Protein AF-0000000085057393 (afdb_homodimer)

Foldseek 3Di:
DPPPDDPPCPVPPPPPWVPFQKEWEDALALLSQLVLLVCVVLVGDTHYDYDPLVDPPDPVLVVVCVLPVVSHDTKMWGVVDPPIDIDGDSLVSQVVCCVVRVVCNQAHDCVPCVQQNVQSVVLSVCLRPAQPVLLVQLCCQQFPDLDHDPVSNVVSLVSNVVSLVVQLVQLVVALDNTPNDRHSSLSSNLSRLVCCVVQSHEPSVVSPSSVNNNVVQCPDPSNVVCVCVSCVCSVVSLVVSVVSVRNHRDYD/DDPDPDPPCPVPPDPPWPPFQKEWEDALALLSQLVLLVCVVLVGDTHYDYDPLPDPPDPVLVVVCVLPVVSHDTKMWGVVDPPIDIDGDSLVSQVVCCVVRVVCNQAHDCVPCVQQNVQSVVLSVCLRPAQPVLLVQLCCQQQPDLDHDPVSNVVSLVSNVVSLVVQLVQLVVALDNTPNDRHSSLSSNLSRLVCCVVQSHEPSVVSPSSVNNNVVQCPDPSNVVCVCVSCVCSVVSLVVSVVSVRNHRDYD

Secondary structure (DSSP, 8-state):
--TT-----------TTTT-SEEEEE-SSHHHHHHHHHHHHHT--EEEEE--TT-TT-HHHHHHHHH-TT--S-EEEETTSSS-EEEESHHHHHHHHHHHHSTTSSS--TTT-HHHHHHHHHHHHHIIIIIHHHHHHHHIIIII-SS--HHHHHHHHHHHHHHHHHHHHHTTT-SSSBTTB--HHHHHHHHHHTTIIIIISTTGGG-HHHHHHHHHHHHSHHHHHHHHHHHHHHHHHHHHHHHHT-------/---------------TTTT-SEEEEE-SSHHHHHHHHHHHHHT--EEEEE--TT-TT-HHHHHHHHH-TT--S-EEEETTSSS-EEEESHHHHHHHHHHHHSTTSSS--TTT-HHHHHHHHHHHHHIIIIIHHHHHHHHIIIII-SS--HHHHHHHHHHHHHHHHHHHHHTTT-SSSBTTB--HHHHHHHHHHTTIIIIISTTGGG-HHHHHHHHHHHHSHHHHHHHHHHHHHHHHHHHHHHHHT-------

Radius of gyration: 23.7 Å; Cα contacts (8 Å, |Δi|>4): 711; chains: 2; bounding box: 107×58×59 Å

InterPro domains:
  IPR004045 Glutathione S-transferase, N-terminal [PF02798] (23-99)
  IPR004045 Glutathione S-transferase, N-terminal [PS50404] (19-105)
  IPR004046 Glutathione S-transferase, C-terminal [PF00043] (153-221)
  IPR010987 Glutathione S-transferase, C-terminal-like [PS50405] (113-244)
  IPR036249 Thioredoxin-like superfamily [SSF52833] (21-108)
  IPR036282 Glutathione S-transferase, C-terminal domain superfamily [SSF47616] (96-230)
  IPR040079 Glutathione transferase family [SFLDS00019] (20-227)

Nearest PDB structures (foldseek):
  4zb6-assembly2_C  TM=8.795E-01  e=1.204E-14  Phanerodontia chrysosporium
  4zb8-assembly1_A  TM=8.640E-01  e=1.976E-14  Phanerodontia chrysosporium
  1k0d-assembly2_C  TM=8.895E-01  e=3.331E-13  Saccharomyces cerevisiae
  1k0b-assembly1_B  TM=8.794E-01  e=4.712E-13  Saccharomyces cerevisiae
  1jzr-assembly1_B  TM=8.783E-01  e=1.094E-12  Saccharomyces cerevisiae

Sequence (504 aa):
MSQQLQQSNSTDNTHLNQGKPYKFYGTGTTNPWKIKFLFDELGIDYVYEDIDIFNEHSEKRKEFIKLFPNGKVPAIIDYTVNPPLKIFESGAILIYLAQKHGKGKFIPDLNTDPHSYADVLQWLAWQISGLGPMNGQYTYFSCFAPEAVPIAEERYLKETDRLYTVLDKQLEGKEWIAANQYSIVDMAVYSWAVYIREGFLPNYQKYKNVMAWLDRMNQRPAVAKHLPTILAPLKEEIEHLTHAGTYRIKFDMSQQLQQSNSTDNTHLNQGKPYKFYGTGTTNPWKIKFLFDELGIDYVYEDIDIFNEHSEKRKEFIKLFPNGKVPAIIDYTVNPPLKIFESGAILIYLAQKHGKGKFIPDLNTDPHSYADVLQWLAWQISGLGPMNGQYTYFSCFAPEAVPIAEERYLKETDRLYTVLDKQLEGKEWIAANQYSIVDMAVYSWAVYIREGFLPNYQKYKNVMAWLDRMNQRPAVAKHLPTILAPLKEEIEHLTHAGTYRIKFD

Organism: Heterostelium pallidum (strain ATCC 26659 / Pp 5 / PN500) (NCBI:txid670386)

Solvent-accessible surface area (backbone atoms only — not comparable to full-atom values): 27447 Å² total; per-residue (Å²): 136,83,86,72,73,80,72,74,76,73,71,75,76,74,68,87,26,78,86,34,49,22,30,37,37,23,48,99,55,49,54,29,47,28,54,52,36,50,34,52,72,68,70,54,64,61,36,78,43,79,49,60,77,84,41,89,80,39,64,68,39,55,59,47,27,74,77,37,73,82,57,65,66,18,32,36,36,37,59,81,45,87,74,66,39,78,41,40,38,52,68,25,46,48,54,50,51,27,61,72,70,36,77,48,41,48,44,46,43,58,90,84,34,50,64,40,20,48,38,36,39,20,53,34,35,40,33,43,40,42,52,49,46,38,43,48,51,28,47,38,47,28,38,61,34,93,56,91,46,67,69,59,38,51,53,24,47,52,51,39,51,50,48,49,52,43,49,19,60,57,20,59,95,45,84,31,73,34,62,81,37,78,31,54,38,51,41,53,46,42,42,59,56,70,42,33,82,72,78,68,38,64,78,49,76,76,31,53,42,45,53,53,40,49,55,56,47,53,65,36,66,54,44,44,73,45,45,64,70,71,53,58,56,47,65,61,47,51,52,51,24,47,73,71,68,23,52,62,74,68,72,134,141,85,84,73,70,81,71,73,76,73,71,72,78,71,69,85,25,77,86,34,49,21,30,37,38,25,48,101,55,47,54,28,47,28,54,52,36,50,33,52,73,67,69,55,66,62,33,75,44,78,47,59,76,84,43,89,81,38,64,68,38,55,59,47,27,74,78,37,73,83,56,65,67,18,32,37,35,38,58,81,45,90,72,67,40,78,41,38,39,51,67,26,46,49,53,51,50,27,60,73,69,36,77,48,41,47,43,46,43,58,90,84,33,48,65,39,20,47,39,36,39,19,52,35,35,41,34,42,42,40,51,49,46,37,44,49,51,30,47,38,45,29,38,62,34,94,55,90,48,67,70,59,37,51,52,24,46,53,51,38,51,50,47,51,50,44,48,20,60,56,20,58,95,43,83,30,71,34,64,82,37,78,30,54,40,50,39,54,46,43,41,59,55,69,42,33,82,72,76,67,38,63,76,50,77,76,33,53,41,45,53,53,40,50,55,55,47,54,65,35,66,54,42,44,73,44,43,64,71,70,54,59,56,48,64,59,48,50,52,50,26,48,72,72,67,22,51,62,74,67,72,133

Structure (mmCIF, N/CA/C/O backbone):
data_AF-0000000085057393-model_v1
#
loop_
_entity.id
_entity.type
_entity.pdbx_description
1 polymer 'Putative glutathione S-transferase'
#
loop_
_atom_site.group_PDB
_atom_site.id
_atom_site.type_symbol
_atom_site.label_atom_id
_atom_site.label_alt_id
_atom_site.label_comp_id
_atom_site.label_asym_id
_atom_site.label_entity_id
_atom_site.label_seq_id
_atom_site.pdbx_PDB_ins_code
_atom_site.Cartn_x
_atom_site.Cartn_y
_atom_site.Cartn_z
_atom_site.occupancy
_atom_site.B_iso_or_equiv
_atom_site.auth_seq_id
_atom_site.auth_comp_id
_atom_site.auth_asym_id
_atom_site.auth_atom_id
_atom_site.pdbx_PDB_model_num
ATOM 1 N N . MET A 1 1 ? 54.844 -26.25 9.117 1 19.94 1 MET A N 1
ATOM 2 C CA . MET A 1 1 ? 54.094 -25.578 10.18 1 19.94 1 MET A CA 1
ATOM 3 C C . MET A 1 1 ? 52.625 -25.469 9.812 1 19.94 1 MET A C 1
ATOM 5 O O . MET A 1 1 ? 51.75 -25.688 10.648 1 19.94 1 MET A O 1
ATOM 9 N N . SER A 1 2 ? 52.125 -24.844 8.727 1 23.12 2 SER A N 1
ATOM 10 C CA . SER A 1 2 ? 51.062 -23.844 8.727 1 23.12 2 SER A CA 1
ATOM 11 C C . SER A 1 2 ? 49.719 -24.469 8.422 1 23.12 2 SER A C 1
ATOM 13 O O . SER A 1 2 ? 48.844 -23.812 7.859 1 23.12 2 SER A O 1
ATOM 15 N N . GLN A 1 3 ? 49.406 -25.719 8.422 1 26.12 3 GLN A N 1
ATOM 16 C CA . GLN A 1 3 ? 48.125 -26.266 7.949 1 26.12 3 GLN A CA 1
ATOM 17 C C . GLN A 1 3 ? 46.969 -25.828 8.852 1 26.12 3 GLN A C 1
ATOM 19 O O . GLN A 1 3 ? 45.938 -26.5 8.922 1 26.12 3 GLN A O 1
ATOM 24 N N . GLN A 1 4 ? 47.188 -24.984 9.891 1 25.64 4 GLN A N 1
ATOM 25 C CA . GLN A 1 4 ? 46.219 -24.906 10.984 1 25.64 4 GLN A CA 1
ATOM 26 C C . GLN A 1 4 ? 44.875 -24.375 10.484 1 25.64 4 GLN A C 1
ATOM 28 O O . GLN A 1 4 ? 43.844 -24.734 11.016 1 25.64 4 GLN A O 1
ATOM 33 N N . LEU A 1 5 ? 44.812 -23.141 9.844 1 26.12 5 LEU A N 1
ATOM 34 C CA . LEU A 1 5 ? 43.875 -22.141 10.328 1 26.12 5 LEU A CA 1
ATOM 35 C C . LEU A 1 5 ? 42.438 -22.484 9.898 1 26.12 5 LEU A C 1
ATOM 37 O O . LEU A 1 5 ? 41.469 -21.984 10.484 1 26.12 5 LEU A O 1
ATOM 41 N N . GLN A 1 6 ? 42.094 -22.844 8.68 1 26.05 6 GLN A N 1
ATOM 42 C CA . GLN A 1 6 ? 40.938 -22.188 8.078 1 26.05 6 GLN A CA 1
ATOM 43 C C . GLN A 1 6 ? 39.625 -22.797 8.586 1 26.05 6 GLN A C 1
ATOM 45 O O . GLN A 1 6 ? 38.844 -23.375 7.809 1 26.05 6 GLN A O 1
ATOM 50 N N . GLN A 1 7 ? 39.625 -23.625 9.641 1 29.16 7 GLN A N 1
ATOM 51 C CA . GLN A 1 7 ? 38.281 -24.125 9.867 1 29.16 7 GLN A CA 1
ATOM 52 C C . GLN A 1 7 ? 37.312 -22.984 10.148 1 29.16 7 GLN A C 1
ATOM 54 O O . GLN A 1 7 ? 37.438 -22.297 11.164 1 29.16 7 GLN A O 1
ATOM 59 N N . SER A 1 8 ? 36.844 -22.25 9.172 1 29.06 8 SER A N 1
ATOM 60 C CA . SER A 1 8 ? 35.812 -21.219 9.312 1 29.06 8 SER A CA 1
ATOM 61 C C . SER A 1 8 ? 34.688 -21.672 10.227 1 29.06 8 SER A C 1
ATOM 63 O O . SER A 1 8 ? 34.219 -22.812 10.117 1 29.06 8 SER A O 1
ATOM 65 N N . ASN A 1 9 ? 34.625 -21.25 11.508 1 31.56 9 ASN A N 1
ATOM 66 C CA . ASN A 1 9 ? 33.562 -21.266 12.5 1 31.56 9 ASN A CA 1
ATOM 67 C C . ASN A 1 9 ? 32.188 -21.078 11.867 1 31.56 9 ASN A C 1
ATOM 69 O O . ASN A 1 9 ? 31.875 -19.984 11.383 1 31.56 9 ASN A O 1
ATOM 73 N N . SER A 1 10 ? 31.719 -21.938 11.039 1 33.25 10 SER A N 1
ATOM 74 C CA . SER A 1 10 ? 30.281 -21.969 10.828 1 33.25 10 SER A CA 1
ATOM 75 C C . SER A 1 10 ? 29.531 -21.641 12.109 1 33.25 10 SER A C 1
ATOM 77 O O . SER A 1 10 ? 29.578 -22.391 13.086 1 33.25 10 SER A O 1
ATOM 79 N N . THR A 1 11 ? 29.781 -20.5 12.758 1 34.62 11 THR A N 1
ATOM 80 C CA . THR A 1 11 ? 28.922 -20.031 13.836 1 34.62 11 THR A CA 1
ATOM 81 C C . THR A 1 11 ? 27.531 -20.641 13.742 1 34.62 11 THR A C 1
ATOM 83 O O . THR A 1 11 ? 26.828 -20.438 12.75 1 34.62 11 THR A O 1
ATOM 86 N N . ASP A 1 12 ? 27.266 -21.766 14.219 1 34.25 12 ASP A N 1
ATOM 87 C CA . ASP A 1 12 ? 26 -22.406 14.57 1 34.25 12 ASP A CA 1
ATOM 88 C C . ASP A 1 12 ? 25.016 -21.375 15.117 1 34.25 12 ASP A C 1
ATOM 90 O O . ASP A 1 12 ? 25.141 -20.922 16.25 1 34.25 12 ASP A O 1
ATOM 94 N N . ASN A 1 13 ? 24.781 -20.172 14.57 1 39.19 13 ASN A N 1
ATOM 95 C CA . ASN A 1 13 ? 23.594 -19.406 14.898 1 39.19 13 ASN A CA 1
ATOM 96 C C . ASN A 1 13 ? 22.484 -20.297 15.461 1 39.19 13 ASN A C 1
ATOM 98 O O . ASN A 1 13 ? 21.766 -20.953 14.703 1 39.19 13 ASN A O 1
ATOM 102 N N . THR A 1 14 ? 22.516 -21.016 16.484 1 43.41 14 THR A N 1
ATOM 103 C CA . THR A 1 14 ? 21.531 -21.578 17.406 1 43.41 14 THR A CA 1
ATOM 104 C C . THR A 1 14 ? 20.156 -20.938 17.188 1 43.41 14 THR A C 1
ATOM 106 O O . THR A 1 14 ? 20.062 -19.703 17.078 1 43.41 14 THR A O 1
ATOM 109 N N . HIS A 1 15 ? 18.938 -21.703 16.875 1 55.12 15 HIS A N 1
ATOM 110 C CA . HIS A 1 15 ? 17.688 -21.672 16.141 1 55.12 15 HIS A CA 1
ATOM 111 C C . HIS A 1 15 ? 16.781 -20.562 16.672 1 55.12 15 HIS A C 1
ATOM 113 O O . HIS A 1 15 ? 16.297 -20.625 17.812 1 55.12 15 HIS A O 1
ATOM 119 N N . LEU A 1 16 ? 17.016 -19.234 16.453 1 67.44 16 LEU A N 1
ATOM 120 C CA . LEU A 1 16 ? 16.172 -18.062 16.688 1 67.44 16 LEU A CA 1
ATOM 121 C C . LEU A 1 16 ? 14.695 -18.453 16.656 1 67.44 16 LEU A C 1
ATOM 123 O O . LEU A 1 16 ? 13.852 -17.719 17.188 1 67.44 16 LEU A O 1
ATOM 127 N N . ASN A 1 17 ? 14.359 -19.547 16.188 1 80.94 17 ASN A N 1
ATOM 128 C CA . ASN A 1 17 ? 12.953 -19.891 15.984 1 80.94 17 ASN A CA 1
ATOM 129 C C . ASN A 1 17 ? 12.492 -20.953 16.969 1 80.94 17 ASN A C 1
ATOM 131 O O . ASN A 1 17 ? 11.336 -21.375 16.938 1 80.94 17 ASN A O 1
ATOM 135 N N . GLN A 1 18 ? 13.414 -21.391 17.969 1 86.31 18 GLN A N 1
ATOM 136 C CA . GLN A 1 18 ? 13.031 -22.344 19 1 86.31 18 GLN A CA 1
ATOM 137 C C . GLN A 1 18 ? 12.297 -23.547 18.391 1 86.31 18 GLN A C 1
ATOM 139 O O . GLN A 1 18 ? 11.281 -23.984 18.922 1 86.31 18 GLN A O 1
ATOM 144 N N . GLY A 1 19 ? 12.609 -23.953 17.188 1 89.81 19 GLY A N 1
ATOM 145 C CA . GLY A 1 19 ? 12.031 -25.125 16.531 1 89.81 19 GLY A CA 1
ATOM 146 C C . GLY A 1 19 ? 10.719 -24.812 15.828 1 89.81 19 GLY A C 1
ATOM 147 O O . GLY A 1 19 ? 10.133 -25.703 15.203 1 89.81 19 GLY A O 1
ATOM 148 N N . LYS A 1 20 ? 10.234 -23.625 15.906 1 95.56 20 LYS A N 1
ATOM 149 C CA . LYS A 1 20 ? 9 -23.219 15.227 1 95.56 20 LYS A CA 1
ATOM 150 C C . LYS A 1 20 ? 9.273 -22.844 13.773 1 95.56 20 LYS A C 1
ATOM 152 O O . LYS A 1 20 ? 10.383 -22.469 13.422 1 95.56 20 LYS A O 1
ATOM 157 N N . PRO A 1 21 ? 8.328 -22.984 13.023 1 98 21 PRO A N 1
ATOM 158 C CA . PRO A 1 21 ? 8.539 -22.75 11.594 1 98 21 PRO A CA 1
ATOM 159 C C . PRO A 1 21 ? 8.734 -21.266 11.266 1 98 21 PRO A C 1
ATOM 161 O O . PRO A 1 21 ? 9.305 -20.922 10.227 1 98 21 PRO A O 1
ATOM 164 N N . TYR A 1 22 ? 8.188 -20.406 12.18 1 98.56 22 TYR A N 1
ATOM 165 C CA . TYR A 1 22 ? 8.266 -18.969 11.898 1 98.56 22 TYR A CA 1
ATOM 166 C C . TYR A 1 22 ? 8.719 -18.203 13.125 1 98.56 22 TYR A C 1
ATOM 168 O O . TYR A 1 22 ? 8.422 -18.594 14.258 1 98.56 22 TYR A O 1
ATOM 176 N N . LYS A 1 23 ? 9.492 -17.188 12.891 1 98.44 23 LYS A N 1
ATOM 177 C CA . LYS A 1 23 ? 9.664 -16.078 13.828 1 98.44 23 LYS A CA 1
ATOM 178 C C . LYS A 1 23 ? 8.883 -14.852 13.383 1 98.44 23 LYS A C 1
ATOM 180 O O . LYS A 1 23 ? 8.883 -14.508 12.203 1 98.44 23 LYS A O 1
ATOM 185 N N . PHE A 1 24 ? 8.18 -14.273 14.297 1 98.62 24 PHE A N 1
ATOM 186 C CA . PHE A 1 24 ? 7.297 -13.148 14.031 1 98.62 24 PHE A CA 1
ATOM 187 C C . PHE A 1 24 ? 7.676 -11.945 14.883 1 98.62 24 PHE A C 1
ATOM 189 O O . PHE A 1 24 ? 7.633 -12.016 16.109 1 98.62 24 PHE A O 1
ATOM 196 N N . TYR A 1 25 ? 8.148 -10.812 14.227 1 98.56 25 TYR A N 1
ATOM 197 C CA . TYR A 1 25 ? 8.453 -9.547 14.875 1 98.56 25 TYR A CA 1
ATOM 198 C C . TYR A 1 25 ? 7.27 -8.586 14.781 1 98.56 25 TYR A C 1
ATOM 200 O O . TYR A 1 25 ? 6.758 -8.336 13.688 1 98.56 25 TYR A O 1
ATOM 208 N N . GLY A 1 26 ? 6.766 -8.102 15.891 1 97.75 26 GLY A N 1
ATOM 209 C CA . GLY A 1 26 ? 5.656 -7.164 15.93 1 97.75 26 GLY A CA 1
ATOM 210 C C . GLY A 1 26 ? 5.73 -6.199 17.094 1 97.75 26 GLY A C 1
ATOM 211 O O . GLY A 1 26 ? 6.789 -6.043 17.719 1 97.75 26 GLY A O 1
ATOM 212 N N . THR A 1 27 ? 4.75 -5.449 17.312 1 95.25 27 THR A N 1
ATOM 213 C CA . THR A 1 27 ? 4.477 -4.605 18.469 1 95.25 27 THR A CA 1
ATOM 214 C C . THR A 1 27 ? 2.988 -4.281 18.562 1 95.25 27 THR A C 1
ATOM 216 O O . THR A 1 27 ? 2.193 -4.742 17.75 1 95.25 27 THR A O 1
ATOM 219 N N . GLY A 1 28 ? 2.549 -3.625 19.547 1 90.56 28 GLY A N 1
ATOM 220 C CA . GLY A 1 28 ? 1.143 -3.387 19.828 1 90.56 28 GLY A CA 1
ATOM 221 C C . GLY A 1 28 ? 0.523 -2.338 18.922 1 90.56 28 GLY A C 1
ATOM 222 O O . GLY A 1 28 ? -0.355 -1.585 19.344 1 90.56 28 GLY A O 1
ATOM 223 N N . THR A 1 29 ? 0.985 -2.225 17.688 1 91.06 29 THR A N 1
ATOM 224 C CA . THR A 1 29 ? 0.389 -1.324 16.703 1 91.06 29 THR A CA 1
ATOM 225 C C . THR A 1 29 ? -0.539 -2.086 15.766 1 91.06 29 THR A C 1
ATOM 227 O O . THR A 1 29 ? -0.667 -3.309 15.867 1 91.06 29 THR A O 1
ATOM 230 N N . THR A 1 30 ? -1.196 -1.492 14.867 1 95.19 30 THR A N 1
ATOM 231 C CA . THR A 1 30 ? -2.32 -1.997 14.086 1 95.19 30 THR A CA 1
ATOM 232 C C . THR A 1 30 ? -1.864 -3.102 13.133 1 95.19 30 THR A C 1
ATOM 234 O O . THR A 1 30 ? -2.523 -4.137 13.016 1 95.19 30 THR A O 1
ATOM 237 N N . ASN A 1 31 ? -0.689 -2.99 12.523 1 98.12 31 ASN A N 1
ATOM 238 C CA . ASN A 1 31 ? -0.327 -3.803 11.359 1 98.12 31 ASN A CA 1
ATOM 239 C C . ASN A 1 31 ? 0.061 -5.219 11.773 1 98.12 31 ASN A C 1
ATOM 241 O O . ASN A 1 31 ? -0.271 -6.184 11.078 1 98.12 31 ASN A O 1
ATOM 245 N N . PRO A 1 32 ? 0.711 -5.434 12.922 1 98.5 32 PRO A N 1
ATOM 246 C CA . PRO A 1 32 ? 1.062 -6.801 13.312 1 98.5 32 PRO A CA 1
ATOM 247 C C . PRO A 1 32 ? -0.162 -7.676 13.57 1 98.5 32 PRO A C 1
ATOM 249 O O . PRO A 1 32 ? -0.103 -8.898 13.406 1 98.5 32 PRO A O 1
ATOM 252 N N . TRP A 1 33 ? -1.279 -7.082 13.922 1 98.31 33 TRP A N 1
ATOM 253 C CA . TRP A 1 33 ? -2.48 -7.867 14.188 1 98.31 33 TRP A CA 1
ATOM 254 C C . TRP A 1 33 ? -2.951 -8.594 12.938 1 98.31 33 TRP A C 1
ATOM 256 O O . TRP A 1 33 ? -3.49 -9.703 13.016 1 98.31 33 TRP A O 1
ATOM 266 N N . LYS A 1 34 ? -2.744 -8.008 11.758 1 98.81 34 LYS A N 1
ATOM 267 C CA . LYS A 1 34 ? -3.086 -8.656 10.492 1 98.81 34 LYS A CA 1
ATOM 268 C C . LYS A 1 34 ? -2.486 -10.055 10.414 1 98.81 34 LYS A C 1
ATOM 270 O O . LYS A 1 34 ? -3.168 -11.008 10.031 1 98.81 34 LYS A O 1
ATOM 275 N N . ILE A 1 35 ? -1.251 -10.102 10.844 1 98.88 35 ILE A N 1
ATOM 276 C CA . ILE A 1 35 ? -0.475 -11.328 10.703 1 98.88 35 ILE A CA 1
ATOM 277 C C . ILE A 1 35 ? -0.889 -12.32 11.781 1 98.88 35 ILE A C 1
ATOM 279 O O . ILE A 1 35 ? -0.989 -13.523 11.523 1 98.88 35 ILE A O 1
ATOM 283 N N . LYS A 1 36 ? -1.164 -11.805 13 1 98.62 36 LYS A N 1
ATOM 284 C CA . LYS A 1 36 ? -1.619 -12.68 14.078 1 98.62 36 LYS A CA 1
ATOM 285 C C . LYS A 1 36 ? -2.916 -13.391 13.703 1 98.62 36 LYS A C 1
ATOM 287 O O . LYS A 1 36 ? -3.062 -14.594 13.93 1 98.62 36 LYS A O 1
ATOM 292 N N . PHE A 1 37 ? -3.834 -12.656 13.117 1 98.81 37 PHE A N 1
ATOM 293 C CA . PHE A 1 37 ? -5.098 -13.25 12.695 1 98.81 37 PHE A CA 1
ATOM 294 C C . PHE A 1 37 ? -4.855 -14.375 11.695 1 98.81 37 PHE A C 1
ATOM 296 O O . PHE A 1 37 ? -5.438 -15.461 11.82 1 98.81 37 PHE A O 1
ATOM 303 N N . LEU A 1 38 ? -3.996 -14.133 10.727 1 98.88 38 LEU A N 1
ATOM 304 C CA . LEU A 1 38 ? -3.762 -15.133 9.695 1 98.88 38 LEU A CA 1
ATOM 305 C C . LEU A 1 38 ? -3.074 -16.359 10.273 1 98.88 38 LEU A C 1
ATOM 307 O O . LEU A 1 38 ? -3.432 -17.5 9.945 1 98.88 38 LEU A O 1
ATOM 311 N N . PHE A 1 39 ? -2.049 -16.172 11.148 1 98.81 39 PHE A N 1
ATOM 312 C CA . PHE A 1 39 ? -1.394 -17.297 11.789 1 98.81 39 PHE A CA 1
ATOM 313 C C . PHE A 1 39 ? -2.404 -18.141 12.555 1 98.81 39 PHE A C 1
ATOM 315 O O . PHE A 1 39 ? -2.371 -19.375 12.484 1 98.81 39 PHE A O 1
ATOM 322 N N . ASP A 1 40 ? -3.299 -17.516 13.289 1 98.75 40 ASP A N 1
ATOM 323 C CA . ASP A 1 40 ? -4.336 -18.234 14.023 1 98.75 40 ASP A CA 1
ATOM 324 C C . ASP A 1 40 ? -5.234 -19.031 13.07 1 98.75 40 ASP A C 1
ATOM 326 O O . ASP A 1 40 ? -5.52 -20.203 13.312 1 98.75 40 ASP A O 1
ATOM 330 N N . GLU A 1 41 ? -5.66 -18.391 12.016 1 98.62 41 GLU A N 1
ATOM 331 C CA . GLU A 1 41 ? -6.543 -19.031 11.039 1 98.62 41 GLU A CA 1
ATOM 332 C C . GLU A 1 41 ? -5.867 -20.234 10.398 1 98.62 41 GLU A C 1
ATOM 334 O O . GLU A 1 41 ? -6.527 -21.234 10.086 1 98.62 41 GLU A O 1
ATOM 339 N N . LEU A 1 42 ? -4.574 -20.125 10.172 1 98.5 42 LEU A N 1
ATOM 340 C CA . LEU A 1 42 ? -3.826 -21.172 9.484 1 98.5 42 LEU A CA 1
ATOM 341 C C . LEU A 1 42 ? -3.396 -22.266 10.469 1 98.5 42 LEU A C 1
ATOM 343 O O . LEU A 1 42 ? -2.994 -23.359 10.062 1 98.5 42 LEU A O 1
ATOM 347 N N . GLY A 1 43 ? -3.465 -21.969 11.742 1 98.19 43 GLY A N 1
ATOM 348 C CA . GLY A 1 43 ? -3.006 -22.922 12.75 1 98.19 43 GLY A CA 1
ATOM 349 C C . GLY A 1 43 ? -1.502 -23.109 12.742 1 98.19 43 GLY A C 1
ATOM 350 O O . GLY A 1 43 ? -1.017 -24.234 12.938 1 98.19 43 GLY A O 1
ATOM 351 N N . ILE A 1 44 ? -0.76 -22.078 12.484 1 98.25 44 ILE A N 1
ATOM 352 C CA . ILE A 1 44 ? 0.692 -22.172 12.375 1 98.25 44 ILE A CA 1
ATOM 353 C C . ILE A 1 44 ? 1.335 -21.562 13.633 1 98.25 44 ILE A C 1
ATOM 355 O O . ILE A 1 44 ? 0.985 -20.469 14.047 1 98.25 44 ILE A O 1
ATOM 359 N N . ASP A 1 45 ? 2.264 -22.266 14.164 1 97.31 45 ASP A N 1
ATOM 360 C CA . ASP A 1 45 ? 3.004 -21.797 15.336 1 97.31 45 ASP A CA 1
ATOM 361 C C . ASP A 1 45 ? 4.152 -20.875 14.93 1 97.31 45 ASP A C 1
ATOM 363 O O . ASP A 1 45 ? 4.695 -21 13.828 1 97.31 45 ASP A O 1
ATOM 367 N N . TYR A 1 46 ? 4.477 -20 15.883 1 98.25 46 TYR A N 1
ATOM 368 C CA . TYR A 1 46 ? 5.59 -19.078 15.672 1 98.25 46 TYR A CA 1
ATOM 369 C C . TYR A 1 46 ? 6.188 -18.625 17 1 98.25 46 TYR A C 1
ATOM 371 O O . TYR A 1 46 ? 5.562 -18.781 18.047 1 98.25 46 TYR A O 1
ATOM 379 N N . VAL A 1 47 ? 7.418 -18.141 16.922 1 98.19 47 VAL A N 1
ATOM 380 C CA . VAL A 1 47 ? 8.023 -17.406 18.016 1 98.19 47 VAL A CA 1
ATOM 381 C C . VAL A 1 47 ? 7.801 -15.906 17.812 1 98.19 47 VAL A C 1
ATOM 383 O O . VAL A 1 47 ? 8.078 -15.375 16.734 1 98.19 47 VAL A O 1
ATOM 386 N N . TYR A 1 48 ? 7.258 -15.312 18.797 1 97.56 48 TYR A N 1
ATOM 387 C CA . TYR A 1 48 ? 6.957 -13.891 18.703 1 97.56 48 TYR A CA 1
ATOM 388 C C . TYR A 1 48 ? 8.016 -13.062 19.422 1 97.56 48 TYR A C 1
ATOM 390 O O . TYR A 1 48 ? 8.477 -13.43 20.5 1 97.56 48 TYR A O 1
ATOM 398 N N . GLU A 1 49 ? 8.469 -12.008 18.828 1 97.12 49 GLU A N 1
ATOM 399 C CA . GLU A 1 49 ? 9.352 -11.023 19.469 1 97.12 49 GLU A CA 1
ATOM 400 C C . GLU A 1 49 ? 8.789 -9.617 19.344 1 97.12 49 GLU A C 1
ATOM 402 O O . GLU A 1 49 ? 8.523 -9.141 18.234 1 97.12 49 GLU A O 1
ATOM 407 N N . ASP A 1 50 ? 8.57 -8.945 20.438 1 96.69 50 ASP A N 1
ATOM 408 C CA . ASP A 1 50 ? 8.102 -7.566 20.484 1 96.69 50 ASP A CA 1
ATOM 409 C C . ASP A 1 50 ? 9.258 -6.59 20.25 1 96.69 50 ASP A C 1
ATOM 411 O O . ASP A 1 50 ? 10.273 -6.648 20.938 1 96.69 50 ASP A O 1
ATOM 415 N N . ILE A 1 51 ? 9.133 -5.73 19.266 1 96.56 51 ILE A N 1
ATOM 416 C CA . ILE A 1 51 ? 10.156 -4.75 18.922 1 96.56 51 ILE A CA 1
ATOM 417 C C . ILE A 1 51 ? 9.641 -3.342 19.219 1 96.56 51 ILE A C 1
ATOM 419 O O . ILE A 1 51 ? 8.648 -2.898 18.625 1 96.56 51 ILE A O 1
ATOM 423 N N . ASP A 1 52 ? 10.281 -2.611 20.156 1 92.88 52 ASP A N 1
ATOM 424 C CA . ASP A 1 52 ? 9.984 -1.198 20.359 1 92.88 52 ASP A CA 1
ATOM 425 C C . ASP A 1 52 ? 10.516 -0.349 19.203 1 92.88 52 ASP A C 1
ATOM 427 O O . ASP A 1 52 ? 11.664 0.102 19.234 1 92.88 52 ASP A O 1
ATOM 431 N N . ILE A 1 53 ? 9.688 -0.057 18.297 1 89.56 53 ILE A N 1
ATOM 432 C CA . ILE A 1 53 ? 10.133 0.609 17.078 1 89.56 53 ILE A CA 1
ATOM 433 C C . ILE A 1 53 ? 10.227 2.113 17.328 1 89.56 53 ILE A C 1
ATOM 435 O O . ILE A 1 53 ? 10.68 2.861 16.453 1 89.56 53 ILE A O 1
ATOM 439 N N . PHE A 1 54 ? 9.875 2.596 18.516 1 87.44 54 PHE A N 1
ATOM 440 C CA . PHE A 1 54 ? 9.883 4.023 18.812 1 87.44 54 PHE A CA 1
ATOM 441 C C . PHE A 1 54 ? 11.125 4.402 19.609 1 87.44 54 PHE A C 1
ATOM 443 O O . PHE A 1 54 ? 11.422 5.586 19.781 1 87.44 54 PHE A O 1
ATOM 450 N N . ASN A 1 55 ? 11.836 3.375 20.094 1 90.25 55 ASN A N 1
ATOM 451 C CA . ASN A 1 55 ? 13.039 3.605 20.875 1 90.25 55 ASN A CA 1
ATOM 452 C C . ASN A 1 55 ? 14.305 3.336 20.062 1 90.25 55 ASN A C 1
ATOM 454 O O . ASN A 1 55 ? 14.781 2.201 20.016 1 90.25 55 ASN A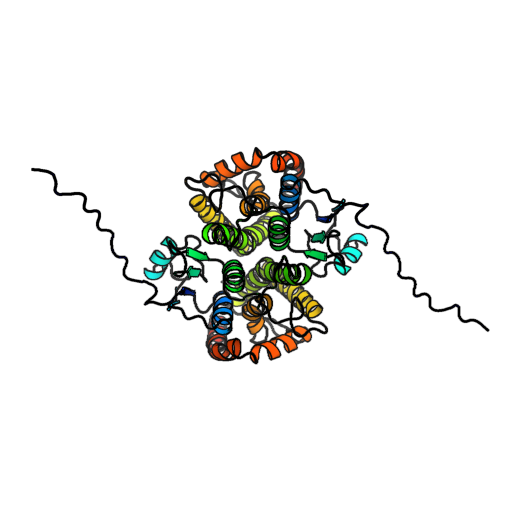 O 1
ATOM 458 N N . GLU A 1 56 ? 14.914 4.312 19.609 1 86.19 56 GLU A N 1
ATOM 459 C CA . GLU A 1 56 ? 16.078 4.195 18.734 1 86.19 56 GLU A CA 1
ATOM 460 C C . GLU A 1 56 ? 17.297 3.67 19.484 1 86.19 56 GLU A C 1
ATOM 462 O O . GLU A 1 56 ? 18.281 3.256 18.875 1 86.19 56 GLU A O 1
ATOM 467 N N . HIS A 1 57 ? 17.25 3.648 20.766 1 90.06 57 HIS A N 1
ATOM 468 C CA . HIS A 1 57 ? 18.406 3.248 21.578 1 90.06 57 HIS A CA 1
ATOM 469 C C . HIS A 1 57 ? 18.281 1.795 22.016 1 90.06 57 HIS A C 1
ATOM 471 O O . HIS A 1 57 ? 19.234 1.237 22.594 1 90.06 57 HIS A O 1
ATOM 477 N N . SER A 1 58 ? 17.219 1.217 21.688 1 91.94 58 SER A N 1
ATOM 478 C CA . SER A 1 58 ? 17 -0.182 22.047 1 91.94 58 SER A CA 1
ATOM 479 C C . SER A 1 58 ? 17.953 -1.1 21.266 1 91.94 58 SER A C 1
ATOM 481 O O . SER A 1 58 ? 18.016 -1.04 20.047 1 91.94 58 SER A O 1
ATOM 483 N N . GLU A 1 59 ? 18.734 -1.922 21.984 1 91.25 59 GLU A N 1
ATOM 484 C CA . GLU A 1 59 ? 19.625 -2.883 21.344 1 91.25 59 GLU A CA 1
ATOM 485 C C . GLU A 1 59 ? 18.844 -3.877 20.484 1 91.25 59 GLU A C 1
ATOM 487 O O . GLU A 1 59 ? 19.297 -4.262 19.406 1 91.25 59 GLU A O 1
ATOM 492 N N . LYS A 1 60 ? 17.781 -4.219 21.062 1 93.12 60 LYS A N 1
ATOM 493 C CA . LYS A 1 60 ? 16.922 -5.129 20.328 1 93.12 60 LYS A CA 1
ATOM 494 C C . LYS A 1 60 ? 16.5 -4.523 18.984 1 93.12 60 LYS A C 1
ATOM 496 O O . LYS A 1 60 ? 16.453 -5.219 17.969 1 93.12 60 LYS A O 1
ATOM 501 N N . ARG A 1 61 ? 16.141 -3.266 19 1 94.25 61 ARG A N 1
ATOM 502 C CA . ARG A 1 61 ? 15.758 -2.574 17.766 1 94.25 61 ARG A CA 1
ATOM 503 C C . ARG A 1 61 ? 16.922 -2.512 16.797 1 94.25 61 ARG A C 1
ATOM 505 O O . ARG A 1 61 ? 16.75 -2.713 15.586 1 94.25 61 ARG A O 1
ATOM 512 N N . LYS A 1 62 ? 18.109 -2.236 17.297 1 94.12 62 LYS A N 1
ATOM 513 C CA . LYS A 1 62 ? 19.297 -2.178 16.438 1 94.12 62 LYS A CA 1
ATOM 514 C C . LYS A 1 62 ? 19.531 -3.514 15.742 1 94.12 62 LYS A C 1
ATOM 516 O O . LYS A 1 62 ? 19.844 -3.551 14.547 1 94.12 62 LYS A O 1
ATOM 521 N N . GLU A 1 63 ? 19.438 -4.621 16.453 1 94.88 63 GLU A N 1
ATOM 522 C CA . GLU A 1 63 ? 19.594 -5.953 15.883 1 94.88 63 GLU A CA 1
ATOM 523 C C . GLU A 1 63 ? 18.5 -6.242 14.852 1 94.88 63 GLU A C 1
ATOM 525 O O . GLU A 1 63 ? 18.766 -6.848 13.812 1 94.88 63 GLU A O 1
ATOM 530 N N . PHE A 1 64 ? 17.312 -5.762 15.164 1 96.38 64 PHE A N 1
ATOM 531 C CA . PHE A 1 64 ? 16.172 -5.949 14.273 1 96.38 64 PHE A CA 1
ATOM 532 C C . PHE A 1 64 ? 16.406 -5.238 12.945 1 96.38 64 PHE A C 1
ATOM 534 O O . PHE A 1 64 ? 16.141 -5.805 11.875 1 96.38 64 PHE A O 1
ATOM 541 N N . ILE A 1 65 ? 16.953 -4.082 13 1 94.88 65 ILE A N 1
ATOM 542 C CA . ILE A 1 65 ? 17.141 -3.256 11.812 1 94.88 65 ILE A CA 1
ATOM 543 C C . ILE A 1 65 ? 18.219 -3.879 10.922 1 94.88 65 ILE A C 1
ATOM 545 O O . ILE A 1 65 ? 18.156 -3.768 9.695 1 94.88 65 ILE A O 1
ATOM 549 N N . LYS A 1 66 ? 19.141 -4.582 11.477 1 93.81 66 LYS A N 1
ATOM 550 C CA . LYS A 1 66 ? 20.141 -5.297 10.68 1 93.81 66 LYS A CA 1
ATOM 551 C C . LYS A 1 66 ? 19.484 -6.363 9.805 1 93.81 66 LYS A C 1
ATOM 553 O O . LYS A 1 66 ? 19.953 -6.633 8.695 1 93.81 66 LYS A O 1
ATOM 558 N N . LEU A 1 67 ? 18.422 -6.934 10.328 1 94.56 67 LEU A N 1
ATOM 559 C CA . LEU A 1 67 ? 17.703 -7.977 9.609 1 94.56 67 LEU A CA 1
ATOM 560 C C . LEU A 1 67 ? 16.703 -7.367 8.633 1 94.56 67 LEU A C 1
ATOM 562 O O . LEU A 1 67 ? 16.5 -7.895 7.535 1 94.56 67 LEU A O 1
ATOM 566 N N . PHE A 1 68 ? 16.125 -6.289 9.062 1 96.56 68 PHE A N 1
ATOM 567 C CA . PHE A 1 68 ? 15.078 -5.613 8.305 1 96.56 68 PHE A CA 1
ATOM 568 C C . PHE A 1 68 ? 15.367 -4.121 8.195 1 96.56 68 PHE A C 1
ATOM 570 O O . PHE A 1 68 ? 14.891 -3.332 9.016 1 96.56 68 PHE A O 1
ATOM 577 N N . PRO A 1 69 ? 15.93 -3.697 7.148 1 91.44 69 PRO A N 1
ATOM 578 C CA . PRO A 1 69 ? 16.484 -2.346 7.043 1 91.44 69 PRO A CA 1
ATOM 579 C C . PRO A 1 69 ? 15.414 -1.262 7.062 1 91.44 69 PRO A C 1
ATOM 581 O O . PRO A 1 69 ? 15.695 -0.108 7.395 1 91.44 69 PRO A O 1
ATOM 584 N N . ASN A 1 70 ? 14.156 -1.643 6.695 1 95.31 70 ASN A N 1
ATOM 585 C CA . ASN A 1 70 ? 13.086 -0.647 6.766 1 95.31 70 ASN A CA 1
ATOM 586 C C . ASN A 1 70 ? 12.789 -0.246 8.203 1 95.31 70 ASN A C 1
ATOM 588 O O . ASN A 1 70 ? 12.25 0.835 8.453 1 95.31 70 ASN A O 1
ATOM 592 N N . GLY A 1 71 ? 13 -1.148 9.164 1 95.31 71 GLY A N 1
ATOM 593 C CA . GLY A 1 71 ? 12.906 -0.849 10.586 1 95.31 71 GLY A CA 1
ATOM 594 C C . GLY A 1 71 ? 11.477 -0.789 11.086 1 95.31 71 GLY A C 1
ATOM 595 O O . GLY A 1 71 ? 11.211 -0.247 12.164 1 95.31 71 GLY A O 1
ATOM 596 N N . LYS A 1 72 ? 10.562 -1.29 10.305 1 96.75 72 LYS A N 1
ATOM 597 C CA . LYS A 1 72 ? 9.164 -1.316 10.719 1 96.75 72 LYS A CA 1
ATOM 598 C C . LYS A 1 72 ? 8.68 -2.748 10.922 1 96.75 72 LYS A C 1
ATOM 600 O O . LYS A 1 72 ? 9.297 -3.695 10.438 1 96.75 72 LYS A O 1
ATOM 605 N N . VAL A 1 73 ? 7.676 -2.893 11.688 1 97.88 73 VAL A N 1
ATOM 606 C CA . VAL A 1 73 ? 7 -4.168 11.898 1 97.88 73 VAL A CA 1
ATOM 607 C C . VAL A 1 73 ? 5.609 -4.125 11.266 1 97.88 73 VAL A C 1
ATOM 609 O O . VAL A 1 73 ? 5.043 -3.047 11.078 1 97.88 73 VAL A O 1
ATOM 612 N N . PRO A 1 74 ? 5.074 -5.285 10.844 1 98.69 74 PRO A N 1
ATOM 613 C CA . PRO A 1 74 ? 5.52 -6.652 11.133 1 98.69 74 PRO A CA 1
ATOM 614 C C . PRO A 1 74 ? 6.609 -7.129 10.18 1 98.69 74 PRO A C 1
ATOM 616 O O . PRO A 1 74 ? 6.789 -6.555 9.102 1 98.69 74 PRO A O 1
ATOM 619 N N . ALA A 1 75 ? 7.324 -8.086 10.594 1 98.75 75 ALA A N 1
ATOM 620 C CA . ALA A 1 75 ? 8.266 -8.875 9.797 1 98.75 75 ALA A CA 1
ATOM 621 C C . ALA A 1 75 ? 8.281 -10.328 10.258 1 98.75 75 ALA A C 1
ATOM 623 O O . ALA A 1 75 ? 7.992 -10.625 11.422 1 98.75 75 ALA A O 1
ATOM 624 N N . ILE A 1 76 ? 8.578 -11.25 9.32 1 98.81 76 ILE A N 1
ATOM 625 C CA . ILE A 1 76 ? 8.664 -12.656 9.695 1 98.81 76 ILE A CA 1
ATOM 626 C C . ILE A 1 76 ? 9.922 -13.273 9.078 1 98.81 76 ILE A C 1
ATOM 628 O O . ILE A 1 76 ? 10.461 -12.75 8.102 1 98.81 76 ILE A O 1
ATOM 632 N N . ILE A 1 77 ? 10.383 -14.273 9.664 1 98.56 77 ILE A N 1
ATOM 633 C CA . ILE A 1 77 ? 11.359 -15.18 9.062 1 98.56 77 ILE A CA 1
ATOM 634 C C . ILE A 1 77 ? 10.727 -16.562 8.867 1 98.56 77 ILE A C 1
ATOM 636 O O . ILE A 1 77 ? 10.164 -17.125 9.805 1 98.56 77 ILE A O 1
ATOM 640 N N . ASP A 1 78 ? 10.711 -17.062 7.695 1 98.62 78 ASP A N 1
ATOM 641 C CA . ASP A 1 78 ? 10.227 -18.391 7.344 1 98.62 78 ASP A CA 1
ATOM 642 C C . ASP A 1 78 ? 11.352 -19.422 7.395 1 98.62 78 ASP A C 1
ATOM 644 O O . ASP A 1 78 ? 12.219 -19.438 6.523 1 98.62 78 ASP A O 1
ATOM 648 N N . TYR A 1 79 ? 11.336 -20.281 8.328 1 97.81 79 TYR A N 1
A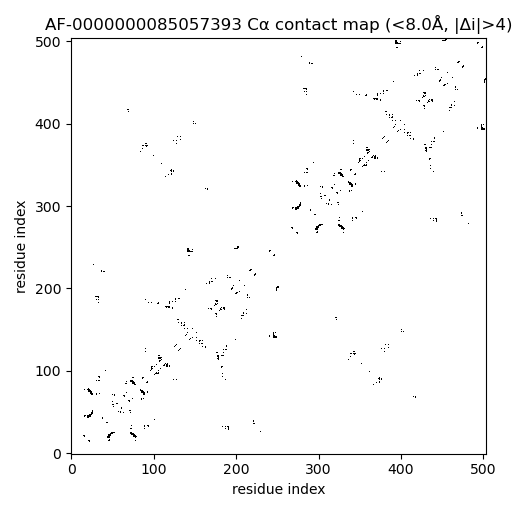TOM 649 C CA . TYR A 1 79 ? 12.383 -21.281 8.516 1 97.81 79 TYR A CA 1
ATOM 650 C C . TYR A 1 79 ? 12.047 -22.578 7.781 1 97.81 79 TYR A C 1
ATOM 652 O O . TYR A 1 79 ? 12.828 -23.531 7.797 1 97.81 79 TYR A O 1
ATOM 660 N N . THR A 1 80 ? 10.945 -22.594 7.102 1 96.94 80 THR A N 1
ATOM 661 C CA . THR A 1 80 ? 10.539 -23.797 6.379 1 96.94 80 THR A CA 1
ATOM 662 C C . THR A 1 80 ? 11.188 -23.844 5 1 96.94 80 THR A C 1
ATOM 664 O O . THR A 1 80 ? 11.047 -24.828 4.273 1 96.94 80 THR A O 1
ATOM 667 N N . VAL A 1 81 ? 11.805 -22.766 4.609 1 96.06 81 VAL A N 1
ATOM 668 C CA . VAL A 1 81 ? 12.555 -22.75 3.359 1 96.06 81 VAL A CA 1
ATOM 669 C C . VAL A 1 81 ? 14.039 -22.5 3.654 1 96.06 81 VAL A C 1
ATOM 671 O O . VAL A 1 81 ? 14.383 -21.953 4.699 1 96.06 81 VAL A O 1
ATOM 674 N N . ASN A 1 82 ? 14.953 -22.922 2.697 1 95 82 ASN A N 1
ATOM 675 C CA . ASN A 1 82 ? 16.406 -22.797 2.873 1 95 82 ASN A CA 1
ATOM 676 C C . ASN A 1 82 ? 17.031 -21.984 1.756 1 95 82 ASN A C 1
ATOM 678 O O . ASN A 1 82 ? 16.812 -22.25 0.575 1 95 82 ASN A O 1
ATOM 682 N N . PRO A 1 83 ? 17.859 -21.047 2.145 1 96.62 83 PRO A N 1
ATOM 683 C CA . PRO A 1 83 ? 18.062 -20.5 3.488 1 96.62 83 PRO A CA 1
ATOM 684 C C . PRO A 1 83 ? 16.812 -19.828 4.047 1 96.62 83 PRO A C 1
ATOM 686 O O . PRO A 1 83 ? 15.859 -19.578 3.301 1 96.62 83 PRO A O 1
ATOM 689 N N . PRO A 1 84 ? 16.734 -19.531 5.305 1 97.81 84 PRO A N 1
ATOM 690 C CA . PRO A 1 84 ? 15.562 -18.859 5.879 1 97.81 84 PRO A CA 1
ATOM 691 C C . PRO A 1 84 ? 15.219 -17.562 5.164 1 97.81 84 PRO A C 1
ATOM 693 O O . PRO A 1 84 ? 16.125 -16.797 4.789 1 97.81 84 PRO A O 1
ATOM 696 N N . LEU A 1 85 ? 13.969 -17.375 5.031 1 98 85 LEU A N 1
ATOM 697 C CA . LEU A 1 85 ? 13.477 -16.281 4.211 1 98 85 LEU A CA 1
ATOM 698 C C . LEU A 1 85 ? 12.898 -15.164 5.086 1 98 85 LEU A C 1
ATOM 700 O O . LEU A 1 85 ? 12.039 -15.414 5.93 1 98 85 LEU A O 1
ATOM 704 N N . LYS A 1 86 ? 13.391 -13.961 4.926 1 98.31 86 LYS A N 1
ATOM 705 C CA . LYS A 1 86 ? 12.93 -12.781 5.652 1 98.31 86 LYS A CA 1
ATOM 706 C C . LYS A 1 86 ? 11.898 -12.008 4.84 1 98.31 86 LYS A C 1
ATOM 708 O O . LYS A 1 86 ? 12.117 -11.703 3.664 1 98.31 86 LYS A O 1
ATOM 713 N N . ILE A 1 87 ? 10.75 -11.688 5.43 1 98.69 87 ILE A N 1
ATOM 714 C CA . ILE A 1 87 ? 9.703 -10.93 4.762 1 98.69 87 ILE A CA 1
ATOM 715 C C . ILE A 1 87 ? 9.188 -9.828 5.691 1 98.69 87 ILE A C 1
ATOM 717 O O . ILE A 1 87 ? 8.875 -10.094 6.855 1 98.69 87 ILE A O 1
ATOM 721 N N . PHE A 1 88 ? 9.164 -8.602 5.156 1 98.44 88 PHE A N 1
ATOM 722 C CA . PHE A 1 88 ? 8.508 -7.5 5.848 1 98.44 88 PHE A CA 1
ATOM 723 C C . PHE A 1 88 ? 7.324 -6.98 5.043 1 98.44 88 PHE A C 1
ATOM 725 O O . PHE A 1 88 ? 7.012 -7.512 3.977 1 98.44 88 PHE A O 1
ATOM 732 N N . GLU A 1 89 ? 6.641 -5.914 5.574 1 98.62 89 GLU A N 1
ATOM 733 C CA . GLU A 1 89 ? 5.406 -5.359 5.023 1 98.62 89 GLU A CA 1
ATOM 734 C C . GLU A 1 89 ? 4.23 -6.312 5.234 1 98.62 89 GLU A C 1
ATOM 736 O O . GLU A 1 89 ? 4.211 -7.414 4.684 1 98.62 89 GLU A O 1
ATOM 741 N N . SER A 1 90 ? 3.248 -5.859 5.949 1 98.81 90 SER A N 1
ATOM 742 C CA . SER A 1 90 ? 2.139 -6.711 6.363 1 98.81 90 SER A CA 1
ATOM 743 C C . SER A 1 90 ? 1.379 -7.254 5.156 1 98.81 90 SER A C 1
ATOM 745 O O . SER A 1 90 ? 0.973 -8.414 5.145 1 98.81 90 SER A O 1
ATOM 747 N N . GLY A 1 91 ? 1.189 -6.406 4.09 1 98.81 91 GLY A N 1
ATOM 748 C CA . GLY A 1 91 ? 0.505 -6.879 2.896 1 98.81 91 GLY A CA 1
ATOM 749 C C . GLY A 1 91 ? 1.229 -8.023 2.207 1 98.81 91 GLY A C 1
ATOM 750 O O . GLY A 1 91 ? 0.603 -8.992 1.787 1 98.81 91 GLY A O 1
ATOM 751 N N . ALA A 1 92 ? 2.539 -7.91 2.084 1 98.88 92 ALA A N 1
ATOM 752 C CA . ALA A 1 92 ? 3.359 -8.953 1.474 1 98.88 92 ALA A CA 1
ATOM 753 C C . ALA A 1 92 ? 3.307 -10.242 2.289 1 98.88 92 ALA A C 1
ATOM 755 O O . ALA A 1 92 ? 3.164 -11.328 1.731 1 98.88 92 ALA A O 1
ATOM 756 N N . ILE A 1 93 ? 3.406 -10.117 3.623 1 98.94 93 ILE A N 1
ATOM 757 C CA . ILE A 1 93 ? 3.379 -11.273 4.516 1 98.94 93 ILE A CA 1
ATOM 758 C C . ILE A 1 93 ? 2.043 -12 4.375 1 98.94 93 ILE A C 1
ATOM 760 O O . ILE A 1 93 ? 2.008 -13.227 4.285 1 98.94 93 ILE A O 1
ATOM 764 N N . LEU A 1 94 ? 0.95 -11.234 4.293 1 98.94 94 LEU A N 1
ATOM 765 C CA . LEU A 1 94 ? -0.383 -11.812 4.16 1 98.94 94 LEU A CA 1
ATOM 766 C C . LEU A 1 94 ? -0.498 -12.625 2.873 1 98.94 94 LEU A C 1
ATOM 768 O O . LEU A 1 94 ? -0.931 -13.773 2.896 1 98.94 94 LEU A O 1
ATOM 772 N N . ILE A 1 95 ? -0.083 -12.031 1.768 1 98.88 95 ILE A N 1
ATOM 773 C CA . ILE A 1 95 ? -0.185 -12.711 0.482 1 98.88 95 ILE A CA 1
ATOM 774 C C . ILE A 1 95 ? 0.681 -13.969 0.498 1 98.88 95 ILE A C 1
ATOM 776 O O . ILE A 1 95 ? 0.217 -15.055 0.135 1 98.88 95 ILE A O 1
ATOM 780 N N . TYR A 1 96 ? 1.907 -13.859 1.015 1 98.81 96 TYR A N 1
ATOM 781 C CA . TYR A 1 96 ? 2.869 -14.961 1.018 1 98.81 96 TYR A CA 1
ATOM 782 C C . TYR A 1 96 ? 2.354 -16.141 1.841 1 98.81 96 TYR A C 1
ATOM 784 O O . TYR A 1 96 ? 2.277 -17.266 1.347 1 98.81 96 TYR A O 1
ATOM 792 N N . LEU A 1 97 ? 1.935 -15.883 3.045 1 98.88 97 LEU A N 1
ATOM 793 C CA . LEU A 1 97 ? 1.488 -16.953 3.941 1 98.88 97 LEU A CA 1
ATOM 794 C C . LEU A 1 97 ? 0.2 -17.578 3.432 1 98.88 97 LEU A C 1
ATOM 796 O O . LEU A 1 97 ? 0.042 -18.812 3.486 1 98.88 97 LEU A O 1
ATOM 800 N N . ALA A 1 98 ? -0.725 -16.75 2.982 1 98.81 98 ALA A N 1
ATOM 801 C CA . ALA A 1 98 ? -2.006 -17.266 2.512 1 98.81 98 ALA A CA 1
ATOM 802 C C . ALA A 1 98 ? -1.821 -18.156 1.288 1 98.81 98 ALA A C 1
ATOM 804 O O . ALA A 1 98 ? -2.473 -19.188 1.165 1 98.81 98 ALA A O 1
ATOM 805 N N . GLN A 1 99 ? -0.946 -17.734 0.38 1 98.44 99 GLN A N 1
ATOM 806 C CA . GLN A 1 99 ? -0.71 -18.547 -0.814 1 98.44 99 GLN A CA 1
ATOM 807 C C . GLN A 1 99 ? 0.057 -19.812 -0.477 1 98.44 99 GLN A C 1
ATOM 809 O O . GLN A 1 99 ? -0.241 -20.891 -1.012 1 98.44 99 GLN A O 1
ATOM 814 N N . LYS A 1 100 ? 0.98 -19.688 0.375 1 97.75 100 LYS A N 1
ATOM 815 C CA . LYS A 1 100 ? 1.839 -20.828 0.7 1 97.75 100 LYS A CA 1
ATOM 816 C C . LYS A 1 100 ? 1.078 -21.875 1.5 1 97.75 100 LYS A C 1
ATOM 818 O O . LYS A 1 100 ? 1.243 -23.078 1.27 1 97.75 100 LYS A O 1
ATOM 823 N N . HIS A 1 101 ? 0.258 -21.453 2.414 1 98.12 101 HIS A N 1
ATOM 824 C CA . HIS A 1 101 ? -0.285 -22.375 3.395 1 98.12 101 HIS A CA 1
ATOM 825 C C . HIS A 1 101 ? -1.801 -22.484 3.268 1 98.12 101 HIS A C 1
ATOM 827 O O . HIS A 1 101 ? -2.398 -23.453 3.75 1 98.12 101 HIS A O 1
ATOM 833 N N . GLY A 1 102 ? -2.441 -21.484 2.668 1 96.75 102 GLY A N 1
ATOM 834 C CA . GLY A 1 102 ? -3.889 -21.375 2.738 1 96.75 102 GLY A CA 1
ATOM 835 C C . GLY A 1 102 ? -4.605 -22.266 1.746 1 96.75 102 GLY A C 1
ATOM 836 O O . GLY A 1 102 ? -5.801 -22.531 1.893 1 96.75 102 GLY A O 1
ATOM 837 N N . LYS A 1 103 ? -3.879 -22.719 0.68 1 93.81 103 LYS A N 1
ATOM 838 C CA . LYS A 1 103 ? -4.445 -23.609 -0.331 1 93.81 103 LYS A CA 1
ATOM 839 C C . LYS A 1 103 ? -5.75 -23.047 -0.886 1 93.81 103 LYS A C 1
ATOM 841 O O . LYS A 1 103 ? -6.762 -23.75 -0.94 1 93.81 103 LYS A O 1
ATOM 846 N N . GLY A 1 104 ? -5.711 -21.781 -1.146 1 94.12 104 GLY A N 1
ATOM 847 C CA . GLY A 1 104 ? -6.859 -21.156 -1.773 1 94.12 104 GLY A CA 1
ATOM 848 C C . GLY A 1 104 ? -7.82 -20.531 -0.775 1 94.12 104 GLY A C 1
ATOM 849 O O . GLY A 1 104 ? -8.75 -19.812 -1.159 1 94.12 104 GLY A O 1
ATOM 850 N N . LYS A 1 105 ? -7.48 -20.906 0.469 1 94.94 105 LYS A N 1
ATOM 851 C CA . LYS A 1 105 ? -8.234 -20.234 1.528 1 94.94 105 LYS A CA 1
ATOM 852 C C . LYS A 1 105 ? -7.711 -18.828 1.778 1 94.94 105 LYS A C 1
ATOM 854 O O . LYS A 1 105 ? -6.52 -18.562 1.61 1 94.94 105 LYS A O 1
ATOM 859 N N . PHE A 1 106 ? -8.438 -17.812 1.927 1 98.25 106 PHE A N 1
ATOM 860 C CA . PHE A 1 106 ? -8.156 -16.438 2.336 1 98.25 106 PHE A CA 1
ATOM 861 C C . PHE A 1 106 ? -7.684 -15.609 1.151 1 98.25 106 PHE A C 1
ATOM 863 O O . PHE A 1 106 ? -7.648 -14.383 1.224 1 98.25 106 PHE A O 1
ATOM 870 N N . ILE A 1 107 ? -7.078 -16.266 0.103 1 98.56 107 ILE A N 1
ATOM 871 C CA . ILE A 1 107 ? -6.863 -15.641 -1.197 1 98.56 107 ILE A CA 1
ATOM 872 C C . ILE A 1 107 ? -7.055 -16.672 -2.305 1 98.56 107 ILE A C 1
ATOM 874 O O . ILE A 1 107 ? -6.414 -17.734 -2.299 1 98.56 107 ILE A O 1
ATOM 878 N N . PRO A 1 108 ? -7.961 -16.422 -3.219 1 98.31 108 PRO A N 1
ATOM 879 C CA . PRO A 1 108 ? -8.203 -17.375 -4.309 1 98.31 108 PRO A CA 1
ATOM 880 C C . PRO A 1 108 ? -7.027 -17.469 -5.273 1 98.31 108 PRO A C 1
ATOM 882 O O . PRO A 1 108 ? -6.16 -16.594 -5.293 1 98.31 108 PRO A O 1
ATOM 885 N N . ASP A 1 109 ? -7.078 -18.578 -6.02 1 96.94 109 ASP A N 1
ATOM 886 C CA . ASP A 1 109 ? -6.02 -18.859 -6.984 1 96.94 109 ASP A CA 1
ATOM 887 C C . ASP A 1 109 ? -6.289 -18.156 -8.32 1 96.94 109 ASP A C 1
ATOM 889 O O . ASP A 1 109 ? -7.414 -18.203 -8.828 1 96.94 109 ASP A O 1
ATOM 893 N N . LEU A 1 110 ? -5.215 -17.516 -8.812 1 96.5 110 LEU A N 1
ATOM 894 C CA . LEU A 1 110 ? -5.344 -16.781 -10.07 1 96.5 110 LEU A CA 1
ATOM 895 C C . LEU A 1 110 ? -5.797 -17.703 -11.195 1 96.5 110 LEU A C 1
ATOM 897 O O . LEU A 1 110 ? -6.652 -17.328 -12 1 96.5 110 LEU A O 1
ATOM 901 N N . ASN A 1 111 ? -5.293 -18.922 -11.273 1 94.5 111 ASN A N 1
ATOM 902 C CA . ASN A 1 111 ? -5.543 -19.828 -12.398 1 94.5 111 ASN A CA 1
ATOM 903 C C . ASN A 1 111 ? -6.957 -20.391 -12.352 1 94.5 111 ASN A C 1
ATOM 905 O O . ASN A 1 111 ? -7.609 -20.531 -13.391 1 94.5 111 ASN A O 1
ATOM 909 N N . THR A 1 112 ? -7.461 -20.656 -11.18 1 96.25 112 THR A N 1
ATOM 910 C CA . THR A 1 112 ? -8.75 -21.328 -11.078 1 96.25 112 THR A CA 1
ATOM 911 C C . THR A 1 112 ? -9.875 -20.312 -10.898 1 96.25 112 THR A C 1
ATOM 913 O O . THR A 1 112 ? -11.023 -20.578 -11.25 1 96.25 112 THR A O 1
ATOM 916 N N . ASP A 1 113 ? -9.586 -19.141 -10.398 1 97.38 113 ASP A N 1
ATOM 917 C CA . ASP A 1 113 ? -10.602 -18.125 -10.133 1 97.38 113 ASP A CA 1
ATOM 918 C C . ASP A 1 113 ? -10.016 -16.719 -10.227 1 97.38 113 ASP A C 1
ATOM 920 O O . ASP A 1 113 ? -9.906 -16.031 -9.211 1 97.38 113 ASP A O 1
ATOM 924 N N . PRO A 1 114 ? -9.719 -16.266 -11.43 1 97.75 114 PRO A N 1
ATOM 925 C CA . PRO A 1 114 ? -9.078 -14.961 -11.609 1 97.75 114 PRO A CA 1
ATOM 926 C C . PRO A 1 114 ? -9.93 -13.805 -11.078 1 97.75 114 PRO A C 1
ATOM 928 O O . PRO A 1 114 ? -9.391 -12.805 -10.602 1 97.75 114 PRO A O 1
ATOM 931 N N . HIS A 1 115 ? -11.242 -13.93 -11.078 1 98.31 115 HIS A N 1
ATOM 932 C CA . HIS A 1 115 ? -12.125 -12.867 -10.609 1 98.31 115 HIS A CA 1
ATOM 933 C C . HIS A 1 115 ? -11.977 -12.656 -9.102 1 98.31 115 HIS A C 1
ATOM 935 O O . HIS A 1 115 ? -11.734 -11.531 -8.656 1 98.31 115 HIS A O 1
ATOM 941 N N . SER A 1 116 ? -12.078 -13.727 -8.344 1 98.62 116 SER A N 1
ATOM 942 C CA . SER A 1 116 ? -11.977 -13.625 -6.895 1 98.62 116 SER A CA 1
ATOM 943 C C . SER A 1 116 ? -10.562 -13.258 -6.465 1 98.62 116 SER A C 1
ATOM 945 O O . SER A 1 116 ? -10.367 -12.508 -5.508 1 98.62 116 SER A O 1
ATOM 947 N N . TYR A 1 117 ? -9.617 -13.797 -7.211 1 98.56 117 TYR A N 1
ATOM 948 C CA . TYR A 1 117 ? -8.227 -13.461 -6.934 1 98.56 117 TYR A CA 1
ATOM 949 C C . TYR A 1 117 ? -7.988 -11.961 -7.066 1 98.56 117 TYR A C 1
ATOM 951 O O . TYR A 1 117 ? -7.461 -11.328 -6.152 1 98.56 117 TYR A O 1
ATOM 959 N N . ALA A 1 118 ? -8.414 -11.406 -8.125 1 98.5 118 ALA A N 1
ATOM 960 C CA . ALA A 1 118 ? -8.227 -9.984 -8.398 1 98.5 118 ALA A CA 1
ATOM 961 C C . ALA A 1 118 ? -8.992 -9.133 -7.391 1 98.5 118 ALA A C 1
ATOM 963 O O . ALA A 1 118 ? -8.516 -8.07 -6.98 1 98.5 118 ALA A O 1
ATOM 964 N N . ASP A 1 119 ? -10.156 -9.586 -7.047 1 98.5 119 ASP A N 1
ATOM 965 C CA . ASP A 1 119 ? -10.969 -8.859 -6.074 1 98.5 119 ASP A CA 1
ATOM 966 C C . ASP A 1 119 ? -10.25 -8.75 -4.73 1 98.5 119 ASP A C 1
ATOM 968 O O . ASP A 1 119 ? -10.164 -7.664 -4.156 1 98.5 119 ASP A O 1
ATOM 972 N N . VAL A 1 120 ? -9.664 -9.805 -4.277 1 98.81 120 VAL A N 1
ATOM 973 C CA . VAL A 1 120 ? -8.922 -9.805 -3.02 1 98.81 120 VAL A CA 1
ATOM 974 C C . VAL A 1 120 ? -7.684 -8.93 -3.148 1 98.81 120 VAL A C 1
ATOM 976 O O . VAL A 1 120 ? -7.41 -8.094 -2.281 1 98.81 120 VAL A O 1
ATOM 979 N N . LEU A 1 121 ? -7.02 -9.055 -4.242 1 98.69 121 LEU A N 1
ATOM 980 C CA . LEU A 1 121 ? -5.773 -8.32 -4.445 1 98.69 12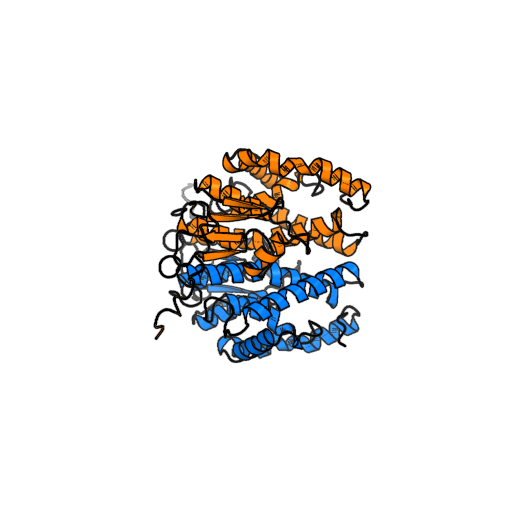1 LEU A CA 1
ATOM 981 C C . LEU A 1 121 ? -6.023 -6.82 -4.457 1 98.69 121 LEU A C 1
ATOM 983 O O . LEU A 1 121 ? -5.281 -6.059 -3.83 1 98.69 121 LEU A O 1
ATOM 987 N N . GLN A 1 122 ? -7.031 -6.395 -5.121 1 98.69 122 GLN A N 1
ATOM 988 C CA . GLN A 1 122 ? -7.234 -4.957 -5.285 1 98.69 122 GLN A CA 1
ATOM 989 C C . GLN A 1 122 ? -7.719 -4.32 -3.986 1 98.69 122 GLN A C 1
ATOM 991 O O . GLN A 1 122 ? -7.309 -3.209 -3.645 1 98.69 122 GLN A O 1
ATOM 996 N N . TRP A 1 123 ? -8.555 -5.004 -3.238 1 98.88 123 TRP A N 1
ATOM 997 C CA . TRP A 1 123 ? -9.031 -4.426 -1.987 1 98.88 123 TRP A CA 1
ATOM 998 C C . TRP A 1 123 ? -7.953 -4.488 -0.911 1 98.88 123 TRP A C 1
ATOM 1000 O O . TRP A 1 123 ? -7.895 -3.629 -0.031 1 98.88 123 TRP A O 1
ATOM 1010 N N . LEU A 1 124 ? -7.043 -5.508 -1.007 1 98.94 124 LEU A N 1
ATOM 1011 C CA . LEU A 1 124 ? -5.875 -5.484 -0.134 1 98.94 124 LEU A CA 1
ATOM 1012 C C . LEU A 1 124 ? -4.961 -4.316 -0.479 1 98.94 124 LEU A C 1
ATOM 1014 O O . LEU A 1 124 ? -4.492 -3.602 0.412 1 98.94 124 LEU A O 1
ATOM 1018 N N . ALA A 1 125 ? -4.723 -4.145 -1.767 1 98.94 125 ALA A N 1
ATOM 1019 C CA . ALA A 1 125 ? -3.904 -3.016 -2.197 1 98.94 125 ALA A CA 1
ATOM 1020 C C . ALA A 1 125 ? -4.527 -1.689 -1.771 1 98.94 125 ALA A C 1
ATOM 1022 O O . ALA A 1 125 ? -3.818 -0.754 -1.396 1 98.94 125 ALA A O 1
ATOM 1023 N N . TRP A 1 126 ? -5.867 -1.587 -1.823 1 98.88 126 TRP A N 1
ATOM 1024 C CA . TRP A 1 126 ? -6.598 -0.407 -1.375 1 98.88 126 TRP A CA 1
ATOM 1025 C C . TRP A 1 126 ? -6.352 -0.143 0.107 1 98.88 126 TRP A C 1
ATOM 1027 O O . TRP A 1 126 ? -6.125 1 0.51 1 98.88 126 TRP A O 1
ATOM 1037 N N . GLN A 1 127 ? -6.418 -1.226 0.863 1 98.94 127 GLN A N 1
ATOM 1038 C CA . GLN A 1 127 ? -6.109 -1.092 2.283 1 98.94 127 GLN A CA 1
ATOM 1039 C C . GLN A 1 127 ? -4.672 -0.621 2.49 1 98.94 127 GLN A C 1
ATOM 1041 O O . GLN A 1 127 ? -4.414 0.261 3.312 1 98.94 127 GLN A O 1
ATOM 1046 N N . ILE A 1 128 ? -3.705 -1.182 1.789 1 98.88 128 ILE A N 1
ATOM 1047 C CA . ILE A 1 128 ? -2.275 -0.938 1.955 1 98.88 128 ILE A CA 1
ATOM 1048 C C . ILE A 1 128 ? -1.945 0.495 1.547 1 98.88 128 ILE A C 1
ATOM 1050 O O . ILE A 1 128 ? -1.146 1.166 2.205 1 98.88 128 ILE A O 1
ATOM 1054 N N . SER A 1 129 ? -2.564 0.978 0.5 1 98.69 129 SER A N 1
ATOM 1055 C CA . SER A 1 129 ? -2.168 2.254 -0.086 1 98.69 129 SER A CA 1
ATOM 1056 C C . SER A 1 129 ? -3.008 3.4 0.466 1 98.69 129 SER A C 1
ATOM 1058 O O . SER A 1 129 ? -2.562 4.551 0.488 1 98.69 129 SER A O 1
ATOM 1060 N N . GLY A 1 130 ? -4.215 3.09 0.855 1 98.5 130 GLY A N 1
ATOM 1061 C CA . GLY A 1 130 ? -5.168 4.133 1.188 1 98.5 130 GLY A CA 1
ATOM 1062 C C . GLY A 1 130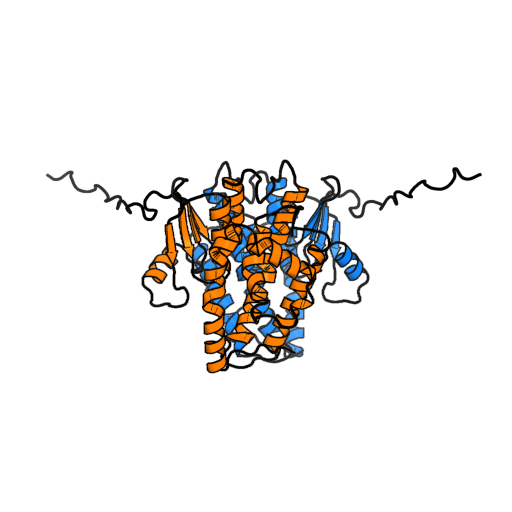 ? -5.566 4.137 2.652 1 98.5 130 GLY A C 1
ATOM 1063 O O . GLY A 1 130 ? -5.055 4.938 3.438 1 98.5 130 GLY A O 1
ATOM 1064 N N . LEU A 1 131 ? -6.32 3.121 3.023 1 98.69 131 LEU A N 1
ATOM 1065 C CA . LEU A 1 131 ? -6.914 3.113 4.355 1 98.69 131 LEU A CA 1
ATOM 1066 C C . LEU A 1 131 ? -5.836 3.143 5.434 1 98.69 131 LEU A C 1
ATOM 1068 O O . LEU A 1 131 ? -5.883 3.973 6.344 1 98.69 131 LEU A O 1
ATOM 1072 N N . GLY A 1 132 ? -4.82 2.289 5.262 1 98.38 132 GLY A N 1
ATOM 1073 C CA . GLY A 1 132 ? -3.777 2.217 6.273 1 98.38 132 GLY A CA 1
ATOM 1074 C C . GLY A 1 132 ? -3.021 3.52 6.445 1 98.38 132 GLY A C 1
ATOM 1075 O O . GLY A 1 132 ? -3.1 4.156 7.496 1 98.38 132 GLY A O 1
ATOM 1076 N N . PRO A 1 133 ? -2.373 3.977 5.391 1 98.5 133 PRO A N 1
ATOM 1077 C CA . PRO A 1 133 ? -1.545 5.18 5.492 1 98.5 133 PRO A CA 1
ATOM 1078 C C . PRO A 1 133 ? -2.355 6.426 5.848 1 98.5 133 PRO A C 1
ATOM 1080 O O . PRO A 1 133 ? -1.938 7.215 6.699 1 98.5 133 PRO A O 1
ATOM 1083 N N . MET A 1 134 ? -3.568 6.602 5.32 1 98.44 134 MET A N 1
ATOM 1084 C CA . MET A 1 134 ? -4.324 7.828 5.551 1 98.44 134 MET A CA 1
ATOM 1085 C C . MET A 1 134 ? -4.953 7.828 6.941 1 98.44 134 MET A C 1
ATOM 1087 O O . MET A 1 134 ? -5.004 8.867 7.602 1 98.44 134 MET A O 1
ATOM 1091 N N . ASN A 1 135 ? -5.422 6.656 7.328 1 97.94 135 ASN A N 1
ATOM 1092 C CA . ASN A 1 135 ? -5.883 6.535 8.703 1 97.94 135 ASN A CA 1
ATOM 1093 C C . ASN A 1 135 ? -4.75 6.777 9.695 1 97.94 135 ASN A C 1
ATOM 1095 O O . ASN A 1 135 ? -4.965 7.359 10.766 1 97.94 135 ASN A O 1
ATOM 1099 N N . GLY A 1 136 ? -3.555 6.32 9.336 1 97.5 136 GLY A N 1
ATOM 1100 C CA . GLY A 1 136 ? -2.389 6.602 10.156 1 97.5 136 GLY A CA 1
ATOM 1101 C C . GLY A 1 136 ? -2.08 8.078 10.273 1 97.5 136 GLY A C 1
ATOM 1102 O O . GLY A 1 136 ? -1.799 8.578 11.367 1 97.5 136 GLY A O 1
ATOM 1103 N N . GLN A 1 137 ? -2.146 8.797 9.172 1 98.25 137 GLN A N 1
ATOM 1104 C CA . GLN A 1 137 ? -1.904 10.242 9.195 1 98.25 137 GLN A CA 1
ATOM 1105 C C . GLN A 1 137 ? -3 10.969 9.961 1 98.25 137 GLN A C 1
ATOM 1107 O O . GLN A 1 137 ? -2.719 11.898 10.727 1 98.25 137 GLN A O 1
ATOM 1112 N N . TYR A 1 138 ? -4.211 10.547 9.844 1 98.12 138 TYR A N 1
ATOM 1113 C CA . TYR A 1 138 ? -5.316 11.102 10.617 1 98.12 138 TYR A CA 1
ATOM 1114 C C . TYR A 1 138 ? -5.059 10.969 12.109 1 98.12 138 TYR A C 1
ATOM 1116 O O . TYR A 1 138 ? -5.18 11.938 12.859 1 98.12 138 TYR A O 1
ATOM 1124 N N . THR A 1 139 ? -4.703 9.781 12.492 1 96.69 139 THR A N 1
ATOM 1125 C CA . THR A 1 139 ? -4.449 9.523 13.906 1 96.69 139 THR A CA 1
ATOM 1126 C C . THR A 1 139 ? -3.285 10.367 14.414 1 96.69 139 THR A C 1
ATOM 1128 O O . THR A 1 139 ? -3.348 10.922 15.508 1 96.69 139 THR A O 1
ATOM 1131 N N . TYR A 1 140 ? -2.215 10.516 13.641 1 96.81 140 TYR A N 1
ATOM 1132 C CA . TYR A 1 140 ? -1.065 11.305 14.062 1 96.81 140 TYR A CA 1
ATOM 1133 C C . TYR A 1 140 ? -1.465 12.758 14.32 1 96.81 140 TYR A C 1
ATOM 1135 O O . TYR A 1 140 ? -1.198 13.297 15.391 1 96.81 140 TYR A O 1
ATOM 1143 N N . PHE A 1 141 ? -2.15 13.367 13.391 1 97.81 141 PHE A N 1
ATOM 1144 C CA . PHE A 1 141 ? -2.426 14.789 13.492 1 97.81 141 PHE A CA 1
ATOM 1145 C C . PHE A 1 141 ? -3.549 15.062 14.484 1 97.81 141 PHE A C 1
ATOM 1147 O O . PHE A 1 141 ? -3.627 16.141 15.062 1 97.81 141 PHE A O 1
ATOM 1154 N N . SER A 1 142 ? -4.332 14 14.766 1 96.88 142 SER A N 1
ATOM 1155 C CA . SER A 1 142 ? -5.457 14.203 15.672 1 96.88 142 SER A CA 1
ATOM 1156 C C . SER A 1 142 ? -5.094 13.812 17.094 1 96.88 142 SER A C 1
ATOM 1158 O O . SER A 1 142 ? -5.77 14.211 18.047 1 96.88 142 SER A O 1
ATOM 1160 N N . CYS A 1 143 ? -3.98 13.016 17.219 1 95.44 143 CYS A N 1
ATOM 1161 C CA . CYS A 1 143 ? -3.766 12.445 18.547 1 95.44 143 CYS A CA 1
ATOM 1162 C C . CYS A 1 143 ? -2.33 12.672 19.016 1 95.44 143 CYS A C 1
ATOM 1164 O O . CYS A 1 143 ? -2.053 12.656 20.203 1 95.44 143 CYS A O 1
ATOM 1166 N N . PHE A 1 144 ? -1.368 12.852 18.062 1 94.44 144 PHE A N 1
ATOM 1167 C CA . PHE A 1 144 ? 0.017 12.758 18.5 1 94.44 144 PHE A CA 1
ATOM 1168 C C . PHE A 1 144 ? 0.786 14.023 18.172 1 94.44 144 PHE A C 1
ATOM 1170 O O . PHE A 1 144 ? 1.822 14.312 18.781 1 94.44 144 PHE A O 1
ATOM 1177 N N . ALA A 1 145 ? 0.299 14.797 17.156 1 95.94 145 ALA A N 1
ATOM 1178 C CA . ALA A 1 145 ? 1.019 16.016 16.797 1 95.94 145 ALA A CA 1
ATOM 1179 C C . ALA A 1 145 ? 1.156 16.953 18 1 95.94 145 ALA A C 1
ATOM 1181 O O . ALA A 1 145 ? 0.217 17.109 18.781 1 95.94 145 ALA A O 1
ATOM 1182 N N . PRO A 1 146 ? 2.342 17.547 18.078 1 94.69 146 PRO A N 1
ATOM 1183 C CA . PRO A 1 146 ? 2.605 18.359 19.266 1 94.69 146 PRO A CA 1
ATOM 1184 C C . PRO A 1 146 ? 1.741 19.609 19.312 1 94.69 146 PRO A C 1
ATOM 1186 O O . PRO A 1 146 ? 1.625 20.234 20.375 1 94.69 146 PRO A O 1
ATOM 1189 N N . GLU A 1 147 ? 1.248 20.062 18.234 1 95.44 147 GLU A N 1
ATOM 1190 C CA . GLU A 1 147 ? 0.333 21.203 18.156 1 95.44 147 GLU A CA 1
ATOM 1191 C C . GLU A 1 147 ? -0.771 20.953 17.141 1 95.44 147 GLU A C 1
ATOM 1193 O O . GLU A 1 147 ? -0.66 20.047 16.312 1 95.44 147 GLU A O 1
ATOM 1198 N N . ALA A 1 148 ? -1.818 21.797 17.328 1 95.81 148 ALA A N 1
ATOM 1199 C CA . ALA A 1 148 ? -2.906 21.719 16.359 1 95.81 148 ALA A CA 1
ATOM 1200 C C . ALA A 1 148 ? -2.445 22.156 14.969 1 95.81 148 ALA A C 1
ATOM 1202 O O . ALA A 1 148 ? -1.713 23.141 14.836 1 95.81 148 ALA A O 1
ATOM 1203 N N . VAL A 1 149 ? -2.746 21.375 13.953 1 97.19 149 VAL A N 1
ATOM 1204 C CA . VAL A 1 149 ? -2.477 21.672 12.547 1 97.19 149 VAL A CA 1
ATOM 1205 C C . VAL A 1 149 ? -3.764 21.562 11.742 1 97.19 149 VAL A C 1
ATOM 1207 O O . VAL A 1 149 ? -3.963 20.578 11.016 1 97.19 149 VAL A O 1
ATOM 1210 N N . PRO A 1 150 ? -4.574 22.562 11.742 1 96.19 150 PRO A N 1
ATOM 1211 C CA . PRO A 1 150 ? -5.949 22.469 11.242 1 96.19 150 PRO A CA 1
ATOM 1212 C C . PRO A 1 150 ? -6.02 21.969 9.805 1 96.19 150 PRO A C 1
ATOM 1214 O O . PRO A 1 150 ? -6.852 21.125 9.477 1 96.19 150 PRO A O 1
ATOM 1217 N N . ILE A 1 151 ? -5.18 22.391 8.922 1 96.38 151 ILE A N 1
ATOM 1218 C CA . ILE A 1 151 ? -5.227 22.016 7.516 1 96.38 151 ILE A CA 1
ATOM 1219 C C . ILE A 1 151 ? -4.957 20.531 7.375 1 96.38 151 ILE A C 1
ATOM 1221 O O . ILE A 1 151 ? -5.625 19.828 6.602 1 96.38 151 ILE A O 1
ATOM 1225 N N . ALA A 1 152 ? -4.004 20.047 8.102 1 97.81 152 ALA A N 1
ATOM 1226 C CA . ALA A 1 152 ? -3.68 18.609 8.062 1 97.81 152 ALA A CA 1
ATOM 1227 C C . ALA A 1 152 ? -4.777 17.781 8.711 1 97.81 152 ALA A C 1
ATOM 1229 O O . ALA A 1 152 ? -5.16 16.734 8.195 1 97.81 152 ALA A O 1
ATOM 1230 N N . GLU A 1 153 ? -5.242 18.25 9.883 1 97.12 153 GLU A N 1
ATOM 1231 C CA . GLU A 1 153 ? -6.328 17.562 10.57 1 97.12 153 GLU A CA 1
ATOM 1232 C C . GLU A 1 153 ? -7.543 17.406 9.656 1 97.12 153 GLU A C 1
ATOM 1234 O O . GLU A 1 153 ? -8.102 16.312 9.539 1 97.12 153 GLU A O 1
ATOM 1239 N N . GLU A 1 154 ? -7.926 18.453 9.008 1 96.88 154 GLU A N 1
ATOM 1240 C CA . GLU A 1 154 ? -9.078 18.422 8.117 1 96.88 154 GLU A CA 1
ATOM 1241 C C . GLU A 1 154 ? -8.82 17.531 6.91 1 96.88 154 GLU A C 1
ATOM 1243 O O . GLU A 1 154 ? -9.695 16.75 6.508 1 96.88 154 GLU A O 1
ATOM 1248 N N . ARG A 1 155 ? -7.668 17.641 6.301 1 97.62 155 ARG A N 1
ATOM 1249 C CA . ARG A 1 155 ? -7.309 16.844 5.125 1 97.62 155 ARG A CA 1
ATOM 1250 C C . ARG A 1 155 ? -7.453 15.352 5.398 1 97.62 155 ARG A C 1
ATOM 1252 O O . ARG A 1 155 ? -8.102 14.633 4.637 1 97.62 155 ARG A O 1
ATOM 1259 N N . TYR A 1 156 ? -6.953 14.953 6.5 1 98.19 156 TYR A N 1
ATOM 1260 C CA . TYR A 1 156 ? -6.898 13.516 6.738 1 98.19 156 TYR A CA 1
ATOM 1261 C C . TYR A 1 156 ? -8.219 13 7.301 1 98.19 156 TYR A C 1
ATOM 1263 O O . TYR A 1 156 ? -8.594 11.852 7.074 1 98.19 156 TYR A O 1
ATOM 1271 N N . LEU A 1 157 ? -8.922 13.828 8.055 1 97.94 157 LEU A N 1
ATOM 1272 C CA . LEU A 1 157 ? -10.281 13.453 8.422 1 97.94 157 LEU A CA 1
ATOM 1273 C C . LEU A 1 157 ? -11.141 13.227 7.188 1 97.94 157 LEU A C 1
ATOM 1275 O O . LEU A 1 157 ? -11.836 12.219 7.082 1 97.94 157 LEU A O 1
ATOM 1279 N N . LYS A 1 158 ? -11.07 14.172 6.266 1 97.75 158 LYS A N 1
ATOM 1280 C CA . LYS A 1 158 ? -11.852 14.086 5.035 1 97.75 158 LYS A CA 1
ATOM 1281 C C . LYS A 1 158 ? -11.484 12.836 4.242 1 97.75 158 LYS A C 1
ATOM 1283 O O . LYS A 1 158 ? -12.367 12.117 3.756 1 97.75 158 LYS A O 1
ATOM 1288 N N . GLU A 1 159 ? -10.227 12.578 4.09 1 98.12 159 GLU A N 1
ATOM 1289 C CA . GLU A 1 159 ? -9.805 11.414 3.32 1 98.12 159 GLU A CA 1
ATOM 1290 C C . GLU A 1 159 ? -10.18 10.117 4.027 1 98.12 159 GLU A C 1
ATOM 1292 O O . GLU A 1 159 ? -10.609 9.156 3.387 1 98.12 159 GLU A O 1
ATOM 1297 N N . THR A 1 160 ? -9.984 10.047 5.332 1 98.38 160 THR A N 1
ATOM 1298 C CA . THR A 1 160 ? -10.383 8.867 6.086 1 98.38 160 THR A CA 1
ATOM 1299 C C . THR A 1 160 ? -11.883 8.633 5.98 1 98.38 160 THR A C 1
ATOM 1301 O O . THR A 1 160 ? -12.336 7.504 5.77 1 98.38 160 THR A O 1
ATOM 1304 N N . ASP A 1 161 ? -12.641 9.703 6.09 1 97.94 161 ASP A N 1
ATOM 1305 C CA . ASP A 1 161 ? -14.086 9.625 5.914 1 97.94 161 ASP A CA 1
ATOM 1306 C C . ASP A 1 161 ? -14.438 9.094 4.527 1 97.94 161 ASP A C 1
ATOM 1308 O O . ASP A 1 161 ? -15.305 8.227 4.391 1 97.94 161 ASP A O 1
ATOM 1312 N N . ARG A 1 162 ? -13.766 9.578 3.523 1 97.56 162 ARG A N 1
ATOM 1313 C CA . ARG A 1 162 ? -14 9.125 2.158 1 97.56 162 ARG A CA 1
ATOM 1314 C C . ARG A 1 162 ? -13.719 7.629 2.027 1 97.56 162 ARG A C 1
ATOM 1316 O O . ARG A 1 162 ? -14.508 6.898 1.429 1 97.56 162 ARG A O 1
ATOM 1323 N N . LEU A 1 163 ? -12.695 7.164 2.596 1 98.62 163 LEU A N 1
ATOM 1324 C CA . LEU A 1 163 ? -12.289 5.766 2.492 1 98.62 163 LEU A CA 1
ATOM 1325 C C . LEU A 1 163 ? -13.281 4.855 3.199 1 98.62 163 LEU A C 1
ATOM 1327 O O . LEU A 1 163 ? -13.672 3.814 2.66 1 98.62 163 LEU A O 1
ATOM 1331 N N . TYR A 1 164 ? -13.711 5.227 4.363 1 98.69 164 TYR A N 1
ATOM 1332 C CA . TYR A 1 164 ? -14.695 4.402 5.051 1 98.69 164 TYR A CA 1
ATOM 1333 C C . TYR A 1 164 ? -16.047 4.461 4.348 1 98.69 164 TYR A C 1
ATOM 1335 O O . TYR A 1 164 ? -16.828 3.51 4.414 1 98.69 164 TYR A O 1
ATOM 1343 N N . THR A 1 165 ? -16.344 5.555 3.672 1 98.5 165 THR A N 1
ATOM 1344 C CA . THR A 1 165 ? -17.547 5.613 2.844 1 98.5 165 THR A CA 1
ATOM 1345 C C . THR A 1 165 ? -17.438 4.629 1.682 1 98.5 165 THR A C 1
ATOM 1347 O O . THR A 1 165 ? -18.406 3.928 1.373 1 98.5 165 THR A O 1
ATOM 1350 N N . VAL A 1 166 ? -16.312 4.559 1.067 1 98.5 166 VAL A N 1
ATOM 1351 C CA . VAL A 1 166 ? -16.062 3.604 -0.005 1 98.5 166 VAL A CA 1
ATOM 1352 C C . VAL A 1 166 ? -16.234 2.18 0.522 1 98.5 166 VAL A C 1
ATOM 1354 O O . VAL A 1 166 ? -16.875 1.347 -0.114 1 98.5 166 VAL A O 1
ATOM 1357 N N . LEU A 1 167 ? -15.664 1.908 1.663 1 98.81 167 LEU A N 1
ATOM 1358 C CA . LEU A 1 167 ? -15.766 0.583 2.264 1 98.81 167 LEU A CA 1
ATOM 1359 C C . LEU A 1 167 ? -17.219 0.234 2.576 1 98.81 167 LEU A C 1
ATOM 1361 O O . LEU A 1 167 ? -17.656 -0.898 2.35 1 98.81 167 LEU A O 1
ATOM 1365 N N . ASP A 1 168 ? -17.906 1.214 3.129 1 98.75 168 ASP A N 1
ATOM 1366 C CA . ASP A 1 168 ? -19.312 1 3.482 1 98.75 168 ASP A CA 1
ATOM 1367 C C . ASP A 1 168 ? -20.141 0.614 2.256 1 98.75 168 ASP A C 1
ATOM 1369 O O . ASP A 1 168 ? -20.969 -0.288 2.322 1 98.75 168 ASP A O 1
ATOM 1373 N N . LYS A 1 169 ? -19.875 1.286 1.183 1 98.12 169 LYS A N 1
ATOM 1374 C CA . LYS A 1 169 ? -20.562 0.963 -0.071 1 98.12 169 LYS A CA 1
ATOM 1375 C C . LYS A 1 169 ? -20.156 -0.425 -0.567 1 98.12 169 LYS A C 1
ATOM 1377 O O . LYS A 1 169 ? -21.016 -1.192 -1.025 1 98.12 169 LYS A O 1
ATOM 1382 N N . GLN A 1 170 ? -18.906 -0.778 -0.452 1 98.12 170 GLN A N 1
ATOM 1383 C CA . GLN A 1 170 ? -18.391 -2.076 -0.882 1 98.12 170 GLN A CA 1
ATOM 1384 C C . GLN A 1 170 ? -19.047 -3.211 -0.096 1 98.12 170 GLN A C 1
ATOM 1386 O O . GLN A 1 170 ? -19.25 -4.301 -0.629 1 98.12 170 GLN A O 1
ATOM 1391 N N . LEU A 1 171 ? -19.422 -2.949 1.107 1 98.75 171 LEU A N 1
ATOM 1392 C CA . LEU A 1 171 ? -19.938 -3.973 2.006 1 98.75 171 LEU A CA 1
ATOM 1393 C C . LEU A 1 171 ? -21.453 -4.07 1.896 1 98.75 171 LEU A C 1
ATOM 1395 O O . LEU A 1 171 ? -22.078 -4.93 2.525 1 98.75 171 LEU A O 1
ATOM 1399 N N . GLU A 1 172 ? -22.062 -3.184 1.146 1 98.19 172 GLU A N 1
ATOM 1400 C CA . GLU A 1 172 ? -23.516 -3.225 1.001 1 98.19 172 GLU A CA 1
ATOM 1401 C C . GLU A 1 172 ? -23.984 -4.57 0.451 1 98.19 172 GLU A C 1
ATOM 1403 O O . GLU A 1 172 ? -23.547 -4.988 -0.628 1 98.19 172 GLU A O 1
ATOM 1408 N N . GLY A 1 173 ? -24.734 -5.273 1.238 1 98 173 GLY A N 1
ATOM 1409 C CA . GLY A 1 173 ? -25.297 -6.559 0.839 1 98 173 GLY A CA 1
ATOM 1410 C C . GLY A 1 173 ? -24.297 -7.695 0.924 1 98 173 GLY A C 1
ATOM 1411 O O . GLY A 1 173 ? -24.547 -8.789 0.413 1 98 173 GLY A O 1
ATOM 1412 N N . LYS A 1 174 ? -23.188 -7.488 1.508 1 98.38 174 LYS A N 1
ATOM 1413 C CA . LYS A 1 174 ? -22.141 -8.5 1.562 1 98.38 174 LYS A CA 1
ATOM 1414 C C . LYS A 1 174 ? -21.719 -8.781 3.002 1 98.38 174 LYS A C 1
ATOM 1416 O O . LYS A 1 174 ? -21.781 -7.895 3.855 1 98.38 174 LYS A O 1
ATOM 1421 N N . GLU A 1 175 ? -21.312 -9.969 3.211 1 98.62 175 GLU A N 1
ATOM 1422 C CA . GLU A 1 175 ? -20.797 -10.352 4.523 1 98.62 175 GLU A CA 1
ATOM 1423 C C . GLU A 1 175 ? -19.328 -9.984 4.68 1 98.62 175 GLU A C 1
ATOM 1425 O O . GLU A 1 175 ? -18.875 -9.656 5.777 1 98.62 175 GLU A O 1
ATOM 1430 N N . TRP A 1 176 ? -18.641 -10.086 3.557 1 98.88 176 TRP A N 1
ATOM 1431 C CA . TRP A 1 176 ? -17.203 -9.867 3.555 1 98.88 176 TRP A CA 1
ATOM 1432 C C . TRP A 1 176 ? -16.812 -8.852 2.484 1 98.88 176 TRP A C 1
ATOM 1434 O O . TRP A 1 176 ? -17.625 -8.5 1.626 1 98.88 176 TRP A O 1
ATOM 1444 N N . ILE A 1 177 ? -15.633 -8.391 2.523 1 98.88 177 ILE A N 1
ATOM 1445 C CA . ILE A 1 177 ? -15.234 -7.223 1.745 1 98.88 177 ILE A CA 1
ATOM 1446 C C . ILE A 1 177 ? -15 -7.629 0.291 1 98.88 177 ILE A C 1
ATOM 1448 O O . ILE A 1 177 ? -15.375 -6.898 -0.629 1 98.88 177 ILE A O 1
ATOM 1452 N N . ALA A 1 178 ? -14.398 -8.773 0.112 1 98.62 178 ALA A N 1
ATOM 1453 C CA . ALA A 1 178 ? -13.992 -9.148 -1.241 1 98.62 178 ALA A CA 1
ATOM 1454 C C . ALA A 1 178 ? -14.297 -10.617 -1.52 1 98.62 178 ALA A C 1
ATOM 1456 O O . ALA A 1 178 ? -14.25 -11.445 -0.61 1 98.62 178 ALA A O 1
ATOM 1457 N N . ALA A 1 179 ? -14.641 -10.938 -2.691 1 98 179 ALA A N 1
ATOM 1458 C CA . ALA A 1 179 ? -14.75 -12.281 -3.252 1 98 179 ALA A CA 1
ATOM 1459 C C . ALA A 1 179 ? -15.844 -13.078 -2.551 1 98 179 ALA A C 1
ATOM 1461 O O . ALA A 1 179 ? -15.812 -14.312 -2.535 1 98 179 ALA A O 1
ATOM 1462 N N . ASN A 1 180 ? -16.703 -12.43 -1.841 1 97.25 180 ASN A N 1
ATOM 1463 C CA . ASN A 1 180 ? -17.812 -13.047 -1.133 1 97.25 180 ASN A CA 1
ATOM 1464 C C . ASN A 1 180 ? -17.328 -14.102 -0.144 1 97.25 180 ASN A C 1
ATOM 1466 O O . ASN A 1 180 ? -17.969 -15.148 0.008 1 97.25 180 ASN A O 1
ATOM 1470 N N . GLN A 1 181 ? -16.172 -13.891 0.414 1 98.06 181 GLN A N 1
ATOM 1471 C CA . GLN A 1 181 ? -15.633 -14.781 1.428 1 98.06 181 GLN A CA 1
ATOM 1472 C C . GLN A 1 181 ? -14.688 -14.039 2.369 1 98.06 181 GLN A C 1
ATOM 1474 O O . GLN A 1 181 ? -14.141 -12.992 2.012 1 98.06 181 GLN A O 1
ATOM 1479 N N . TYR A 1 182 ? -14.555 -14.602 3.592 1 98.69 182 TYR A N 1
ATOM 1480 C CA . TYR A 1 182 ? -13.539 -14.109 4.512 1 98.69 182 TYR A CA 1
ATOM 1481 C C . TYR A 1 182 ? -12.141 -14.289 3.926 1 98.69 182 TYR A C 1
ATOM 1483 O O . TYR A 1 182 ? -11.812 -15.359 3.41 1 98.69 182 TYR A O 1
ATOM 1491 N N . SER A 1 183 ? -11.367 -13.258 3.912 1 98.88 183 SER A N 1
ATOM 1492 C CA . SER A 1 183 ? -10.055 -13.312 3.277 1 98.88 183 SER A CA 1
ATOM 1493 C C . SER A 1 183 ? -9.047 -12.438 4.016 1 98.88 183 SER A C 1
ATOM 1495 O O . SER A 1 183 ? -9.367 -11.844 5.047 1 98.88 183 SER A O 1
ATOM 1497 N N . ILE A 1 184 ? -7.84 -12.344 3.463 1 98.94 184 ILE A N 1
ATOM 1498 C CA . ILE A 1 184 ? -6.766 -11.523 4.02 1 98.94 184 ILE A CA 1
ATOM 1499 C C . ILE A 1 184 ? -7.145 -10.047 3.939 1 98.94 184 ILE A C 1
ATOM 1501 O O . ILE A 1 184 ? -6.59 -9.219 4.664 1 98.94 184 ILE A O 1
ATOM 1505 N N . VAL A 1 185 ? -8.102 -9.68 3.129 1 98.94 185 VAL A N 1
ATOM 1506 C CA . VAL A 1 185 ? -8.57 -8.297 3.061 1 98.94 185 VAL A CA 1
ATOM 1507 C C . VAL A 1 185 ? -9.266 -7.926 4.363 1 98.94 185 VAL A C 1
ATOM 1509 O O . VAL A 1 185 ? -9.008 -6.855 4.93 1 98.94 185 VAL A O 1
ATOM 1512 N N . ASP A 1 186 ? -10.125 -8.789 4.832 1 98.94 186 ASP A N 1
ATOM 1513 C CA . ASP A 1 186 ? -10.852 -8.531 6.074 1 98.94 186 ASP A CA 1
ATOM 1514 C C . ASP A 1 186 ? -9.883 -8.375 7.25 1 98.94 186 ASP A C 1
ATOM 1516 O O . ASP A 1 186 ? -10.055 -7.488 8.086 1 98.94 186 ASP A O 1
ATOM 1520 N N . MET A 1 187 ? -8.891 -9.219 7.301 1 98.94 187 MET A N 1
ATOM 1521 C CA . MET A 1 187 ? -7.887 -9.172 8.359 1 98.94 187 MET A CA 1
ATOM 1522 C C . MET A 1 187 ? -7.137 -7.844 8.336 1 98.94 187 MET A C 1
ATOM 1524 O O . MET A 1 187 ? -6.922 -7.227 9.375 1 98.94 187 MET A O 1
ATOM 1528 N N . ALA A 1 188 ? -6.777 -7.461 7.129 1 98.94 188 ALA A N 1
ATOM 1529 C CA . ALA A 1 188 ? -5.984 -6.246 6.949 1 98.94 188 ALA A CA 1
ATOM 1530 C C . ALA A 1 188 ? -6.801 -5.008 7.301 1 98.94 188 ALA A C 1
ATOM 1532 O O . ALA A 1 188 ? -6.297 -4.094 7.961 1 98.94 188 ALA A O 1
ATOM 1533 N N . VAL A 1 189 ? -8.023 -4.949 6.887 1 98.94 189 VAL A N 1
ATOM 1534 C CA . VAL A 1 189 ? -8.875 -3.783 7.102 1 98.94 189 VAL A CA 1
ATOM 1535 C C . VAL A 1 189 ? -9.297 -3.717 8.562 1 98.94 189 VAL A C 1
ATOM 1537 O O . VAL A 1 189 ? -9.312 -2.641 9.164 1 98.94 189 VAL A O 1
ATOM 1540 N N . TYR A 1 190 ? -9.594 -4.848 9.18 1 98.88 190 TYR A N 1
ATOM 1541 C CA . TYR A 1 190 ? -10.102 -4.906 10.547 1 98.88 190 TYR A CA 1
ATOM 1542 C C . TYR A 1 190 ? -9.102 -4.301 11.523 1 98.88 190 TYR A C 1
ATOM 1544 O O . TYR A 1 190 ? -9.484 -3.621 12.477 1 98.88 190 TYR A O 1
ATOM 1552 N N . SER A 1 191 ? -7.805 -4.57 11.305 1 98.19 191 SER A N 1
ATOM 1553 C CA . SER A 1 191 ? -6.766 -4.152 12.242 1 98.19 191 SER A CA 1
ATOM 1554 C C . SER A 1 191 ? -6.746 -2.635 12.406 1 98.19 191 SER A C 1
ATOM 1556 O O . SER A 1 191 ? -6.242 -2.121 13.406 1 98.19 191 SER A O 1
ATOM 1558 N N . TRP A 1 192 ? -7.301 -1.894 11.484 1 98.12 192 TRP A N 1
ATOM 1559 C CA . TRP A 1 192 ? -7.434 -0.442 11.539 1 98.12 192 TRP A CA 1
ATOM 1560 C C . TRP A 1 192 ? -8.844 -0.036 11.953 1 98.12 192 TRP A C 1
ATOM 1562 O O . TRP A 1 192 ? -9.023 0.827 12.812 1 98.12 192 TRP A O 1
ATOM 1572 N N . ALA A 1 193 ? -9.828 -0.684 11.406 1 98.5 193 ALA A N 1
ATOM 1573 C CA . ALA A 1 193 ? -11.234 -0.293 11.539 1 98.5 193 ALA A CA 1
ATOM 1574 C C . ALA A 1 193 ? -11.742 -0.55 12.953 1 98.5 193 ALA A C 1
ATOM 1576 O O . ALA A 1 193 ? -12.703 0.087 13.391 1 98.5 193 ALA A O 1
ATOM 1577 N N . VAL A 1 194 ? -11.141 -1.44 13.617 1 97.31 194 VAL A N 1
ATOM 1578 C CA . VAL A 1 194 ? -11.602 -1.834 14.945 1 97.31 194 VAL A CA 1
ATOM 1579 C C . VAL A 1 194 ? -11.594 -0.623 15.875 1 97.31 194 VAL A C 1
ATOM 1581 O O . VAL A 1 194 ? -12.352 -0.572 16.844 1 97.31 194 VAL A O 1
ATOM 1584 N N . TYR A 1 195 ? -10.82 0.419 15.547 1 95.44 195 TYR A N 1
ATOM 1585 C CA . TYR A 1 195 ? -10.609 1.532 16.469 1 95.44 195 TYR A CA 1
ATOM 1586 C C . TYR A 1 195 ? -11.609 2.652 16.203 1 95.44 195 TYR A C 1
ATOM 1588 O O . TYR A 1 195 ? -11.742 3.578 17.016 1 95.44 195 TYR A O 1
ATOM 1596 N N . ILE A 1 196 ? -12.312 2.633 15.07 1 93.19 196 ILE A N 1
ATOM 1597 C CA . ILE A 1 196 ? -13.078 3.812 14.68 1 93.19 196 ILE A CA 1
ATOM 1598 C C . ILE A 1 196 ? -14.242 4.02 15.648 1 93.19 196 ILE A C 1
ATOM 1600 O O . ILE A 1 196 ? -14.664 5.152 15.883 1 93.19 196 ILE A O 1
ATOM 1604 N N . ARG A 1 197 ? -14.688 2.994 16.312 1 90.12 197 ARG A N 1
ATOM 1605 C CA . ARG A 1 197 ? -15.781 3.133 17.266 1 90.12 197 ARG A CA 1
ATOM 1606 C C . ARG A 1 197 ? -15.25 3.393 18.672 1 90.12 197 ARG A C 1
ATOM 1608 O O . ARG A 1 197 ? -16.031 3.58 19.609 1 90.12 197 ARG A O 1
ATOM 1615 N N . GLU A 1 198 ? -13.977 3.348 18.828 1 90.25 198 GLU A N 1
ATOM 1616 C CA . GLU A 1 198 ? -13.352 3.445 20.141 1 90.25 198 GLU A CA 1
ATOM 1617 C C . GLU A 1 198 ? -12.805 4.848 20.391 1 90.25 198 GLU A C 1
ATOM 1619 O O . GLU A 1 198 ? -11.742 5.004 21 1 90.25 198 GLU A O 1
ATOM 1624 N N . GLY A 1 199 ? -13.438 5.836 19.75 1 85.62 199 GLY A N 1
ATOM 1625 C CA . GLY A 1 199 ? -13.047 7.215 20 1 85.62 199 GLY A CA 1
ATOM 1626 C C . GLY A 1 199 ? -12.062 7.758 18.984 1 85.62 199 GLY A C 1
ATOM 1627 O O . GLY A 1 199 ? -11.438 8.797 19.219 1 85.62 199 GLY A O 1
ATOM 1628 N N . PHE A 1 200 ? -11.992 7.078 17.781 1 91.31 200 PHE A N 1
ATOM 1629 C CA . PHE A 1 200 ? -10.914 7.492 16.906 1 91.31 200 PHE A CA 1
ATOM 1630 C C . PHE A 1 200 ? -11.461 8.016 15.578 1 91.31 200 PHE A C 1
ATOM 1632 O O . PHE A 1 200 ? -10.703 8.438 14.703 1 91.31 200 PHE A O 1
ATOM 1639 N N . LEU A 1 201 ? -12.734 7.973 15.391 1 94.31 201 LEU A N 1
ATOM 1640 C CA . LEU A 1 201 ? -13.344 8.594 14.219 1 94.31 201 LEU A CA 1
ATOM 1641 C C . LEU A 1 201 ? -14.734 9.133 14.555 1 94.31 201 LEU A C 1
ATOM 1643 O O . LEU A 1 201 ? -15.617 8.383 14.953 1 94.31 201 LEU A O 1
ATOM 1647 N N . PRO A 1 202 ? -14.922 10.43 14.438 1 95 202 PRO A N 1
ATOM 1648 C CA . PRO A 1 202 ? -16.25 10.984 14.711 1 95 202 PRO A CA 1
ATOM 1649 C C . PRO A 1 202 ? -17.297 10.508 13.711 1 95 202 PRO A C 1
ATOM 1651 O O . PRO A 1 202 ? -16.969 10.172 12.57 1 95 202 PRO A O 1
ATOM 1654 N N . ASN A 1 203 ? -18.516 10.352 14.148 1 94.62 203 ASN A N 1
ATOM 1655 C CA . ASN A 1 203 ? -19.688 10.023 13.328 1 94.62 203 ASN A CA 1
ATOM 1656 C C . ASN A 1 203 ? -19.516 8.68 12.625 1 94.62 203 ASN A C 1
ATOM 1658 O O . ASN A 1 203 ? -19.984 8.5 11.508 1 94.62 203 ASN A O 1
ATOM 1662 N N . TYR A 1 204 ? -18.75 7.801 13.234 1 96.19 204 TYR A N 1
ATOM 1663 C CA . TYR A 1 204 ? -18.469 6.492 12.656 1 96.19 204 TYR A CA 1
ATOM 1664 C C . TYR A 1 204 ? -19.766 5.703 12.445 1 96.19 204 TYR A C 1
ATOM 1666 O O . TYR A 1 204 ? -19.812 4.793 11.617 1 96.19 204 TYR A O 1
ATOM 1674 N N . GLN A 1 205 ? -20.859 6.02 13.125 1 96.19 205 GLN A N 1
ATOM 1675 C CA . GLN A 1 205 ? -22.109 5.266 13.094 1 96.19 205 GLN A CA 1
ATOM 1676 C C . GLN A 1 205 ? -22.766 5.344 11.719 1 96.19 205 GLN A C 1
ATOM 1678 O O . GLN A 1 205 ? -23.625 4.516 11.383 1 96.19 205 GLN A O 1
ATOM 1683 N N . LYS A 1 206 ? -22.406 6.305 10.945 1 97.25 206 LYS A N 1
ATOM 1684 C CA . LYS A 1 206 ? -23.016 6.473 9.625 1 97.25 206 LYS A CA 1
ATOM 1685 C C . LYS A 1 206 ? -22.578 5.355 8.688 1 97.25 206 LYS A C 1
ATOM 1687 O O . LYS A 1 206 ? -23.234 5.113 7.664 1 97.25 206 LYS A O 1
ATOM 1692 N N . TYR A 1 207 ? -21.469 4.707 8.992 1 98.31 207 TYR A N 1
ATOM 1693 C CA . TYR A 1 207 ? -21.016 3.58 8.188 1 98.31 207 TYR A CA 1
ATOM 1694 C C . TYR A 1 207 ? -21.688 2.287 8.633 1 98.31 207 TYR A C 1
ATOM 1696 O O . TYR A 1 207 ? -21.047 1.409 9.203 1 98.31 207 TYR A O 1
ATOM 1704 N N . LYS A 1 208 ? -22.891 2.102 8.32 1 98.44 208 LYS A N 1
ATOM 1705 C CA . LYS A 1 208 ? -23.734 1.042 8.859 1 98.44 208 LYS A CA 1
ATOM 1706 C C . LYS A 1 208 ? -23.219 -0.335 8.445 1 98.44 208 LYS A C 1
ATOM 1708 O O . LYS A 1 208 ? -23.188 -1.258 9.266 1 98.44 208 LYS A O 1
ATOM 1713 N N . ASN A 1 209 ? -22.859 -0.458 7.188 1 98.81 209 ASN A N 1
ATOM 1714 C CA . ASN A 1 209 ? -22.359 -1.748 6.719 1 98.81 209 ASN A CA 1
ATOM 1715 C C . ASN A 1 209 ? -21.016 -2.088 7.336 1 98.81 209 ASN A C 1
ATOM 1717 O O . ASN A 1 209 ? -20.734 -3.252 7.617 1 98.81 209 ASN A O 1
ATOM 1721 N N . VAL A 1 210 ? -20.203 -1.079 7.555 1 98.81 210 VAL A N 1
ATOM 1722 C CA . VAL A 1 210 ? -18.922 -1.284 8.211 1 98.81 210 VAL A CA 1
ATOM 1723 C C . VAL A 1 210 ? -19.141 -1.738 9.648 1 98.81 210 VAL A C 1
ATOM 1725 O O . VAL A 1 210 ? -18.453 -2.641 10.141 1 98.81 210 VAL A O 1
ATOM 1728 N N . MET A 1 211 ? -20.109 -1.102 10.352 1 98.56 211 MET A N 1
ATOM 1729 C CA . MET A 1 211 ? -20.406 -1.491 11.727 1 98.56 211 MET A CA 1
ATOM 1730 C C . MET A 1 211 ? -20.859 -2.945 11.789 1 98.56 211 MET A C 1
ATOM 1732 O O . MET A 1 211 ? -20.406 -3.699 12.656 1 98.56 211 MET A O 1
ATOM 1736 N N . ALA A 1 212 ? -21.688 -3.355 10.875 1 98.75 212 ALA A N 1
ATOM 1737 C CA . ALA A 1 212 ? -22.156 -4.738 10.836 1 98.75 212 ALA A CA 1
ATOM 1738 C C . ALA A 1 212 ? -21 -5.699 10.562 1 98.75 212 ALA A C 1
ATOM 1740 O O . ALA A 1 212 ? -20.906 -6.762 11.18 1 98.75 212 ALA A O 1
ATOM 1741 N N . TRP A 1 213 ? -20.172 -5.344 9.641 1 98.88 213 TRP A N 1
ATOM 1742 C CA . TRP A 1 213 ? -18.984 -6.137 9.305 1 98.88 213 TRP A CA 1
ATOM 1743 C C . TRP A 1 213 ? -18.047 -6.25 10.508 1 98.88 213 TRP A C 1
ATOM 1745 O O . TRP A 1 213 ? -17.531 -7.328 10.789 1 98.88 213 TRP A O 1
ATOM 1755 N N . LEU A 1 214 ? -17.828 -5.137 11.258 1 98.75 214 LEU A N 1
ATOM 1756 C CA . LEU A 1 214 ? -17.016 -5.16 12.461 1 98.75 214 LEU A CA 1
ATOM 1757 C C . LEU A 1 214 ? -17.578 -6.133 13.484 1 98.75 214 LEU A C 1
ATOM 1759 O O . LEU A 1 214 ? -16.828 -6.871 14.133 1 98.75 214 LEU A O 1
ATOM 1763 N N . ASP A 1 215 ? -18.844 -6.129 13.633 1 98.56 215 ASP A N 1
ATOM 1764 C CA . ASP A 1 215 ? -19.484 -7.051 14.57 1 98.56 215 ASP A CA 1
ATOM 1765 C C . ASP A 1 215 ? -19.234 -8.5 14.164 1 98.56 215 ASP A C 1
ATOM 1767 O O . ASP A 1 215 ? -18.969 -9.352 15.016 1 98.56 215 ASP A O 1
ATOM 1771 N N . 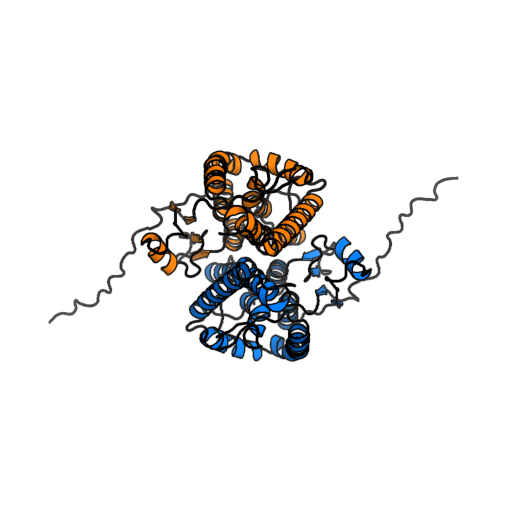ARG A 1 216 ? -19.344 -8.797 12.883 1 98.69 216 ARG A N 1
ATOM 1772 C CA . ARG A 1 216 ? -19.062 -10.141 12.383 1 98.69 216 ARG A CA 1
ATOM 1773 C C . ARG A 1 216 ? -17.609 -10.531 12.625 1 98.69 216 ARG A C 1
ATOM 1775 O O . ARG A 1 216 ? -17.312 -11.648 13.039 1 98.69 216 ARG A O 1
ATOM 1782 N N . MET A 1 217 ? -16.766 -9.617 12.359 1 98.75 217 MET A N 1
ATOM 1783 C CA . MET A 1 217 ? -15.344 -9.852 12.57 1 98.75 217 MET A CA 1
ATOM 1784 C C . MET A 1 217 ? -15.055 -10.148 14.039 1 98.75 217 MET A C 1
ATOM 1786 O O . MET A 1 217 ? -14.289 -11.062 14.352 1 98.75 217 MET A O 1
ATOM 1790 N N . ASN A 1 218 ? -15.656 -9.383 14.938 1 98.31 218 ASN A N 1
ATOM 1791 C CA . ASN A 1 218 ? -15.438 -9.547 16.375 1 98.31 218 ASN A CA 1
ATOM 1792 C C . ASN A 1 218 ? -15.82 -10.953 16.844 1 98.31 218 ASN A C 1
ATOM 1794 O O . ASN A 1 218 ? -15.32 -11.422 17.859 1 98.31 218 ASN A O 1
ATOM 1798 N N . GLN A 1 219 ? -16.625 -11.617 16.062 1 98.12 219 GLN A N 1
ATOM 1799 C CA . GLN A 1 219 ? -17.125 -12.93 16.469 1 98.12 219 GLN A CA 1
ATOM 1800 C C . GLN A 1 219 ? -16.219 -14.039 15.945 1 98.12 219 GLN A C 1
ATOM 1802 O O . GLN A 1 219 ? -16.328 -15.195 16.375 1 98.12 219 GLN A O 1
ATOM 1807 N N . ARG A 1 220 ? -15.359 -13.766 15.039 1 98.44 220 ARG A N 1
ATOM 1808 C CA . ARG A 1 220 ? -14.445 -14.789 14.539 1 98.44 220 ARG A CA 1
ATOM 1809 C C . ARG A 1 220 ? -13.469 -15.227 15.625 1 98.44 220 ARG A C 1
ATOM 1811 O O . ARG A 1 220 ? -12.875 -14.383 16.297 1 98.44 220 ARG A O 1
ATOM 1818 N N . PRO A 1 221 ? -13.242 -16.438 15.789 1 98.44 221 PRO A N 1
ATOM 1819 C CA . PRO A 1 221 ? -12.422 -16.938 16.891 1 98.44 221 PRO A CA 1
ATOM 1820 C C . PRO A 1 221 ? -11.023 -16.312 16.906 1 98.44 221 PRO A C 1
ATOM 1822 O O . PRO A 1 221 ? -10.547 -15.906 17.969 1 98.44 221 PRO A O 1
ATOM 1825 N N . ALA A 1 222 ? -10.383 -16.219 15.789 1 98.12 222 ALA A N 1
ATOM 1826 C CA . ALA A 1 222 ? -9.039 -15.648 15.719 1 98.12 222 ALA A CA 1
ATOM 1827 C C . ALA A 1 222 ? -9.03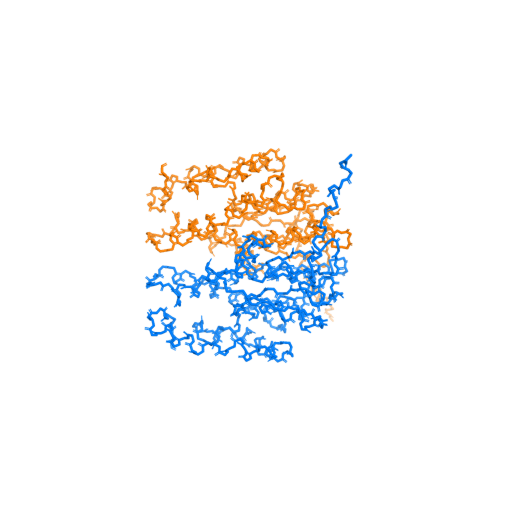1 -14.195 16.188 1 98.12 222 ALA A C 1
ATOM 1829 O O . ALA A 1 222 ? -8.078 -13.75 16.828 1 98.12 222 ALA A O 1
ATOM 1830 N N . VAL A 1 223 ? -10.078 -13.43 15.898 1 98.38 223 VAL A N 1
ATOM 1831 C CA . VAL A 1 223 ? -10.188 -12.023 16.266 1 98.38 223 VAL A CA 1
ATOM 1832 C C . VAL A 1 223 ? -10.57 -11.906 17.734 1 98.38 223 VAL A C 1
ATOM 1834 O O . VAL A 1 223 ? -9.945 -11.164 18.5 1 98.38 223 VAL A O 1
ATOM 1837 N N . ALA A 1 224 ? -11.531 -12.664 18.141 1 98.38 224 ALA A N 1
ATOM 1838 C CA . ALA A 1 224 ? -12.023 -12.641 19.516 1 98.38 224 ALA A CA 1
ATOM 1839 C C . ALA A 1 224 ? -10.898 -12.93 20.5 1 98.38 224 ALA A C 1
ATOM 1841 O O . ALA A 1 224 ? -10.844 -12.328 21.578 1 98.38 224 ALA A O 1
ATOM 1842 N N . LYS A 1 225 ? -10.055 -13.805 20.125 1 97.69 225 LYS A N 1
ATOM 1843 C CA . LYS A 1 225 ? -8.914 -14.195 20.938 1 97.69 225 LYS A CA 1
ATOM 1844 C C . LYS A 1 225 ? -8.039 -12.992 21.281 1 97.69 225 LYS A C 1
ATOM 1846 O O . LYS A 1 225 ? -7.512 -12.891 22.391 1 97.69 225 LYS A O 1
ATOM 1851 N N . HIS A 1 226 ? -7.887 -12.047 20.359 1 97.31 226 HIS A N 1
ATOM 1852 C CA . HIS A 1 226 ? -6.914 -10.969 20.5 1 97.31 226 HIS A CA 1
ATOM 1853 C C . HIS A 1 226 ? -7.602 -9.648 20.844 1 97.31 226 HIS A C 1
ATOM 1855 O O . HIS A 1 226 ? -6.941 -8.688 21.234 1 97.31 226 HIS A O 1
ATOM 1861 N N . LEU A 1 227 ? -8.898 -9.594 20.75 1 96.75 227 LEU A N 1
ATOM 1862 C CA . LEU A 1 227 ? -9.664 -8.359 20.875 1 96.75 227 LEU A CA 1
ATOM 1863 C C . LEU A 1 227 ? -9.414 -7.699 22.234 1 96.75 227 LEU A C 1
ATOM 1865 O O . LEU A 1 227 ? -9.18 -6.492 22.312 1 96.75 227 LEU A O 1
ATOM 1869 N N . PRO A 1 228 ? -9.344 -8.43 23.375 1 95.62 228 PRO A N 1
ATOM 1870 C CA . PRO A 1 228 ? -9.055 -7.777 24.656 1 95.62 228 PRO A CA 1
ATOM 1871 C C . PRO A 1 228 ? -7.695 -7.09 24.672 1 95.62 228 PRO A C 1
ATOM 1873 O O . PRO A 1 228 ? -7.559 -5.996 25.234 1 95.62 228 PRO A O 1
ATOM 1876 N N . THR A 1 229 ? -6.719 -7.73 24.062 1 95.44 229 THR A N 1
ATOM 1877 C CA . THR A 1 229 ? -5.379 -7.16 24.016 1 95.44 229 THR A CA 1
ATOM 1878 C C . THR A 1 229 ? -5.348 -5.93 23.109 1 95.44 229 THR A C 1
ATOM 1880 O O . THR A 1 229 ? -4.645 -4.961 23.406 1 95.44 229 THR A O 1
ATOM 1883 N N . ILE A 1 230 ? -6.082 -5.965 22.016 1 95.19 230 ILE A N 1
ATOM 1884 C CA . ILE A 1 230 ? -6.145 -4.867 21.047 1 95.19 230 ILE A CA 1
ATOM 1885 C C . ILE A 1 230 ? -6.754 -3.633 21.719 1 95.19 230 ILE A C 1
ATOM 1887 O O . ILE A 1 230 ? -6.254 -2.52 21.547 1 95.19 230 ILE A O 1
ATOM 1891 N N . LEU A 1 231 ? -7.762 -3.814 22.547 1 92.94 231 LEU A N 1
ATOM 1892 C CA . LEU A 1 231 ? -8.555 -2.695 23.047 1 92.94 231 LEU A CA 1
ATOM 1893 C C . LEU A 1 231 ? -8.07 -2.258 24.422 1 92.94 231 LEU A C 1
ATOM 1895 O O . LEU A 1 231 ? -8.383 -1.152 24.875 1 92.94 231 LEU A O 1
ATOM 1899 N N . ALA A 1 232 ? -7.254 -3.039 25.047 1 87.44 232 ALA A N 1
ATOM 1900 C CA . ALA A 1 232 ? -6.887 -2.85 26.438 1 87.44 232 ALA A CA 1
ATOM 1901 C C . ALA A 1 232 ? -6.188 -1.51 26.656 1 87.44 232 ALA A C 1
ATOM 1903 O O . ALA A 1 232 ? -6.523 -0.764 27.578 1 87.44 232 ALA A O 1
ATOM 1904 N N . PRO A 1 233 ? -5.289 -1.182 25.734 1 84.12 233 PRO A N 1
ATOM 1905 C CA . PRO A 1 233 ? -4.512 0.023 26.031 1 84.12 233 PRO A CA 1
ATOM 1906 C C . PRO A 1 233 ? -5.27 1.31 25.703 1 84.12 233 PRO A C 1
ATOM 1908 O O . PRO A 1 233 ? -4.809 2.402 26.047 1 84.12 233 PRO A O 1
ATOM 1911 N N . LEU A 1 234 ? -6.422 1.248 25.125 1 86.94 234 LEU A N 1
ATOM 1912 C CA . LEU A 1 234 ? -7.016 2.4 24.453 1 86.94 234 LEU A CA 1
ATOM 1913 C C . LEU A 1 234 ? -7.492 3.434 25.469 1 86.94 234 LEU A C 1
ATOM 1915 O O . LEU A 1 234 ? -7.227 4.629 25.328 1 86.94 234 LEU A O 1
ATOM 1919 N N . LYS A 1 235 ? -8.18 2.93 26.5 1 84.12 235 LYS A N 1
ATOM 1920 C CA . LYS A 1 235 ? -8.68 3.871 27.5 1 84.12 235 LYS A CA 1
ATOM 1921 C C . LYS A 1 235 ? -7.543 4.656 28.141 1 84.12 235 LYS A C 1
ATOM 1923 O O . LYS A 1 235 ? -7.605 5.887 28.234 1 84.12 235 LYS A O 1
ATOM 1928 N N . GLU A 1 236 ? -6.605 3.98 28.531 1 88.31 236 GLU A N 1
ATOM 1929 C CA . GLU A 1 236 ? -5.445 4.617 29.156 1 88.31 236 GLU A CA 1
ATOM 1930 C C . GLU A 1 236 ? -4.723 5.527 28.156 1 88.31 236 GLU A C 1
ATOM 1932 O O . GLU A 1 236 ? -4.25 6.605 28.531 1 88.31 236 GLU A O 1
ATOM 1937 N N . GLU A 1 237 ? -4.586 5.152 26.984 1 87.12 237 GLU A N 1
ATOM 1938 C CA . GLU A 1 237 ? -3.924 5.941 25.953 1 87.12 237 GLU A CA 1
ATOM 1939 C C . GLU A 1 237 ? -4.676 7.242 25.672 1 87.12 237 GLU A C 1
ATOM 1941 O O . GLU A 1 237 ? -4.066 8.305 25.562 1 87.12 237 GLU A O 1
ATOM 1946 N N . ILE A 1 238 ? -5.949 7.129 25.641 1 89.19 238 ILE A N 1
ATOM 1947 C CA . ILE A 1 238 ? -6.762 8.312 25.375 1 89.19 238 ILE A CA 1
ATOM 1948 C C . ILE A 1 238 ? -6.645 9.281 26.547 1 89.19 238 ILE A C 1
ATOM 1950 O O . ILE A 1 238 ? -6.535 10.492 26.344 1 89.19 238 ILE A O 1
ATOM 1954 N N . GLU A 1 239 ? -6.695 8.695 27.719 1 90.88 239 GLU A N 1
ATOM 1955 C CA . GLU A 1 239 ? -6.512 9.539 28.891 1 90.88 239 GLU A CA 1
ATOM 1956 C C . GLU A 1 239 ? -5.156 10.242 28.859 1 90.88 239 GLU A C 1
ATOM 1958 O O . GLU A 1 239 ? -5.062 11.438 29.156 1 90.88 239 GLU A O 1
ATOM 1963 N N . HIS A 1 240 ? -4.176 9.531 28.531 1 92.62 240 HIS A N 1
ATOM 1964 C CA . HIS A 1 240 ? -2.83 10.086 28.438 1 92.62 240 HIS A CA 1
ATOM 1965 C C . HIS A 1 240 ? -2.752 11.18 27.375 1 92.62 240 HIS A C 1
ATOM 1967 O O . HIS A 1 240 ? -2.18 12.242 27.625 1 92.62 240 HIS A O 1
ATOM 1973 N N . LEU A 1 241 ? -3.281 10.953 26.266 1 92.06 241 LEU A N 1
ATOM 1974 C CA . LEU A 1 241 ? -3.279 11.914 25.172 1 92.06 241 LEU A CA 1
ATOM 1975 C C . LEU A 1 241 ? -4.074 13.156 25.531 1 92.06 241 LEU A C 1
ATOM 1977 O O . LEU A 1 241 ? -3.689 14.273 25.172 1 92.06 241 LEU A O 1
ATOM 1981 N N . THR A 1 242 ? -5.176 12.945 26.25 1 91.88 242 THR A N 1
ATOM 1982 C CA . THR A 1 242 ? -5.996 14.062 26.703 1 91.88 242 THR A CA 1
ATOM 1983 C C . THR A 1 242 ? -5.219 14.945 27.672 1 91.88 242 THR A C 1
ATOM 1985 O O . THR A 1 242 ? -5.223 16.172 27.547 1 91.88 242 THR A O 1
ATOM 1988 N N . HIS A 1 243 ? -4.574 14.312 28.516 1 93.75 243 HIS A N 1
ATOM 1989 C CA . HIS A 1 243 ? -3.771 15.039 29.484 1 93.75 243 HIS A CA 1
ATOM 1990 C C . HIS A 1 243 ? -2.629 15.789 28.812 1 93.75 243 HIS A C 1
ATOM 1992 O O . HIS A 1 243 ? -2.283 16.906 29.234 1 93.75 243 HIS A O 1
ATOM 1998 N N . ALA A 1 244 ? -2.082 15.242 27.828 1 92.25 244 ALA A N 1
ATOM 1999 C CA . ALA A 1 244 ? -0.966 15.836 27.109 1 92.25 244 ALA A CA 1
ATOM 2000 C C . ALA A 1 244 ? -1.446 16.969 26.188 1 92.25 244 ALA A C 1
ATOM 2002 O O . ALA A 1 244 ? -0.638 17.734 25.672 1 92.25 244 ALA A O 1
ATOM 2003 N N . GLY A 1 245 ? -2.758 17.016 25.969 1 91.56 245 GLY A N 1
ATOM 2004 C CA . GLY A 1 245 ? -3.328 18.062 25.141 1 91.56 245 GLY A CA 1
ATOM 2005 C C . GLY A 1 245 ? -3.225 17.766 23.656 1 91.56 245 GLY A C 1
ATOM 2006 O O . GLY A 1 245 ? -3.311 18.672 22.828 1 91.56 245 GLY A O 1
ATOM 2007 N N . THR A 1 246 ? -2.963 16.469 23.359 1 91.5 246 THR A N 1
ATOM 2008 C CA . THR A 1 246 ? -2.756 16.125 21.953 1 91.5 246 THR A CA 1
ATOM 2009 C C . THR A 1 246 ? -3.984 15.43 21.375 1 91.5 246 THR A C 1
ATOM 2011 O O . THR A 1 246 ? -4.109 15.289 20.172 1 91.5 246 THR A O 1
ATOM 2014 N N . TYR A 1 247 ? -4.863 14.992 22.219 1 91.5 247 TYR A N 1
ATOM 2015 C CA . TYR A 1 247 ? -6.105 14.375 21.766 1 91.5 247 TYR A CA 1
ATOM 2016 C C . TYR A 1 247 ? -7.078 15.438 21.25 1 91.5 247 TYR A C 1
ATOM 2018 O O . TYR A 1 247 ? -7.672 16.172 22.031 1 91.5 247 TYR A O 1
ATOM 2026 N N . ARG A 1 248 ? -7.363 15.422 19.891 1 92.62 248 ARG A N 1
ATOM 2027 C CA . ARG A 1 248 ? -8.07 16.547 19.297 1 92.62 248 ARG A CA 1
ATOM 2028 C C . ARG A 1 248 ? -9.297 16.078 18.516 1 92.62 248 ARG A C 1
ATOM 2030 O O . ARG A 1 248 ? -9.883 16.844 17.75 1 92.62 248 ARG A O 1
ATOM 2037 N N . ILE A 1 249 ? -9.648 14.859 18.719 1 91.38 249 ILE A N 1
ATOM 2038 C CA . ILE A 1 249 ? -10.836 14.336 18.062 1 91.38 249 ILE A CA 1
ATOM 2039 C C . ILE A 1 249 ? -12.094 14.875 18.75 1 91.38 249 ILE A C 1
ATOM 2041 O O . ILE A 1 249 ? -12.234 14.758 19.969 1 91.38 249 ILE A O 1
ATOM 2045 N N . LYS A 1 250 ? -12.961 15.453 17.922 1 84.56 250 LYS A N 1
ATOM 2046 C CA . LYS A 1 250 ? -14.18 16.062 18.438 1 84.56 250 LYS A CA 1
ATOM 2047 C C . LYS A 1 250 ? -15.406 15.25 18.047 1 84.56 250 LYS A C 1
ATOM 2049 O O . LYS A 1 250 ? -15.555 14.867 16.875 1 84.56 250 LYS A O 1
ATOM 2054 N N . PHE A 1 251 ? -16.156 14.891 19.094 1 80.06 251 PHE A N 1
ATOM 2055 C CA . PHE A 1 251 ? -17.391 14.156 18.875 1 80.06 251 PHE A CA 1
ATOM 2056 C C . PHE A 1 251 ? -18.594 15.062 19.062 1 80.06 251 PHE A C 1
ATOM 2058 O O . PHE A 1 251 ? -18.562 15.992 19.875 1 80.06 251 PHE A O 1
ATOM 2065 N N . ASP A 1 252 ? -19.562 15.07 18 1 65.94 252 ASP A N 1
ATOM 2066 C CA . ASP A 1 252 ? -20.797 15.828 18.188 1 65.94 252 ASP A CA 1
ATOM 2067 C C . ASP A 1 252 ? -21.656 15.211 19.281 1 65.94 252 ASP A C 1
ATOM 2069 O O . ASP A 1 252 ? -21.594 14 19.516 1 65.94 252 ASP A O 1
ATOM 2073 N N . MET B 1 1 ? -54.094 -13.086 -28.422 1 19.02 1 MET B N 1
ATOM 2074 C CA . MET B 1 1 ? -53.188 -11.977 -28.75 1 19.02 1 MET B CA 1
ATOM 2075 C C . MET B 1 1 ? -51.75 -12.336 -28.438 1 19.02 1 MET B C 1
ATOM 2077 O O . MET B 1 1 ? -51.469 -13.281 -27.688 1 19.02 1 MET B O 1
ATOM 2081 N N . SER B 1 2 ? -50.781 -11.367 -27.922 1 22.86 2 SER B N 1
ATOM 2082 C CA . SER B 1 2 ? -49.438 -10.844 -28.156 1 22.86 2 SER B CA 1
ATOM 2083 C C . SER B 1 2 ? -48.406 -11.5 -27.234 1 22.86 2 SER B C 1
ATOM 2085 O O . SER B 1 2 ? -48.469 -11.32 -26.016 1 22.86 2 SER B O 1
ATOM 2087 N N . GLN B 1 3 ? -47.781 -12.633 -27.422 1 27.11 3 GLN B N 1
ATOM 2088 C CA . GLN B 1 3 ? -46.656 -13.398 -26.938 1 27.11 3 GLN B CA 1
ATOM 2089 C C . GLN B 1 3 ? -45.406 -12.523 -26.859 1 27.11 3 GLN B C 1
ATOM 2091 O O . GLN B 1 3 ? -44.312 -12.992 -26.469 1 27.11 3 GLN B O 1
ATOM 2096 N N . GLN B 1 4 ? -45.312 -11.438 -27.656 1 26.48 4 GLN B N 1
ATOM 2097 C CA . GLN B 1 4 ? -44.031 -10.961 -28.156 1 26.48 4 GLN B CA 1
ATOM 2098 C C . GLN B 1 4 ? -43.188 -10.352 -27.031 1 26.48 4 GLN B C 1
ATOM 2100 O O . GLN B 1 4 ? -42.188 -9.703 -27.281 1 26.48 4 GLN B O 1
ATOM 2105 N N . LEU B 1 5 ? -43.656 -10.016 -25.891 1 25.38 5 LEU B N 1
ATOM 2106 C CA . LEU B 1 5 ? -43.031 -8.844 -25.281 1 25.38 5 LEU B CA 1
ATOM 2107 C C . LEU B 1 5 ? -41.562 -9.125 -24.938 1 25.38 5 LEU B C 1
ATOM 2109 O O . LEU B 1 5 ? -40.719 -8.234 -25.016 1 25.38 5 LEU B O 1
ATOM 2113 N N . GLN B 1 6 ? -41.219 -10.086 -24.078 1 25.92 6 GLN B N 1
ATOM 2114 C CA . GLN B 1 6 ? -40.281 -9.766 -23.016 1 25.92 6 GLN B CA 1
ATOM 2115 C C . GLN B 1 6 ? -38.844 -9.93 -23.5 1 25.92 6 GLN B C 1
ATOM 2117 O O . GLN B 1 6 ? -38.156 -10.891 -23.141 1 25.92 6 GLN B O 1
ATOM 2122 N N . GLN B 1 7 ? -38.531 -9.898 -24.828 1 27.39 7 GLN B N 1
ATOM 2123 C CA . GLN B 1 7 ? -37.094 -10.047 -25.078 1 27.39 7 GLN B CA 1
ATOM 2124 C C . GLN B 1 7 ? -36.312 -9 -24.312 1 27.39 7 GLN B C 1
ATOM 2126 O O . GLN B 1 7 ? -36.469 -7.801 -24.516 1 27.39 7 GLN B O 1
ATOM 2131 N N . SER B 1 8 ? -36 -9.195 -23.094 1 28.98 8 SER B N 1
ATOM 2132 C CA . SER B 1 8 ? -35.125 -8.336 -22.297 1 28.98 8 SER B CA 1
ATOM 2133 C C . SER B 1 8 ? -33.906 -7.891 -23.109 1 28.98 8 SER B C 1
ATOM 2135 O O . SER B 1 8 ? -33.312 -8.695 -23.828 1 28.98 8 SER B O 1
ATOM 2137 N N . ASN B 1 9 ? -33.906 -6.668 -23.688 1 30.78 9 ASN B N 1
ATOM 2138 C CA . ASN B 1 9 ? -32.812 -5.902 -24.281 1 30.78 9 ASN B CA 1
ATOM 2139 C C . ASN B 1 9 ? -31.484 -6.152 -23.562 1 30.78 9 ASN B C 1
ATOM 2141 O O . ASN B 1 9 ? -31.297 -5.723 -22.438 1 30.78 9 ASN B O 1
ATOM 2145 N N . SER B 1 10 ? -30.969 -7.375 -23.531 1 32.94 10 SER B N 1
ATOM 2146 C CA . SER B 1 10 ? -29.531 -7.465 -23.297 1 32.94 10 SER B CA 1
ATOM 2147 C C . SER B 1 10 ? -28.797 -6.281 -23.922 1 32.94 10 SER B C 1
ATOM 2149 O O . SER B 1 10 ? -28.781 -6.125 -25.141 1 32.94 10 SER B O 1
ATOM 2151 N N . THR B 1 11 ? -29.141 -5.047 -23.562 1 34.25 11 THR B N 1
ATOM 2152 C CA . THR B 1 11 ? -28.281 -3.922 -23.938 1 34.25 11 THR B CA 1
ATOM 2153 C C . THR B 1 11 ? -26.875 -4.395 -24.25 1 34.25 11 THR B C 1
ATOM 2155 O O . THR B 1 11 ? -26.172 -4.918 -23.375 1 34.25 11 THR B O 1
ATOM 2158 N N . ASP B 1 12 ? -26.578 -4.898 -25.344 1 33.88 12 ASP B N 1
ATOM 2159 C CA . ASP B 1 12 ? -25.297 -5.102 -26.016 1 33.88 12 ASP B CA 1
ATOM 2160 C C . ASP B 1 12 ? -24.328 -3.971 -25.703 1 33.88 12 ASP B C 1
ATOM 2162 O O . ASP B 1 12 ? -24.469 -2.855 -26.203 1 33.88 12 ASP B O 1
ATOM 2166 N N . ASN B 1 13 ? -24.109 -3.492 -24.453 1 39.34 13 ASN B N 1
ATOM 2167 C CA . ASN B 1 13 ? -22.906 -2.717 -24.141 1 39.34 13 ASN B CA 1
ATOM 2168 C C . ASN B 1 13 ? -21.812 -2.947 -25.172 1 39.34 13 ASN B C 1
ATOM 2170 O O . ASN B 1 13 ? -21.047 -3.916 -25.078 1 39.34 13 ASN B O 1
ATOM 2174 N N . THR B 1 14 ? -21.891 -2.797 -26.391 1 42.72 14 THR B N 1
ATOM 2175 C CA . THR B 1 14 ? -20.953 -2.588 -27.5 1 42.72 14 THR B CA 1
ATOM 2176 C C . THR B 1 14 ? -19.578 -2.195 -26.969 1 42.72 14 THR B C 1
ATOM 2178 O O . THR B 1 14 ? -19.469 -1.485 -25.969 1 42.72 14 THR B O 1
ATOM 2181 N N . HIS B 1 15 ? -18.281 -2.797 -27.531 1 54.12 15 HIS B N 1
ATOM 2182 C CA . HIS B 1 15 ? -16.953 -3.256 -27.141 1 54.12 15 HIS B CA 1
ATOM 2183 C C . HIS B 1 15 ? -16.094 -2.096 -26.641 1 54.12 15 HIS B C 1
ATOM 2185 O O . HIS B 1 15 ? -15.602 -1.299 -27.438 1 54.12 15 HIS B O 1
ATOM 2191 N N . LEU B 1 16 ? -16.406 -1.406 -25.516 1 66.75 16 LEU B N 1
ATOM 2192 C CA . LEU B 1 16 ? -15.594 -0.415 -24.828 1 66.75 16 LEU B CA 1
ATOM 2193 C C . LEU B 1 16 ? -14.109 -0.669 -25.062 1 66.75 16 LEU B C 1
ATOM 2195 O O . LEU B 1 16 ? -13.281 0.235 -24.891 1 66.75 16 LEU B O 1
ATOM 2199 N N . ASN B 1 17 ? -13.773 -1.781 -25.5 1 81 17 ASN B N 1
ATOM 2200 C CA . ASN B 1 17 ? -12.359 -2.129 -25.609 1 81 17 ASN B CA 1
ATOM 2201 C C . ASN B 1 17 ? -11.883 -2.137 -27.047 1 81 17 ASN B C 1
ATOM 2203 O O . ASN B 1 17 ? -10.719 -2.438 -27.328 1 81 17 ASN B O 1
ATOM 2207 N N . GLN B 1 18 ? -12.812 -1.727 -28.047 1 86.31 18 GLN B N 1
ATOM 2208 C CA . GLN B 1 18 ? -12.414 -1.619 -29.453 1 86.31 18 GLN B CA 1
ATOM 2209 C C . GLN B 1 18 ? -11.664 -2.865 -29.906 1 86.31 18 GLN B C 1
ATOM 2211 O O . GLN B 1 18 ? -10.641 -2.764 -30.594 1 86.31 18 GLN B O 1
ATOM 2216 N N . GLY B 1 19 ? -11.953 -4.035 -29.391 1 89.94 19 GLY B N 1
ATOM 2217 C CA . GLY B 1 19 ? -11.352 -5.301 -29.781 1 89.94 19 GLY B CA 1
ATOM 2218 C C . GLY B 1 19 ? -10.039 -5.582 -29.078 1 89.94 19 GLY B C 1
ATOM 2219 O O . GLY B 1 19 ? -9.43 -6.633 -29.281 1 89.94 19 GLY B O 1
ATOM 2220 N N . LYS B 1 20 ? -9.578 -4.703 -28.25 1 95.56 20 LYS B N 1
ATOM 2221 C CA . LYS B 1 20 ? -8.352 -4.895 -27.484 1 95.56 20 LYS B CA 1
ATOM 2222 C C . LYS B 1 20 ? -8.617 -5.707 -26.219 1 95.56 20 LYS B C 1
ATOM 2224 O O . LYS B 1 20 ? -9.734 -5.715 -25.703 1 95.56 20 LYS B O 1
ATOM 2229 N N . PRO B 1 21 ? -7.664 -6.324 -25.781 1 98 21 PRO B N 1
ATOM 2230 C CA . PRO B 1 21 ? -7.875 -7.207 -24.641 1 98 21 PRO B CA 1
ATOM 2231 C C . PRO B 1 21 ? -8.094 -6.434 -23.328 1 98 21 PRO B C 1
ATOM 2233 O O . PRO B 1 21 ? -8.664 -6.973 -22.391 1 98 21 PRO B O 1
ATOM 2236 N N . TYR B 1 22 ? -7.578 -5.168 -23.328 1 98.56 22 TYR B N 1
ATOM 2237 C CA . TYR B 1 22 ? -7.684 -4.402 -22.094 1 98.56 22 TYR B CA 1
ATOM 2238 C C . TYR B 1 22 ? -8.156 -2.982 -22.359 1 98.56 22 TYR B C 1
ATOM 2240 O O . TYR B 1 22 ? -7.863 -2.416 -23.422 1 98.56 22 TYR B O 1
ATOM 2248 N N . LYS B 1 23 ? -8.953 -2.477 -21.469 1 98.44 23 LYS B N 1
ATOM 2249 C CA . LYS B 1 23 ? -9.148 -1.039 -21.297 1 98.44 23 LYS B CA 1
ATOM 2250 C C . LYS B 1 23 ? -8.383 -0.512 -20.094 1 98.44 23 LYS B C 1
ATOM 2252 O O . LYS B 1 23 ? -8.367 -1.145 -19.031 1 98.44 23 LYS B O 1
ATOM 2257 N N . PHE B 1 24 ? -7.703 0.564 -20.297 1 98.62 24 PHE B N 1
ATOM 2258 C CA . PHE B 1 24 ? -6.84 1.153 -19.281 1 98.62 24 PHE B CA 1
ATOM 2259 C C . PHE B 1 24 ? -7.25 2.592 -18.984 1 98.62 24 PHE B C 1
ATOM 2261 O O . PHE B 1 24 ? -7.219 3.443 -19.875 1 98.62 24 PHE B O 1
ATOM 2268 N N . TYR B 1 25 ? -7.73 2.875 -17.719 1 98.56 25 TYR B N 1
ATOM 2269 C CA . TYR B 1 25 ? -8.062 4.211 -17.234 1 98.56 25 TYR B CA 1
ATOM 2270 C C . TYR B 1 25 ? -6.898 4.816 -16.453 1 98.56 25 TYR B C 1
ATOM 2272 O O . TYR B 1 25 ? -6.383 4.203 -15.523 1 98.56 25 TYR B O 1
ATOM 2280 N N . GLY B 1 26 ? -6.426 5.973 -16.859 1 97.75 26 GLY B N 1
ATOM 2281 C CA . GLY B 1 26 ? -5.336 6.66 -16.188 1 97.75 26 GLY B CA 1
ATOM 2282 C C . GLY B 1 26 ? -5.434 8.172 -16.281 1 97.75 26 GLY B C 1
ATOM 2283 O O . GLY B 1 26 ? -6.5 8.711 -16.578 1 97.75 26 GLY B O 1
ATOM 2284 N N . THR B 1 27 ? -4.465 8.859 -15.883 1 95.25 27 THR B N 1
ATOM 2285 C CA . THR B 1 27 ? -4.215 10.281 -16.047 1 95.25 27 THR B CA 1
ATOM 2286 C C . THR B 1 27 ? -2.734 10.602 -15.859 1 95.25 27 THR B C 1
ATOM 2288 O O . THR B 1 27 ? -1.927 9.703 -15.625 1 95.25 27 THR B O 1
ATOM 2291 N N . GLY B 1 28 ? -2.309 11.781 -16.062 1 90.56 28 GLY B N 1
ATOM 2292 C CA . GLY B 1 28 ? -0.909 12.172 -16.062 1 90.56 28 GLY B CA 1
ATOM 2293 C C . GLY B 1 28 ? -0.305 12.242 -14.672 1 90.56 28 GLY B C 1
ATOM 2294 O O . GLY B 1 28 ? 0.546 13.086 -14.398 1 90.56 28 GLY B O 1
ATOM 2295 N N . THR B 1 29 ? -0.757 11.398 -13.75 1 91.06 29 THR B N 1
ATOM 2296 C CA . THR B 1 29 ? -0.172 11.305 -12.422 1 91.06 29 THR B CA 1
ATOM 2297 C C . THR B 1 29 ? 0.778 10.117 -12.328 1 91.06 29 THR B C 1
ATOM 2299 O O . THR B 1 29 ? 0.936 9.367 -13.289 1 91.06 29 THR B O 1
ATOM 2302 N N . THR B 1 30 ? 1.432 9.883 -11.258 1 95.19 30 THR B N 1
ATOM 2303 C CA . THR B 1 30 ? 2.566 8.984 -11.086 1 95.19 30 THR B CA 1
ATOM 2304 C C . THR B 1 30 ? 2.135 7.527 -11.25 1 95.19 30 THR B C 1
ATOM 2306 O O . THR B 1 30 ? 2.814 6.746 -11.914 1 95.19 30 THR B O 1
ATOM 2309 N N . ASN B 1 31 ? 0.96 7.133 -10.766 1 98.19 31 ASN B N 1
ATOM 2310 C CA . ASN B 1 31 ? 0.618 5.73 -10.57 1 98.19 31 ASN B CA 1
ATOM 2311 C C . ASN B 1 31 ? 0.254 5.055 -11.891 1 98.19 31 ASN B C 1
ATOM 2313 O O . ASN B 1 31 ? 0.607 3.895 -12.117 1 98.19 31 ASN B O 1
ATOM 2317 N N . PRO B 1 32 ? -0.397 5.734 -12.836 1 98.5 32 PRO B N 1
ATOM 2318 C CA . PRO B 1 32 ? -0.727 5.078 -14.102 1 98.5 32 PRO B CA 1
ATOM 2319 C C . PRO B 1 32 ? 0.513 4.695 -14.906 1 98.5 32 PRO B C 1
ATOM 2321 O O . PRO B 1 32 ? 0.476 3.738 -15.688 1 98.5 32 PRO B O 1
ATOM 2324 N N . TRP B 1 33 ? 1.619 5.371 -14.703 1 98.31 33 TRP B N 1
ATOM 2325 C CA . TRP B 1 33 ? 2.832 5.059 -15.453 1 98.31 33 TRP B CA 1
ATOM 2326 C C . TRP B 1 33 ? 3.328 3.654 -15.125 1 98.31 33 TRP B C 1
ATOM 2328 O O . TRP B 1 33 ? 3.887 2.969 -15.984 1 98.31 33 TRP B O 1
ATOM 2338 N N . LYS B 1 34 ? 3.117 3.191 -13.891 1 98.81 34 LYS B N 1
ATOM 2339 C CA . LYS B 1 34 ? 3.48 1.834 -13.5 1 98.81 34 LYS B CA 1
ATOM 2340 C C . LYS B 1 34 ? 2.908 0.808 -14.477 1 98.81 34 LYS B C 1
ATOM 2342 O O . LYS B 1 34 ? 3.609 -0.114 -14.898 1 98.81 34 LYS B O 1
ATOM 2347 N N . ILE B 1 35 ? 1.673 1.064 -14.805 1 98.88 35 ILE B N 1
ATOM 2348 C CA . ILE B 1 35 ? 0.919 0.111 -15.617 1 98.88 35 ILE B CA 1
ATOM 2349 C C . ILE B 1 35 ? 1.343 0.224 -17.078 1 98.88 35 ILE B C 1
ATOM 2351 O O . ILE B 1 35 ? 1.466 -0.786 -17.766 1 98.88 35 ILE B O 1
ATOM 2355 N N . LYS B 1 36 ? 1.601 1.47 -17.531 1 98.62 36 LYS B N 1
ATOM 2356 C CA . LYS B 1 36 ? 2.062 1.668 -18.906 1 98.62 36 LYS B CA 1
ATOM 2357 C C . LYS B 1 36 ? 3.375 0.931 -19.156 1 98.62 36 LYS B C 1
ATOM 2359 O O . LYS B 1 36 ? 3.541 0.279 -20.188 1 98.62 36 LYS B O 1
ATOM 2364 N N . PHE B 1 37 ? 4.289 1.024 -18.203 1 98.81 37 PHE B N 1
ATOM 2365 C CA . PHE B 1 37 ? 5.566 0.33 -18.344 1 98.81 37 PHE B CA 1
ATOM 2366 C C . PHE B 1 37 ? 5.352 -1.172 -18.484 1 98.81 37 PHE B C 1
ATOM 2368 O O . PHE B 1 37 ? 5.949 -1.808 -19.359 1 98.81 37 PHE B O 1
ATOM 2375 N N . LEU B 1 38 ? 4.484 -1.729 -17.656 1 98.88 38 LEU B N 1
ATOM 2376 C CA . LEU B 1 38 ? 4.277 -3.172 -17.688 1 98.88 38 LEU B CA 1
ATOM 2377 C C . LEU B 1 38 ? 3.605 -3.6 -18.984 1 98.88 38 LEU B C 1
ATOM 2379 O O . LEU B 1 38 ? 3.986 -4.609 -19.578 1 98.88 38 LEU B O 1
ATOM 2383 N N . PHE B 1 39 ? 2.576 -2.844 -19.438 1 98.81 39 PHE B N 1
ATOM 2384 C CA . PHE B 1 39 ? 1.937 -3.164 -20.703 1 98.81 39 PHE B CA 1
ATOM 2385 C C . PHE B 1 39 ? 2.955 -3.168 -21.844 1 98.81 39 PHE B C 1
ATOM 2387 O O . PHE B 1 39 ? 2.943 -4.059 -22.688 1 98.81 39 PHE B O 1
ATOM 2394 N N . ASP B 1 40 ? 3.832 -2.184 -21.891 1 98.75 40 ASP B N 1
ATOM 2395 C CA . ASP B 1 40 ? 4.879 -2.119 -22.906 1 98.75 40 ASP B CA 1
ATOM 2396 C C . ASP B 1 40 ? 5.797 -3.336 -22.812 1 98.75 40 ASP B C 1
ATOM 2398 O O . ASP B 1 40 ? 6.102 -3.959 -23.844 1 98.75 40 ASP B O 1
ATOM 2402 N N . GLU B 1 41 ? 6.227 -3.666 -21.625 1 98.62 41 GLU B N 1
ATOM 2403 C CA . GLU B 1 41 ? 7.125 -4.797 -21.422 1 98.62 41 GLU B CA 1
ATOM 2404 C C . GLU B 1 41 ? 6.477 -6.105 -21.859 1 98.62 41 GLU B C 1
ATOM 2406 O O . GLU B 1 41 ? 7.156 -6.996 -22.375 1 98.62 41 GLU B O 1
ATOM 2411 N N . LEU B 1 42 ? 5.184 -6.223 -21.641 1 98.5 42 LEU B N 1
ATOM 2412 C CA . LEU B 1 42 ? 4.457 -7.453 -21.938 1 98.5 42 LEU B CA 1
ATOM 2413 C C . LEU B 1 42 ? 4.043 -7.484 -23.406 1 98.5 42 LEU B C 1
ATOM 2415 O O . LEU B 1 42 ? 3.662 -8.539 -23.922 1 98.5 42 LEU B O 1
ATOM 2419 N N . GLY B 1 43 ? 4.102 -6.363 -24.078 1 98.19 43 GLY B N 1
ATOM 2420 C CA . GLY B 1 43 ? 3.65 -6.281 -25.453 1 98.19 43 GLY B CA 1
ATOM 2421 C C . GLY B 1 43 ? 2.15 -6.453 -25.609 1 98.19 43 GLY B C 1
ATOM 2422 O O . GLY B 1 43 ? 1.685 -7.086 -26.547 1 98.19 43 GLY B O 1
ATOM 2423 N N . ILE B 1 44 ? 1.388 -5.941 -24.688 1 98.25 44 ILE B N 1
ATOM 2424 C CA . ILE B 1 44 ? -0.063 -6.102 -24.688 1 98.25 44 ILE B CA 1
ATOM 2425 C C . ILE B 1 44 ? -0.724 -4.789 -25.109 1 98.25 44 ILE B C 1
ATOM 2427 O O . ILE B 1 44 ? -0.396 -3.725 -24.578 1 98.25 44 ILE B O 1
ATOM 2431 N N . ASP B 1 45 ? -1.642 -4.879 -25.984 1 97.38 45 ASP B N 1
ATOM 2432 C CA . ASP B 1 45 ? -2.396 -3.721 -26.453 1 97.38 45 ASP B CA 1
ATOM 2433 C C . ASP B 1 45 ? -3.561 -3.412 -25.5 1 97.38 45 ASP B C 1
ATOM 2435 O O . ASP B 1 45 ? -4.09 -4.309 -24.844 1 97.38 45 ASP B O 1
ATOM 2439 N N . TYR B 1 46 ? -3.896 -2.119 -25.516 1 98.25 46 TYR B N 1
ATOM 2440 C CA . TYR B 1 46 ? -5.023 -1.668 -24.703 1 98.25 46 TYR B CA 1
ATOM 2441 C C . TYR B 1 46 ? -5.645 -0.406 -25.297 1 98.25 46 TYR B C 1
ATOM 2443 O O . TYR B 1 46 ? -5.023 0.274 -26.109 1 98.25 46 TYR B O 1
ATOM 2451 N N . VAL B 1 47 ? -6.891 -0.157 -24.906 1 98.19 47 VAL B N 1
ATOM 2452 C CA . VAL B 1 47 ? -7.52 1.144 -25.109 1 98.19 47 VAL B CA 1
ATOM 2453 C C . VAL B 1 47 ? -7.324 2.02 -23.875 1 98.19 47 VAL B C 1
ATOM 2455 O O . VAL B 1 47 ? -7.605 1.592 -22.766 1 98.19 47 VAL B O 1
ATOM 2458 N N . TYR B 1 48 ? -6.793 3.162 -24.109 1 97.56 48 TYR B N 1
ATOM 2459 C CA . TYR B 1 48 ? -6.52 4.07 -23 1 97.56 48 TYR B CA 1
ATOM 2460 C C . TYR B 1 48 ? -7.602 5.141 -22.891 1 97.56 48 TYR B C 1
ATOM 2462 O O . TYR B 1 48 ? -8.062 5.672 -23.906 1 97.56 48 TYR B O 1
ATOM 2470 N N . GLU B 1 49 ? -8.07 5.426 -21.734 1 97.12 49 GLU B N 1
ATOM 2471 C CA . GLU B 1 49 ? -8.977 6.543 -21.453 1 97.12 49 GLU B CA 1
ATOM 2472 C C . GLU B 1 49 ? -8.43 7.426 -20.328 1 97.12 49 GLU B C 1
ATOM 2474 O O . GLU B 1 49 ? -8.172 6.949 -19.219 1 97.12 49 GLU B O 1
ATOM 2479 N N . ASP B 1 50 ? -8.234 8.688 -20.594 1 96.69 50 ASP B N 1
ATOM 2480 C CA . ASP B 1 50 ? -7.789 9.672 -19.609 1 96.69 50 ASP B CA 1
ATOM 2481 C C . ASP B 1 50 ? -8.961 10.148 -18.75 1 96.69 50 ASP B C 1
ATOM 2483 O O . ASP B 1 50 ? -9.977 10.602 -19.266 1 96.69 50 ASP B O 1
ATOM 2487 N N . ILE B 1 51 ? -8.844 10.016 -17.453 1 96.56 51 ILE B N 1
ATOM 2488 C CA . ILE B 1 51 ? -9.883 10.406 -16.5 1 96.56 51 ILE B CA 1
ATOM 2489 C C . ILE B 1 51 ? -9.398 11.594 -15.672 1 96.56 51 ILE B C 1
ATOM 2491 O O . ILE B 1 51 ? -8.414 11.484 -14.938 1 96.56 51 ILE B O 1
ATOM 2495 N N . ASP B 1 52 ? -10.07 12.766 -15.781 1 92.81 52 ASP B N 1
ATOM 2496 C CA . ASP B 1 52 ? -9.789 13.883 -14.891 1 92.81 52 ASP B CA 1
ATOM 2497 C C . ASP B 1 52 ? -10.336 13.617 -13.492 1 92.81 52 ASP B C 1
ATOM 2499 O O . ASP B 1 52 ? -11.484 13.938 -13.188 1 92.81 52 ASP B O 1
ATOM 2503 N N . ILE B 1 53 ? -9.5 13.164 -12.648 1 89.5 53 ILE B N 1
ATOM 2504 C CA . ILE B 1 53 ? -9.945 12.727 -11.336 1 89.5 53 ILE B CA 1
ATOM 2505 C C . ILE B 1 53 ? -10.07 13.922 -10.398 1 89.5 53 ILE B C 1
ATOM 2507 O O . ILE B 1 53 ? -10.531 13.789 -9.266 1 89.5 53 ILE B O 1
ATOM 2511 N N . PHE B 1 54 ? -9.742 15.125 -10.859 1 87.38 54 PHE B N 1
ATOM 2512 C CA . PHE B 1 54 ? -9.773 16.312 -10.023 1 87.38 54 PHE B CA 1
ATOM 2513 C C . PHE B 1 54 ? -11.023 17.141 -10.305 1 87.38 54 PHE B C 1
ATOM 2515 O O . PHE B 1 54 ? -11.352 18.062 -9.547 1 87.38 54 PHE B O 1
ATOM 2522 N N . ASN B 1 55 ? -11.727 16.781 -11.383 1 90.19 55 ASN B N 1
ATOM 2523 C CA . ASN B 1 55 ? -12.93 17.5 -11.766 1 90.19 55 ASN B CA 1
ATOM 2524 C C . ASN B 1 55 ? -14.188 16.719 -11.414 1 90.19 55 ASN B C 1
ATOM 2526 O O . ASN B 1 55 ? -14.656 15.891 -12.203 1 90.19 55 ASN B O 1
ATOM 2530 N N . GLU B 1 56 ? -14.805 17.031 -10.383 1 86.12 56 GLU B N 1
ATOM 2531 C CA . GLU B 1 56 ? -15.961 16.297 -9.875 1 86.12 56 GLU B CA 1
ATOM 2532 C C . GLU B 1 56 ? -17.172 16.484 -10.789 1 86.12 56 GLU B C 1
ATOM 2534 O O . GLU B 1 56 ? -18.156 15.742 -10.672 1 86.12 56 GLU B O 1
ATOM 2539 N N . HIS B 1 57 ? -17.141 17.391 -11.688 1 90.06 57 HIS B N 1
ATOM 2540 C CA . HIS B 1 57 ? -18.297 17.688 -12.539 1 90.06 57 HIS B CA 1
ATOM 2541 C C . HIS B 1 57 ? -18.156 17.016 -13.898 1 90.06 57 HIS B C 1
ATOM 2543 O O . HIS B 1 57 ? -19.078 17.047 -14.711 1 90.06 57 HIS B O 1
ATOM 2549 N N . SER B 1 58 ? -17.078 16.391 -14.086 1 91.88 58 SER B N 1
ATOM 2550 C CA . SER B 1 58 ? -16.844 15.695 -15.352 1 91.88 58 SER B CA 1
ATOM 2551 C C . SER B 1 58 ? -17.766 14.492 -15.5 1 91.88 58 SER B C 1
ATOM 2553 O O . SER B 1 58 ? -17.812 13.633 -14.609 1 91.88 58 SER B O 1
ATOM 2555 N N . GLU B 1 59 ? -18.531 14.43 -16.594 1 91.12 59 GLU B N 1
ATOM 2556 C CA . GLU B 1 59 ? -19.406 13.289 -16.859 1 91.12 59 GLU B CA 1
ATOM 2557 C C . GLU B 1 59 ? -18.594 12 -17 1 91.12 59 GLU B C 1
ATOM 2559 O O . GLU B 1 59 ? -19.031 10.938 -16.547 1 91.12 59 GLU B O 1
ATOM 2564 N N . LYS B 1 60 ? -17.531 12.219 -17.641 1 93.12 60 LYS B N 1
ATOM 2565 C CA . LYS B 1 60 ? -16.656 11.07 -17.797 1 93.12 60 LYS B CA 1
ATOM 2566 C C . LYS B 1 60 ? -16.234 10.516 -16.438 1 93.12 60 LYS B C 1
ATOM 2568 O O . LYS B 1 60 ? -16.156 9.297 -16.25 1 93.12 60 LYS B O 1
ATOM 2573 N N . ARG B 1 61 ? -15.891 11.375 -15.508 1 94.25 61 ARG B N 1
ATOM 2574 C CA . ARG B 1 61 ? -15.516 10.953 -14.164 1 94.25 61 ARG B CA 1
ATOM 2575 C C . ARG B 1 61 ? -16.672 10.258 -13.461 1 94.25 61 ARG B C 1
ATOM 2577 O O . ARG B 1 61 ? -16.484 9.242 -12.789 1 94.25 61 ARG B O 1
ATOM 2584 N N . LYS B 1 62 ? -17.859 10.789 -13.609 1 94.12 62 LYS B N 1
ATOM 2585 C CA . LYS B 1 62 ? -19.047 10.188 -12.992 1 94.12 62 LYS B CA 1
ATOM 2586 C C . LYS B 1 62 ? -19.25 8.766 -13.492 1 94.12 62 LYS B C 1
ATOM 2588 O O . LYS B 1 62 ? -19.547 7.855 -12.711 1 94.12 62 LYS B O 1
ATOM 2593 N N . GLU B 1 63 ? -19.156 8.531 -14.789 1 94.88 63 GLU B N 1
ATOM 2594 C CA . GLU B 1 63 ? -19.281 7.203 -15.375 1 94.88 63 GLU B CA 1
ATOM 2595 C C . GLU B 1 63 ? -18.172 6.273 -14.875 1 94.88 63 GLU B C 1
ATOM 2597 O O . GLU B 1 63 ? -18.422 5.094 -14.617 1 94.88 63 GLU B O 1
ATOM 2602 N N . PHE B 1 64 ? -16.984 6.859 -14.734 1 96.44 64 PHE B N 1
ATOM 2603 C CA . PHE B 1 64 ? -15.844 6.098 -14.258 1 96.44 64 PHE B CA 1
ATOM 2604 C C . PHE B 1 64 ? -16.078 5.605 -12.836 1 96.44 64 PHE B C 1
ATOM 2606 O O . PHE B 1 64 ? -15.805 4.445 -12.516 1 96.44 64 PHE B O 1
ATOM 2613 N N . ILE B 1 65 ? -16.641 6.418 -12.023 1 94.94 65 ILE B N 1
ATOM 2614 C CA . ILE B 1 65 ? -16.844 6.109 -10.609 1 94.94 65 ILE B CA 1
ATOM 2615 C C . ILE B 1 65 ? -17.8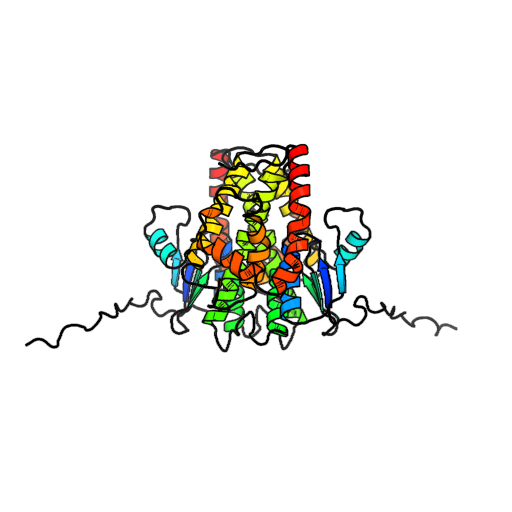91 5.012 -10.461 1 94.94 65 ILE B C 1
ATOM 2617 O O . ILE B 1 65 ? -17.828 4.191 -9.547 1 94.94 65 ILE B O 1
ATOM 2621 N N . LYS B 1 66 ? -18.828 4.93 -11.359 1 93.88 66 LYS B N 1
ATOM 2622 C CA . LYS B 1 66 ? -19.797 3.848 -11.352 1 93.88 66 LYS B CA 1
ATOM 2623 C C . LYS B 1 66 ? -19.125 2.492 -11.523 1 93.88 66 LYS B C 1
ATOM 2625 O O . LYS B 1 66 ? -19.578 1.489 -10.969 1 93.88 66 LYS B O 1
ATOM 2630 N N . LEU B 1 67 ? -18.047 2.496 -12.289 1 94.62 67 LEU B N 1
ATOM 2631 C CA . LEU B 1 67 ? -17.312 1.269 -12.555 1 94.62 67 LEU B CA 1
ATOM 2632 C C . LEU B 1 67 ? -16.312 0.985 -11.438 1 94.62 67 LEU B C 1
ATOM 2634 O O . LEU B 1 67 ? -16.094 -0.173 -11.07 1 94.62 67 LEU B O 1
ATOM 2638 N N . PHE B 1 68 ? -15.758 2.049 -10.945 1 96.56 68 PHE B N 1
ATOM 2639 C CA . PHE B 1 68 ? -14.711 1.971 -9.922 1 96.56 68 PHE B CA 1
ATOM 2640 C C . PHE B 1 68 ? -15.023 2.904 -8.758 1 96.56 68 PHE B C 1
ATOM 2642 O O . PHE B 1 68 ? -14.562 4.051 -8.742 1 96.56 68 PHE B O 1
ATOM 2649 N N . PRO B 1 69 ? -15.586 2.414 -7.746 1 91.56 69 PRO B N 1
ATOM 2650 C CA . PRO B 1 69 ? -16.172 3.248 -6.691 1 91.56 69 PRO B CA 1
ATOM 2651 C C . PRO B 1 69 ? -15.117 4.023 -5.902 1 91.56 69 PRO B C 1
ATOM 2653 O O . PRO B 1 69 ? -15.43 5.047 -5.289 1 91.56 69 PRO B O 1
ATOM 2656 N N . ASN B 1 70 ? -13.852 3.527 -5.91 1 95.44 70 ASN B N 1
ATOM 2657 C CA . ASN B 1 70 ? -12.805 4.277 -5.219 1 95.44 70 ASN B CA 1
ATOM 2658 C C . ASN B 1 70 ? -12.523 5.609 -5.906 1 95.44 70 ASN B C 1
ATOM 2660 O O . ASN B 1 70 ? -12.016 6.539 -5.277 1 95.44 70 ASN B O 1
ATOM 2664 N N . GLY B 1 71 ? -12.727 5.688 -7.227 1 95.38 71 GLY B N 1
ATOM 2665 C CA . GLY B 1 71 ? -12.648 6.93 -7.973 1 95.38 71 GLY B CA 1
ATOM 2666 C C . GLY B 1 71 ? -11.219 7.367 -8.258 1 95.38 71 GLY B C 1
ATOM 2667 O O . GLY B 1 71 ? -10.977 8.531 -8.586 1 95.38 71 GLY B O 1
ATOM 2668 N N . LYS B 1 72 ? -10.297 6.469 -8.102 1 96.81 72 LYS B N 1
ATOM 2669 C CA . LYS B 1 72 ? -8.898 6.773 -8.383 1 96.81 72 LYS B CA 1
ATOM 2670 C C . LYS B 1 72 ? -8.391 5.957 -9.57 1 96.81 72 LYS B C 1
ATOM 2672 O O . LYS B 1 72 ? -8.992 4.949 -9.938 1 96.81 72 LYS B O 1
ATOM 2677 N N . VAL B 1 73 ? -7.391 6.445 -10.203 1 97.88 73 VAL B N 1
ATOM 2678 C CA . VAL B 1 73 ? -6.691 5.734 -11.266 1 97.88 73 VAL B CA 1
ATOM 2679 C C . VAL B 1 73 ? -5.301 5.324 -10.789 1 97.88 73 VAL B C 1
ATOM 2681 O O . VAL B 1 73 ? -4.75 5.934 -9.875 1 97.88 73 VAL B O 1
ATOM 2684 N N . PRO B 1 74 ? -4.742 4.234 -11.344 1 98.69 74 PRO B N 1
ATOM 2685 C CA . PRO B 1 74 ? -5.164 3.502 -12.539 1 98.69 74 PRO B CA 1
ATOM 2686 C C . PRO B 1 74 ? -6.234 2.457 -12.25 1 98.69 74 PRO B C 1
ATOM 2688 O O . PRO B 1 74 ? -6.41 2.053 -11.094 1 98.69 74 PRO B O 1
ATOM 2691 N N . ALA B 1 75 ? -6.941 2.094 -13.242 1 98.75 75 ALA B N 1
ATOM 2692 C CA . ALA B 1 75 ? -7.859 0.96 -13.281 1 98.75 75 ALA B CA 1
ATOM 2693 C C . ALA B 1 75 ? -7.859 0.3 -14.656 1 98.75 75 ALA B C 1
ATOM 2695 O O . ALA B 1 75 ? -7.562 0.948 -15.664 1 98.75 75 ALA B O 1
ATOM 2696 N N . ILE B 1 76 ? -8.125 -1.021 -14.695 1 98.81 76 ILE B N 1
ATOM 2697 C CA . ILE B 1 76 ? -8.195 -1.711 -15.977 1 98.81 76 ILE B CA 1
ATOM 2698 C C . ILE B 1 76 ? -9.43 -2.605 -16.016 1 98.81 76 ILE B C 1
ATOM 2700 O O . ILE B 1 76 ? -9.977 -2.965 -14.969 1 98.81 76 ILE B O 1
ATOM 2704 N N . ILE B 1 77 ? -9.875 -2.865 -17.156 1 98.62 77 ILE B N 1
ATOM 2705 C CA . ILE B 1 77 ? -10.828 -3.941 -17.406 1 98.62 77 ILE B CA 1
ATOM 2706 C C . ILE B 1 77 ? -10.164 -5.016 -18.281 1 98.62 77 ILE B C 1
ATOM 2708 O O . ILE B 1 77 ? -9.602 -4.711 -19.328 1 98.62 77 ILE B O 1
ATOM 2712 N N . ASP B 1 78 ? -10.133 -6.215 -17.828 1 98.62 78 ASP B N 1
ATOM 2713 C CA . ASP B 1 78 ? -9.617 -7.371 -18.562 1 98.62 78 ASP B CA 1
ATOM 2714 C C . ASP B 1 78 ? -10.727 -8.055 -19.359 1 98.62 78 ASP B C 1
ATOM 2716 O O . ASP B 1 78 ? -11.586 -8.727 -18.781 1 98.62 78 ASP B O 1
ATOM 2720 N N . TYR B 1 79 ? -10.695 -7.961 -20.625 1 97.81 79 TYR B N 1
ATOM 2721 C CA . TYR B 1 79 ? -11.719 -8.523 -21.5 1 97.81 79 TYR B CA 1
ATOM 2722 C C . TYR B 1 79 ? -11.352 -9.93 -21.938 1 97.81 79 TYR B C 1
ATOM 2724 O O . TYR B 1 79 ? -12.117 -10.586 -22.656 1 97.81 79 TYR B O 1
ATOM 2732 N N . THR B 1 80 ? -10.25 -10.422 -21.469 1 96.94 80 THR B N 1
ATOM 2733 C CA . THR B 1 80 ? -9.812 -11.766 -21.859 1 96.94 80 THR B CA 1
ATOM 2734 C C . THR B 1 80 ? -10.461 -12.812 -20.953 1 96.94 80 THR B C 1
ATOM 2736 O O . THR B 1 80 ? -10.281 -14.016 -21.172 1 96.94 80 THR B O 1
ATOM 2739 N N . VAL B 1 81 ? -11.109 -12.383 -19.922 1 96.12 81 VAL B N 1
ATOM 2740 C CA . VAL B 1 81 ? -11.852 -13.289 -19.047 1 96.12 81 VAL B CA 1
ATOM 2741 C C . VAL B 1 81 ? -13.336 -12.938 -19.094 1 96.12 81 VAL B C 1
ATOM 2743 O O . VAL B 1 81 ? -13.703 -11.797 -19.406 1 96.12 81 VAL B O 1
ATOM 2746 N N . ASN B 1 82 ? -14.242 -13.945 -18.75 1 94.94 82 ASN B N 1
ATOM 2747 C CA . ASN B 1 82 ? -15.688 -13.758 -18.797 1 94.94 82 ASN B CA 1
ATOM 2748 C C . ASN B 1 82 ? -16.328 -14.031 -17.438 1 94.94 82 ASN B C 1
ATOM 2750 O O . ASN B 1 82 ? -16.109 -15.078 -16.828 1 94.94 82 ASN B O 1
ATOM 2754 N N . PRO B 1 83 ? -17.172 -13.109 -17.016 1 96.56 83 PRO B N 1
ATOM 2755 C CA . PRO B 1 83 ? -17.391 -11.758 -17.531 1 96.56 83 PRO B CA 1
ATOM 2756 C C . PRO B 1 83 ? -16.156 -10.867 -17.422 1 96.56 83 PRO B C 1
ATOM 2758 O O . PRO B 1 83 ? -15.203 -11.219 -16.719 1 96.56 83 PRO B O 1
ATOM 2761 N N . PRO B 1 84 ? -16.094 -9.742 -18.062 1 97.88 84 PRO B N 1
ATOM 2762 C CA . PRO B 1 84 ? -14.938 -8.852 -17.953 1 97.88 84 PRO B CA 1
ATOM 2763 C C . PRO B 1 84 ? -14.617 -8.477 -16.516 1 97.88 84 PRO B C 1
ATOM 2765 O O . PRO B 1 84 ? -15.531 -8.25 -15.711 1 97.88 84 PRO B O 1
ATOM 2768 N N . LEU B 1 85 ? -13.359 -8.438 -16.281 1 98 85 LEU B N 1
ATOM 2769 C CA . LEU B 1 85 ? -12.883 -8.266 -14.906 1 98 85 LEU B CA 1
ATOM 2770 C C . LEU B 1 85 ? -12.336 -6.859 -14.688 1 98 85 LEU B C 1
ATOM 2772 O O . LEU B 1 85 ? -11.477 -6.395 -15.445 1 98 85 LEU B O 1
ATOM 2776 N N . LYS B 1 86 ? -12.859 -6.16 -13.711 1 98.31 86 LYS B N 1
ATOM 2777 C CA . LYS B 1 86 ? -12.422 -4.816 -13.336 1 98.31 86 LYS B CA 1
ATOM 2778 C C . LYS B 1 86 ? -11.398 -4.859 -12.211 1 98.31 86 LYS B C 1
ATOM 2780 O O . LYS B 1 86 ? -11.617 -5.52 -11.188 1 98.31 86 LYS B O 1
ATOM 2785 N N . ILE B 1 87 ? -10.266 -4.191 -12.375 1 98.75 87 ILE B N 1
ATOM 2786 C CA . ILE B 1 87 ? -9.227 -4.145 -11.359 1 98.75 87 ILE B CA 1
ATOM 2787 C C . ILE B 1 87 ? -8.734 -2.705 -11.188 1 98.75 87 ILE B C 1
ATOM 2789 O O . ILE B 1 87 ? -8.422 -2.027 -12.164 1 98.75 87 ILE B O 1
ATOM 2793 N N . PHE B 1 88 ? -8.727 -2.258 -9.914 1 98.5 88 PHE B N 1
ATOM 2794 C CA . PHE B 1 88 ? -8.102 -0.987 -9.578 1 98.5 88 PHE B CA 1
ATOM 2795 C C . PHE B 1 88 ? -6.918 -1.2 -8.641 1 98.5 88 PHE B C 1
ATOM 2797 O O . PHE B 1 88 ? -6.586 -2.338 -8.297 1 98.5 88 PHE B O 1
ATOM 2804 N N . GLU B 1 89 ? -6.258 -0.068 -8.211 1 98.69 89 GLU B N 1
ATOM 2805 C CA . GLU B 1 89 ? -5.027 -0.072 -7.422 1 98.69 89 GLU B CA 1
ATOM 2806 C C . GLU B 1 89 ? -3.84 -0.542 -8.258 1 98.69 89 GLU B C 1
ATOM 2808 O O . GLU B 1 89 ? -3.793 -1.696 -8.688 1 98.69 89 GLU B O 1
ATOM 2813 N N . SER B 1 90 ? -2.871 0.307 -8.398 1 98.81 90 SER B N 1
ATOM 2814 C CA . SER B 1 90 ? -1.746 0.047 -9.297 1 98.81 90 SER B CA 1
ATOM 2815 C C . SER B 1 90 ? -0.968 -1.189 -8.859 1 98.81 90 SER B C 1
ATOM 2817 O O . SER B 1 90 ? -0.537 -1.985 -9.695 1 98.81 90 SER B O 1
ATOM 2819 N N . GLY B 1 91 ? -0.794 -1.388 -7.508 1 98.81 91 GLY B N 1
ATOM 2820 C CA . GLY B 1 91 ? -0.091 -2.568 -7.031 1 98.81 91 GLY B CA 1
ATOM 2821 C C . GLY B 1 91 ? -0.787 -3.865 -7.402 1 98.81 91 GLY B C 1
ATOM 2822 O O . GLY B 1 91 ? -0.138 -4.828 -7.816 1 98.81 91 GLY B O 1
ATOM 2823 N N . ALA B 1 92 ? -2.092 -3.908 -7.258 1 98.88 92 ALA B N 1
ATOM 2824 C CA . ALA B 1 92 ? -2.887 -5.082 -7.605 1 98.88 92 ALA B CA 1
ATOM 2825 C C . ALA B 1 92 ? -2.816 -5.363 -9.102 1 98.88 92 ALA B C 1
ATOM 2827 O O . ALA B 1 92 ? -2.65 -6.516 -9.516 1 98.88 92 ALA B O 1
ATOM 2828 N N . ILE B 1 93 ? -2.924 -4.305 -9.922 1 98.94 93 ILE B N 1
ATOM 2829 C CA . ILE B 1 93 ? -2.881 -4.441 -11.375 1 98.94 93 ILE B CA 1
ATOM 2830 C C . ILE B 1 93 ? -1.531 -5.016 -11.805 1 98.94 93 ILE B C 1
ATOM 2832 O O . ILE B 1 93 ? -1.471 -5.922 -12.641 1 98.94 93 ILE B O 1
ATOM 2836 N N . LEU B 1 94 ? -0.457 -4.531 -11.172 1 98.94 94 LEU B N 1
ATOM 2837 C CA . LEU B 1 94 ? 0.887 -5 -11.492 1 98.94 94 LEU B CA 1
ATOM 2838 C C . LEU B 1 94 ? 1.027 -6.488 -11.203 1 98.94 94 LEU B C 1
ATOM 2840 O O . LEU B 1 94 ? 1.483 -7.254 -12.055 1 98.94 94 LEU B O 1
ATOM 2844 N N . ILE B 1 95 ? 0.613 -6.898 -10.016 1 98.88 95 ILE B N 1
ATOM 2845 C CA . ILE B 1 95 ? 0.738 -8.305 -9.633 1 98.88 95 ILE B CA 1
ATOM 2846 C C . ILE B 1 95 ? -0.104 -9.164 -10.57 1 98.88 95 ILE B C 1
ATOM 2848 O O . ILE B 1 95 ? 0.382 -10.164 -11.109 1 98.88 95 ILE B O 1
ATOM 2852 N N . TYR B 1 96 ? -1.329 -8.742 -10.859 1 98.81 96 TYR B N 1
ATOM 2853 C CA . TYR B 1 96 ? -2.27 -9.508 -11.664 1 98.81 96 TYR B CA 1
ATOM 2854 C C . TYR B 1 96 ? -1.739 -9.703 -13.086 1 98.81 96 TYR B C 1
ATOM 2856 O O . TYR B 1 96 ? -1.637 -10.828 -13.57 1 98.81 96 TYR B O 1
ATOM 2864 N N . LEU B 1 97 ? -1.342 -8.648 -13.727 1 98.88 97 LEU B N 1
ATOM 2865 C CA . LEU B 1 97 ? -0.883 -8.711 -15.109 1 98.88 97 LEU B CA 1
ATOM 2866 C C . LEU B 1 97 ? 0.421 -9.492 -15.219 1 98.88 97 LEU B C 1
ATOM 2868 O O . LEU B 1 97 ? 0.602 -10.281 -16.141 1 98.88 97 LEU B O 1
ATOM 2872 N N . ALA B 1 98 ? 1.333 -9.227 -14.281 1 98.81 98 ALA B N 1
ATOM 2873 C CA . ALA B 1 98 ? 2.627 -9.898 -14.328 1 98.81 98 ALA B CA 1
ATOM 2874 C C . ALA B 1 98 ? 2.467 -11.406 -14.148 1 98.81 98 ALA B C 1
ATOM 2876 O O . ALA B 1 98 ? 3.137 -12.195 -14.812 1 98.81 98 ALA B O 1
ATOM 2877 N N . GLN B 1 99 ? 1.595 -11.805 -13.227 1 98.44 99 GLN B N 1
ATOM 2878 C CA . GLN B 1 99 ? 1.383 -13.227 -13 1 98.44 99 GLN B CA 1
ATOM 2879 C C . GLN B 1 99 ? 0.64 -13.867 -14.172 1 98.44 99 GLN B C 1
ATOM 2881 O O . GLN B 1 99 ? 0.966 -14.984 -14.586 1 98.44 99 GLN B O 1
ATOM 2886 N N . LYS B 1 100 ? -0.29 -13.18 -14.672 1 97.75 100 LYS B N 1
ATOM 2887 C CA . LYS B 1 100 ? -1.13 -13.734 -15.727 1 97.75 100 LYS B CA 1
ATOM 2888 C C . LYS B 1 100 ? -0.355 -13.859 -17.031 1 97.75 100 LYS B C 1
ATOM 2890 O O . LYS B 1 100 ? -0.497 -14.844 -17.766 1 97.75 100 LYS B O 1
ATOM 2895 N N . HIS B 1 101 ? 0.452 -12.875 -17.344 1 98.12 101 HIS B N 1
ATOM 2896 C CA . HIS B 1 101 ? 1.005 -12.789 -18.688 1 98.12 101 HIS B CA 1
ATOM 2897 C C . HIS B 1 101 ? 2.523 -12.922 -18.672 1 98.12 101 HIS B C 1
ATOM 2899 O O . HIS B 1 101 ? 3.139 -13.211 -19.703 1 98.12 101 HIS B O 1
ATOM 2905 N N . GLY B 1 102 ? 3.152 -12.656 -17.516 1 96.75 102 GLY B N 1
ATOM 2906 C CA . GLY B 1 102 ? 4.598 -12.5 -17.469 1 96.75 102 GLY B CA 1
ATOM 2907 C C . GLY B 1 102 ? 5.34 -13.82 -17.438 1 96.75 102 GLY B C 1
ATOM 2908 O O . GLY B 1 102 ? 6.539 -13.875 -17.719 1 96.75 102 GLY B O 1
ATOM 2909 N N . LYS B 1 103 ? 4.629 -14.922 -17.062 1 93.75 103 LYS B N 1
ATOM 2910 C CA . LYS B 1 103 ? 5.219 -16.25 -17 1 93.75 103 LYS B CA 1
ATOM 2911 C C . LYS B 1 103 ? 6.52 -16.25 -16.203 1 93.75 103 LYS B C 1
ATOM 2913 O O . LYS B 1 103 ? 7.543 -16.75 -16.672 1 93.75 103 LYS B O 1
ATOM 2918 N N . GLY B 1 104 ? 6.445 -15.578 -15.102 1 94.19 104 GLY B N 1
ATOM 2919 C CA . GLY B 1 104 ? 7.59 -15.586 -14.203 1 94.19 104 GLY B CA 1
ATOM 2920 C C . GLY B 1 104 ? 8.531 -14.422 -14.43 1 94.19 104 GLY B C 1
ATOM 2921 O O . GLY B 1 104 ? 9.445 -14.195 -13.633 1 94.19 104 GLY B O 1
ATOM 2922 N N . LYS B 1 105 ? 8.18 -13.773 -15.547 1 94.81 105 LYS B N 1
ATOM 2923 C CA . LYS B 1 105 ? 8.914 -12.539 -15.789 1 94.81 105 LYS B CA 1
ATOM 2924 C C . LYS B 1 105 ? 8.375 -11.398 -14.93 1 94.81 105 LYS B C 1
ATOM 2926 O O . LYS B 1 105 ? 7.18 -11.367 -14.617 1 94.81 105 LYS B O 1
ATOM 2931 N N . PHE B 1 106 ? 9.062 -10.586 -14.281 1 98.25 106 PHE B N 1
ATOM 2932 C CA . PHE B 1 106 ? 8.773 -9.352 -13.562 1 98.25 106 PHE B CA 1
ATOM 2933 C C . PHE B 1 106 ? 8.289 -9.656 -12.148 1 98.25 106 PHE B C 1
ATOM 2935 O O . PHE B 1 106 ? 8.242 -8.766 -11.297 1 98.25 106 PHE B O 1
ATOM 2942 N N . ILE B 1 107 ? 7.695 -10.883 -11.922 1 98.56 107 ILE B N 1
ATOM 2943 C CA . ILE B 1 107 ? 7.473 -11.414 -10.578 1 98.56 107 ILE B CA 1
ATOM 2944 C C . ILE B 1 107 ? 7.699 -12.922 -10.57 1 98.56 107 ILE B C 1
ATOM 2946 O O . ILE B 1 107 ? 7.078 -13.648 -11.352 1 98.56 107 ILE B O 1
ATOM 2950 N N . PRO B 1 108 ? 8.609 -13.398 -9.758 1 98.31 108 PRO B N 1
ATOM 2951 C CA . PRO B 1 108 ? 8.883 -14.836 -9.703 1 98.31 108 PRO B CA 1
ATOM 2952 C C . PRO B 1 108 ? 7.715 -15.633 -9.133 1 98.31 108 PRO B C 1
ATOM 2954 O O . PRO B 1 108 ? 6.824 -15.062 -8.492 1 98.31 108 PRO B O 1
ATOM 2957 N N . ASP B 1 109 ? 7.797 -16.938 -9.43 1 96.94 109 ASP B N 1
ATOM 2958 C CA . ASP B 1 109 ? 6.746 -17.844 -8.984 1 96.94 109 ASP B CA 1
ATOM 2959 C C . ASP B 1 109 ? 7.016 -18.344 -7.562 1 96.94 109 ASP B C 1
ATOM 2961 O O . ASP B 1 109 ? 8.141 -18.719 -7.234 1 96.94 109 ASP B O 1
ATOM 2965 N N . LEU B 1 110 ? 5.93 -18.281 -6.758 1 96.56 110 LEU B N 1
ATOM 2966 C CA . LEU B 1 110 ? 6.055 -18.703 -5.367 1 96.56 110 LEU B CA 1
ATOM 2967 C C . LEU B 1 110 ? 6.535 -20.141 -5.27 1 96.56 110 LEU B C 1
ATOM 2969 O O . LEU B 1 110 ? 7.387 -20.469 -4.441 1 96.56 110 LEU B O 1
ATOM 2973 N N . ASN B 1 111 ? 6.051 -21.047 -6.105 1 94.56 111 ASN B N 1
ATOM 2974 C CA . ASN B 1 111 ? 6.324 -22.484 -6 1 94.56 111 ASN B CA 1
ATOM 2975 C C . ASN B 1 111 ? 7.75 -22.812 -6.434 1 94.56 111 ASN B C 1
ATOM 2977 O O . ASN B 1 111 ? 8.406 -23.656 -5.824 1 94.56 111 ASN B O 1
ATOM 2981 N N . THR B 1 112 ? 8.258 -22.109 -7.406 1 96.25 112 THR B N 1
ATOM 2982 C CA . THR B 1 112 ? 9.555 -22.469 -7.957 1 96.25 112 THR B CA 1
ATOM 2983 C C . THR B 1 112 ? 10.664 -21.625 -7.336 1 96.25 112 THR B C 1
ATOM 2985 O O . THR B 1 112 ? 11.82 -22.047 -7.285 1 96.25 112 THR B O 1
ATOM 2988 N N . ASP B 1 113 ? 10.344 -20.469 -6.828 1 97.38 113 ASP B N 1
ATOM 2989 C CA . ASP B 1 113 ? 11.344 -19.562 -6.266 1 97.38 113 ASP B CA 1
ATOM 2990 C C . ASP B 1 113 ? 10.734 -18.672 -5.18 1 97.38 113 ASP B C 1
ATOM 2992 O O . ASP B 1 113 ? 10.609 -17.469 -5.359 1 97.38 113 ASP B O 1
ATOM 2996 N N . PRO B 1 114 ? 10.438 -19.25 -4.023 1 97.75 114 PRO B N 1
ATOM 2997 C CA . PRO B 1 114 ? 9.773 -18.5 -2.951 1 97.75 114 PRO B CA 1
ATOM 2998 C C . PRO B 1 114 ? 10.594 -17.312 -2.465 1 97.75 114 PRO B C 1
ATOM 3000 O O . PRO B 1 114 ? 10.031 -16.297 -2.062 1 97.75 114 PRO B O 1
ATOM 3003 N N . HIS B 1 115 ? 11.914 -17.375 -2.547 1 98.31 115 HIS B N 1
ATOM 3004 C CA . HIS B 1 115 ? 12.766 -16.281 -2.088 1 98.31 115 HIS B CA 1
ATOM 3005 C C . HIS B 1 115 ? 12.602 -15.047 -2.959 1 98.31 115 HIS B C 1
ATOM 3007 O O . HIS B 1 115 ? 12.336 -13.961 -2.449 1 98.31 115 HIS B O 1
ATOM 3013 N N . SER B 1 116 ? 12.719 -15.219 -4.258 1 98.62 116 SER B N 1
ATOM 3014 C CA . SER B 1 116 ? 12.602 -14.094 -5.18 1 98.62 116 SER B CA 1
ATOM 3015 C C . SER B 1 116 ? 11.172 -13.562 -5.215 1 98.62 116 SER B C 1
ATOM 3017 O O . SER B 1 116 ? 10.961 -12.352 -5.324 1 98.62 116 SER B O 1
ATOM 3019 N N . TYR B 1 117 ? 10.25 -14.492 -5.105 1 98.56 117 TYR B N 1
ATOM 3020 C CA . TYR B 1 117 ? 8.844 -14.086 -5.062 1 98.56 117 TYR B CA 1
ATOM 3021 C C . TYR B 1 117 ? 8.586 -13.164 -3.877 1 98.56 117 TYR B C 1
ATOM 3023 O O . TYR B 1 117 ? 8.031 -12.07 -4.043 1 98.56 117 TYR B O 1
ATOM 3031 N N . ALA B 1 118 ? 9.008 -13.555 -2.748 1 98.5 118 ALA B N 1
ATOM 3032 C CA . ALA B 1 118 ? 8.789 -12.781 -1.526 1 98.5 118 ALA B CA 1
ATOM 3033 C C . ALA B 1 118 ? 9.531 -11.453 -1.581 1 98.5 118 ALA B C 1
ATOM 3035 O O . ALA B 1 118 ? 9.039 -10.438 -1.088 1 98.5 118 ALA B O 1
ATOM 3036 N N . ASP B 1 119 ? 10.703 -11.484 -2.143 1 98.5 119 ASP B N 1
ATOM 3037 C CA . ASP B 1 119 ? 11.492 -10.258 -2.266 1 98.5 119 ASP B CA 1
ATOM 3038 C C . ASP B 1 119 ? 10.766 -9.219 -3.111 1 98.5 119 ASP B C 1
ATOM 3040 O O . ASP B 1 119 ? 10.648 -8.062 -2.715 1 98.5 119 ASP B O 1
ATOM 3044 N N . VAL B 1 120 ? 10.195 -9.617 -4.199 1 98.81 120 VAL B N 1
ATOM 3045 C CA . VAL B 1 120 ? 9.445 -8.719 -5.066 1 98.81 120 VAL B CA 1
ATOM 3046 C C . VAL B 1 120 ? 8.188 -8.234 -4.344 1 98.81 120 VAL B C 1
ATOM 3048 O O . VAL B 1 120 ? 7.895 -7.039 -4.328 1 98.81 120 VAL B O 1
ATOM 3051 N N . LEU B 1 121 ? 7.531 -9.141 -3.678 1 98.69 121 LEU B N 1
ATOM 3052 C CA . LEU B 1 121 ? 6.277 -8.812 -3.012 1 98.69 121 LEU B CA 1
ATOM 3053 C C . LEU B 1 121 ? 6.5 -7.789 -1.903 1 98.69 121 LEU B C 1
ATOM 3055 O O . LEU B 1 121 ? 5.738 -6.828 -1.778 1 98.69 121 LEU B O 1
ATOM 3059 N N . GLN B 1 122 ? 7.512 -7.957 -1.143 1 98.69 122 GLN B N 1
ATOM 3060 C CA . GLN B 1 122 ? 7.695 -7.09 0.018 1 98.69 122 GLN B CA 1
ATOM 3061 C C . GLN B 1 122 ? 8.156 -5.695 -0.4 1 98.69 122 GLN B C 1
ATOM 3063 O O . GLN B 1 122 ? 7.723 -4.695 0.175 1 98.69 122 GLN B O 1
ATOM 3068 N N . TRP B 1 123 ? 8.992 -5.602 -1.412 1 98.88 123 TRP B N 1
ATOM 3069 C CA . TRP B 1 123 ? 9.445 -4.285 -1.84 1 98.88 123 TRP B CA 1
ATOM 3070 C C . TRP B 1 123 ? 8.359 -3.562 -2.629 1 98.88 123 TRP B C 1
ATOM 3072 O O . TRP B 1 123 ? 8.273 -2.332 -2.602 1 98.88 123 TRP B O 1
ATOM 3082 N N . LEU B 1 124 ? 7.465 -4.344 -3.316 1 98.94 124 LEU B N 1
ATOM 3083 C CA . LEU B 1 124 ? 6.289 -3.713 -3.902 1 98.94 124 LEU B CA 1
ATOM 3084 C C . LEU B 1 124 ? 5.359 -3.184 -2.818 1 98.94 124 LEU B C 1
ATOM 3086 O O . LEU B 1 124 ? 4.871 -2.055 -2.91 1 98.94 124 LEU B O 1
ATOM 3090 N N . ALA B 1 125 ? 5.133 -4.012 -1.816 1 98.88 125 ALA B N 1
ATOM 3091 C CA . ALA B 1 125 ? 4.293 -3.568 -0.704 1 98.88 125 ALA B CA 1
ATOM 3092 C C . ALA B 1 125 ? 4.891 -2.342 -0.02 1 98.88 125 ALA B C 1
ATOM 3094 O O . ALA B 1 125 ? 4.164 -1.44 0.399 1 98.88 125 ALA B O 1
ATOM 3095 N N . TRP B 1 126 ? 6.234 -2.293 0.109 1 98.88 126 TRP B N 1
ATOM 3096 C CA . TRP B 1 126 ? 6.941 -1.146 0.67 1 98.88 126 TRP B CA 1
ATOM 3097 C C . TRP B 1 126 ? 6.672 0.112 -0.15 1 98.88 126 TRP B C 1
ATOM 3099 O O . TRP B 1 126 ? 6.422 1.183 0.408 1 98.88 126 TRP B O 1
ATOM 3109 N N . GLN B 1 127 ? 6.75 -0.072 -1.457 1 98.94 127 GLN B N 1
ATOM 3110 C CA . GLN B 1 127 ? 6.43 1.051 -2.332 1 98.94 127 GLN B CA 1
ATOM 3111 C C . GLN B 1 127 ? 4.984 1.498 -2.143 1 98.94 127 GLN B C 1
ATOM 3113 O O . GLN B 1 127 ? 4.703 2.697 -2.059 1 98.94 127 GLN B O 1
ATOM 3118 N N . ILE B 1 128 ? 4.031 0.586 -2.082 1 98.88 128 ILE B N 1
ATOM 3119 C CA . ILE B 1 128 ? 2.598 0.848 -2.031 1 98.88 128 ILE B CA 1
ATOM 3120 C C . ILE B 1 128 ? 2.242 1.521 -0.708 1 98.88 128 ILE B C 1
ATOM 3122 O O . ILE B 1 128 ? 1.422 2.441 -0.673 1 98.88 128 ILE B O 1
ATOM 3126 N N . SER B 1 129 ? 2.859 1.095 0.363 1 98.69 129 SER B N 1
ATOM 3127 C CA . SER B 1 129 ? 2.443 1.531 1.691 1 98.69 129 SER B CA 1
ATOM 3128 C C . SER B 1 129 ? 3.258 2.734 2.158 1 98.69 129 SER B C 1
ATOM 3130 O O . SER B 1 129 ? 2.789 3.527 2.979 1 98.69 129 SER B O 1
ATOM 3132 N N . GLY B 1 130 ? 4.469 2.838 1.671 1 98.5 130 GLY B N 1
ATOM 3133 C CA . GLY B 1 130 ? 5.402 3.811 2.217 1 98.5 130 GLY B CA 1
ATOM 3134 C C . GLY B 1 130 ? 5.789 4.887 1.221 1 98.5 130 GLY B C 1
ATOM 3135 O O . GLY B 1 130 ? 5.266 6.004 1.271 1 98.5 130 GLY B O 1
ATOM 3136 N N . LEU B 1 131 ? 6.551 4.473 0.23 1 98.69 131 LEU B N 1
ATOM 3137 C CA . LEU B 1 131 ? 7.137 5.449 -0.682 1 98.69 131 LEU B CA 1
ATOM 3138 C C . LEU B 1 131 ? 6.051 6.238 -1.405 1 98.69 131 LEU B C 1
ATOM 3140 O O . LEU B 1 131 ? 6.082 7.469 -1.426 1 98.69 131 LEU B O 1
ATOM 3144 N N . GLY B 1 132 ? 5.051 5.512 -1.916 1 98.38 132 GLY B N 1
ATOM 3145 C CA . GLY B 1 132 ? 4.004 6.184 -2.67 1 98.38 132 GLY B CA 1
ATOM 3146 C C . GLY B 1 132 ? 3.221 7.184 -1.841 1 98.38 132 GLY B C 1
ATOM 3147 O O . GLY B 1 132 ? 3.283 8.391 -2.092 1 98.38 132 GLY B O 1
ATOM 3148 N N . PRO B 1 133 ? 2.566 6.711 -0.798 1 98.5 133 PRO B N 1
ATOM 3149 C CA . PRO B 1 133 ? 1.714 7.594 0.004 1 98.5 133 PRO B CA 1
ATOM 3150 C C . PRO B 1 133 ? 2.496 8.719 0.677 1 98.5 133 PRO B C 1
ATOM 3152 O O . PRO B 1 133 ? 2.059 9.875 0.667 1 98.5 133 PRO B O 1
ATOM 3155 N N . MET B 1 134 ? 3.711 8.477 1.175 1 98.44 134 MET B N 1
ATOM 3156 C CA . MET B 1 134 ? 4.445 9.492 1.921 1 98.44 134 MET B CA 1
ATOM 3157 C C . MET B 1 134 ? 5.066 10.516 0.978 1 98.44 134 MET B C 1
ATOM 3159 O O . MET B 1 134 ? 5.094 11.711 1.285 1 98.44 134 MET B O 1
ATOM 3163 N N . ASN B 1 135 ? 5.555 10.008 -0.135 1 97.94 135 ASN B N 1
ATOM 3164 C CA . ASN B 1 135 ? 6.008 10.938 -1.162 1 97.94 135 ASN B CA 1
ATOM 3165 C C . ASN B 1 135 ? 4.867 11.812 -1.675 1 97.94 135 ASN B C 1
ATOM 3167 O O . ASN B 1 135 ? 5.062 12.992 -1.976 1 97.94 135 ASN B O 1
ATOM 3171 N N . GLY B 1 136 ? 3.68 11.211 -1.768 1 97.5 136 GLY B N 1
ATOM 3172 C CA . GLY B 1 136 ? 2.504 11.984 -2.135 1 97.5 136 GLY B CA 1
ATOM 3173 C C . GLY B 1 136 ? 2.168 13.07 -1.135 1 97.5 136 GLY B C 1
ATOM 3174 O O . GLY B 1 136 ? 1.868 14.203 -1.52 1 97.5 136 GLY B O 1
ATOM 3175 N N . GLN B 1 137 ? 2.229 12.766 0.138 1 98.25 137 GLN B N 1
ATOM 3176 C CA . GLN B 1 137 ? 1.96 13.758 1.172 1 98.25 137 GLN B CA 1
ATOM 3177 C C . GLN B 1 137 ? 3.035 14.844 1.187 1 98.25 137 GLN B C 1
ATOM 3179 O O . GLN B 1 137 ? 2.729 16.031 1.335 1 98.25 137 GLN B O 1
ATOM 3184 N N . TYR B 1 138 ? 4.254 14.484 0.968 1 98.12 138 TYR B N 1
ATOM 3185 C CA . TYR B 1 138 ? 5.344 15.445 0.853 1 98.12 138 TYR B CA 1
ATOM 3186 C C . TYR B 1 138 ? 5.074 16.438 -0.269 1 98.12 138 TYR B C 1
ATOM 3188 O O . TYR B 1 138 ? 5.172 17.656 -0.066 1 98.12 138 TYR B O 1
ATOM 3196 N N . THR B 1 139 ? 4.734 15.906 -1.4 1 96.69 139 THR B N 1
ATOM 3197 C CA . THR B 1 139 ? 4.477 16.75 -2.559 1 96.69 139 THR B CA 1
ATOM 3198 C C . THR B 1 139 ? 3.289 17.672 -2.299 1 96.69 139 THR B C 1
ATOM 3200 O O . THR B 1 139 ? 3.332 18.859 -2.639 1 96.69 139 THR B O 1
ATOM 3203 N N . TYR B 1 140 ? 2.229 17.188 -1.661 1 96.81 140 TYR B N 1
ATOM 3204 C CA . TYR B 1 140 ? 1.059 18.016 -1.382 1 96.81 140 TYR B CA 1
ATOM 3205 C C . TYR B 1 140 ? 1.426 19.203 -0.495 1 96.81 140 TYR B C 1
ATOM 3207 O O . TYR B 1 140 ? 1.138 20.344 -0.833 1 96.81 140 TYR B O 1
ATOM 3215 N N . PHE B 1 141 ? 2.107 18.953 0.585 1 97.81 141 PHE B N 1
ATOM 3216 C CA . PHE B 1 141 ? 2.354 20.016 1.562 1 97.81 141 PHE B CA 1
ATOM 3217 C C . PHE B 1 141 ? 3.461 20.938 1.088 1 97.81 141 PHE B C 1
ATOM 3219 O O . PHE B 1 141 ? 3.518 22.109 1.492 1 97.81 141 PHE B O 1
ATOM 3226 N N . SER B 1 142 ? 4.262 20.438 0.128 1 96.88 142 SER B N 1
ATOM 3227 C CA . SER B 1 142 ? 5.375 21.266 -0.338 1 96.88 142 SER B CA 1
ATOM 3228 C C . SER B 1 142 ? 5.004 22.031 -1.602 1 96.88 142 SER B C 1
ATOM 3230 O O . SER B 1 142 ? 5.664 23 -1.955 1 96.88 142 SER B O 1
ATOM 3232 N N . CYS B 1 143 ? 3.906 21.547 -2.277 1 95.38 143 CYS B N 1
ATOM 3233 C CA . CYS B 1 143 ? 3.688 22.125 -3.602 1 95.38 143 CYS B CA 1
ATOM 3234 C C . CYS B 1 143 ? 2.246 22.594 -3.762 1 95.38 143 CYS B C 1
ATOM 3236 O O . CYS B 1 143 ? 1.957 23.453 -4.598 1 95.38 143 CYS B O 1
ATOM 3238 N N . PHE B 1 144 ? 1.286 22 -2.977 1 94.44 144 PHE B N 1
ATOM 3239 C CA . PHE B 1 144 ? -0.101 22.234 -3.361 1 94.44 144 PHE B CA 1
ATOM 3240 C C . PHE B 1 144 ? -0.888 22.844 -2.207 1 94.44 144 PHE B C 1
ATOM 3242 O O . PHE B 1 144 ? -1.934 23.453 -2.42 1 94.44 144 PHE B O 1
ATOM 3249 N N . ALA B 1 145 ? -0.408 22.641 -0.964 1 95.88 145 ALA B N 1
ATOM 3250 C CA . ALA B 1 145 ? -1.145 23.203 0.171 1 95.88 145 ALA B CA 1
ATOM 3251 C C . ALA B 1 145 ? -1.311 24.703 0.035 1 95.88 145 ALA B C 1
ATOM 3253 O O . ALA B 1 145 ? -0.381 25.406 -0.379 1 95.88 145 ALA B O 1
ATOM 3254 N N . PRO B 1 146 ? -2.51 25.141 0.407 1 94.62 146 PRO B N 1
ATOM 3255 C CA . PRO B 1 146 ? -2.799 26.562 0.187 1 94.62 146 PRO B CA 1
ATOM 3256 C C . PRO B 1 146 ? -1.958 27.484 1.073 1 94.62 146 PRO B C 1
ATOM 3258 O O . PRO B 1 146 ? -1.864 28.688 0.811 1 94.62 146 PRO B O 1
ATOM 3261 N N . GLU B 1 147 ? -1.458 27.016 2.137 1 95.38 147 GLU B N 1
ATOM 3262 C CA . GLU B 1 147 ? -0.565 27.75 3.029 1 95.38 147 GLU B CA 1
ATOM 3263 C C . GLU B 1 147 ? 0.553 26.844 3.551 1 95.38 147 GLU B C 1
ATOM 3265 O O . GLU B 1 147 ? 0.466 25.625 3.459 1 95.38 147 GLU B O 1
ATOM 3270 N N . ALA B 1 148 ? 1.58 27.578 4.062 1 95.75 148 ALA B N 1
ATOM 3271 C CA . ALA B 1 148 ? 2.68 26.828 4.664 1 95.75 148 ALA B CA 1
ATOM 3272 C C . ALA B 1 148 ? 2.223 26.109 5.934 1 95.75 148 ALA B C 1
ATOM 3274 O O . ALA B 1 148 ? 1.476 26.672 6.738 1 95.75 148 ALA B O 1
ATOM 3275 N N . VAL B 1 149 ? 2.559 24.859 6.066 1 97.19 149 VAL B N 1
ATOM 3276 C CA . VAL B 1 149 ? 2.293 24.031 7.242 1 97.19 149 VAL B CA 1
ATOM 3277 C C . VAL B 1 149 ? 3.588 23.391 7.719 1 97.19 149 VAL B C 1
ATOM 3279 O O . VAL B 1 149 ? 3.811 22.188 7.492 1 97.19 149 VAL B O 1
ATOM 3282 N N . PRO B 1 150 ? 4.375 24.094 8.453 1 96.19 150 PRO B N 1
ATOM 3283 C CA . PRO B 1 150 ? 5.754 23.688 8.742 1 96.19 150 PRO B CA 1
ATOM 3284 C C . PRO B 1 150 ? 5.844 22.297 9.359 1 96.19 150 PRO B C 1
ATOM 3286 O O . PRO B 1 150 ? 6.695 21.5 8.969 1 96.19 150 PRO B O 1
ATOM 3289 N N . ILE B 1 151 ? 5.008 21.922 10.266 1 96.38 151 ILE B N 1
ATOM 3290 C CA . ILE B 1 151 ? 5.07 20.641 10.953 1 96.38 151 ILE B CA 1
ATOM 3291 C C . ILE B 1 151 ? 4.828 19.516 9.953 1 96.38 151 ILE B C 1
ATOM 3293 O O . ILE B 1 151 ? 5.52 18.5 9.977 1 96.38 151 ILE B O 1
ATOM 3297 N N . ALA B 1 152 ? 3.877 19.703 9.094 1 97.81 152 ALA B N 1
ATOM 3298 C CA . ALA B 1 152 ? 3.578 18.688 8.078 1 97.81 152 ALA B CA 1
ATOM 3299 C C . ALA B 1 152 ? 4.688 18.625 7.031 1 97.81 152 ALA B C 1
ATOM 3301 O O . ALA B 1 152 ? 5.09 17.531 6.617 1 97.81 152 ALA B O 1
ATOM 3302 N N . GLU B 1 153 ? 5.129 19.797 6.578 1 97.06 153 GLU B N 1
ATOM 3303 C CA . GLU B 1 153 ? 6.223 19.844 5.613 1 97.06 153 GLU B CA 1
ATOM 3304 C C . GLU B 1 153 ? 7.449 19.094 6.133 1 97.06 153 GLU B C 1
ATOM 3306 O O . GLU B 1 153 ? 8.031 18.266 5.418 1 97.06 153 GLU B O 1
ATOM 3311 N N . GLU B 1 154 ? 7.816 19.344 7.344 1 96.88 154 GLU B N 1
ATOM 3312 C CA . GLU B 1 154 ? 8.977 18.703 7.945 1 96.88 154 GLU B CA 1
ATOM 3313 C C . GLU B 1 154 ? 8.75 17.203 8.117 1 96.88 154 GLU B C 1
ATOM 3315 O O . GLU B 1 154 ? 9.641 16.391 7.828 1 96.88 154 GLU B O 1
ATOM 3320 N N . ARG B 1 155 ? 7.602 16.797 8.594 1 97.62 155 ARG B N 1
ATOM 3321 C CA . ARG B 1 155 ? 7.266 15.398 8.82 1 97.62 155 ARG B CA 1
ATOM 3322 C C . ARG B 1 155 ? 7.438 14.578 7.539 1 97.62 155 ARG B C 1
ATOM 3324 O O . ARG B 1 155 ? 8.102 13.547 7.543 1 97.62 155 ARG B O 1
ATOM 3331 N N . TYR B 1 156 ? 6.934 15.109 6.492 1 98.19 156 TYR B N 1
ATOM 3332 C CA . TYR B 1 156 ? 6.906 14.297 5.281 1 98.19 156 TYR B CA 1
ATOM 3333 C C . TYR B 1 156 ? 8.234 14.391 4.535 1 98.19 156 TYR B C 1
ATOM 3335 O O . TYR B 1 156 ? 8.633 13.438 3.852 1 98.19 156 TYR B O 1
ATOM 3343 N N . LEU B 1 157 ? 8.914 15.508 4.633 1 97.94 157 LEU B N 1
ATOM 3344 C CA . LEU B 1 157 ? 10.273 15.547 4.113 1 97.94 157 LEU B CA 1
ATOM 3345 C C . LEU B 1 157 ? 11.148 14.508 4.805 1 97.94 157 LEU B C 1
ATOM 3347 O O . LEU B 1 157 ? 11.867 13.758 4.145 1 97.94 157 LEU B O 1
ATOM 3351 N N . LYS B 1 158 ? 11.078 14.477 6.113 1 97.75 158 LYS B N 1
ATOM 3352 C CA . LYS B 1 158 ? 11.867 13.531 6.898 1 97.75 158 LYS B CA 1
ATOM 3353 C C . LYS B 1 158 ? 11.531 12.094 6.527 1 97.75 158 LYS B C 1
ATOM 3355 O O . LYS B 1 158 ? 12.422 11.266 6.348 1 97.75 158 LYS B O 1
ATOM 3360 N N . GLU B 1 159 ? 10.273 11.781 6.438 1 98.12 159 GLU B N 1
ATOM 3361 C CA . GLU B 1 159 ? 9.875 10.414 6.109 1 98.12 159 GLU B CA 1
ATOM 3362 C C . GLU B 1 159 ? 10.273 10.055 4.68 1 98.12 159 GLU B C 1
ATOM 3364 O O . GLU B 1 159 ? 10.727 8.938 4.422 1 98.12 159 GLU B O 1
ATOM 3369 N N . THR B 1 160 ? 10.062 10.953 3.738 1 98.38 160 THR B N 1
ATOM 3370 C CA . THR B 1 160 ? 10.477 10.703 2.361 1 98.38 160 THR B CA 1
ATOM 3371 C C . THR B 1 160 ? 11.984 10.5 2.279 1 98.38 160 THR B C 1
ATOM 3373 O O . THR B 1 160 ? 12.453 9.578 1.605 1 98.38 160 THR B O 1
ATOM 3376 N N . ASP B 1 161 ? 12.727 11.328 2.988 1 97.94 161 ASP B N 1
ATOM 3377 C CA . ASP B 1 161 ? 14.172 11.164 3.064 1 97.94 161 ASP B CA 1
ATOM 3378 C C . ASP B 1 161 ? 14.547 9.797 3.627 1 97.94 161 ASP B C 1
ATOM 3380 O O . ASP B 1 161 ? 15.43 9.125 3.094 1 97.94 161 ASP B O 1
ATOM 3384 N N . ARG B 1 162 ? 13.875 9.383 4.664 1 97.56 162 ARG B N 1
ATOM 3385 C CA . ARG B 1 162 ? 14.125 8.078 5.266 1 97.56 162 ARG B CA 1
ATOM 3386 C C . ARG B 1 162 ? 13.875 6.957 4.262 1 97.56 162 ARG B C 1
ATOM 3388 O O . ARG B 1 162 ? 14.688 6.031 4.148 1 97.56 162 ARG B O 1
ATOM 3395 N N . LEU B 1 163 ? 12.859 7.043 3.52 1 98.69 163 LEU B N 1
ATOM 3396 C CA . LEU B 1 163 ? 12.477 6.004 2.566 1 98.69 163 LEU B CA 1
ATOM 3397 C C . LEU B 1 163 ? 13.484 5.914 1.428 1 98.69 163 LEU B C 1
ATOM 3399 O O . LEU B 1 163 ? 13.891 4.816 1.041 1 98.69 163 LEU B O 1
ATOM 3403 N N . TYR B 1 164 ? 13.898 7.023 0.909 1 98.69 164 TYR B N 1
ATOM 3404 C CA . TYR B 1 164 ? 14.891 6.98 -0.157 1 98.69 164 TYR B CA 1
ATOM 3405 C C . TYR B 1 164 ? 16.25 6.527 0.378 1 98.69 164 TYR B C 1
ATOM 3407 O O . TYR B 1 164 ? 17.047 5.945 -0.355 1 98.69 164 TYR B O 1
ATOM 3415 N N . THR B 1 165 ? 16.531 6.793 1.643 1 98.5 165 THR B N 1
ATOM 3416 C CA . THR B 1 165 ? 17.734 6.246 2.262 1 98.5 165 THR B CA 1
ATOM 3417 C C . THR B 1 165 ? 17.656 4.727 2.334 1 98.5 165 THR B C 1
ATOM 3419 O O . THR B 1 165 ? 18.641 4.039 2.041 1 98.5 165 THR B O 1
ATOM 3422 N N . VAL B 1 166 ? 16.531 4.203 2.695 1 98.5 166 VAL B N 1
ATOM 3423 C CA . VAL B 1 166 ? 16.312 2.762 2.727 1 98.5 166 VAL B CA 1
ATOM 3424 C C . VAL B 1 166 ? 16.5 2.178 1.329 1 98.5 166 VAL B C 1
ATOM 3426 O O . VAL B 1 166 ? 17.172 1.158 1.161 1 98.5 166 VAL B O 1
ATOM 3429 N N . LEU B 1 167 ? 15.93 2.818 0.345 1 98.81 167 LEU B N 1
ATOM 3430 C CA . LEU B 1 167 ? 16.047 2.354 -1.032 1 98.81 167 LEU B CA 1
ATOM 3431 C C . LEU B 1 167 ? 17.5 2.371 -1.487 1 98.81 167 LEU B C 1
ATOM 3433 O O . LEU B 1 167 ? 17.953 1.441 -2.158 1 98.81 167 LEU B O 1
ATOM 3437 N N . ASP B 1 168 ? 18.172 3.459 -1.14 1 98.75 168 ASP B N 1
ATOM 3438 C CA . ASP B 1 168 ? 19.578 3.598 -1.526 1 98.75 168 ASP B CA 1
ATOM 3439 C C . ASP B 1 168 ? 20.422 2.455 -0.962 1 98.75 168 ASP B C 1
ATOM 3441 O O . ASP B 1 168 ? 21.266 1.904 -1.659 1 98.75 168 ASP B O 1
ATOM 3445 N N . LYS B 1 169 ? 20.156 2.125 0.266 1 98.12 169 LYS B N 1
ATOM 3446 C CA . LYS B 1 169 ? 20.844 1 0.892 1 98.12 169 LYS B CA 1
ATOM 3447 C C . LYS B 1 169 ? 20.484 -0.317 0.212 1 98.12 169 LYS B C 1
ATOM 3449 O O . LYS B 1 169 ? 21.344 -1.16 -0.027 1 98.12 169 LYS B O 1
ATOM 3454 N N . GLN B 1 170 ? 19.234 -0.501 -0.147 1 98.19 170 GLN B N 1
ATOM 3455 C CA . GLN B 1 170 ? 18.75 -1.711 -0.806 1 98.19 170 GLN B CA 1
ATOM 3456 C C . GLN B 1 170 ? 19.422 -1.898 -2.166 1 98.19 170 GLN B C 1
ATOM 3458 O O . GLN B 1 170 ? 19.656 -3.029 -2.598 1 98.19 170 GLN B O 1
ATOM 3463 N N . LEU B 1 171 ? 19.766 -0.829 -2.789 1 98.75 171 LEU B N 1
ATOM 3464 C CA . LEU B 1 171 ? 20.297 -0.862 -4.148 1 98.75 171 LEU B CA 1
ATOM 3465 C C . LEU B 1 171 ? 21.812 -0.981 -4.133 1 98.75 171 LEU B C 1
ATOM 3467 O O . LEU B 1 171 ? 22.453 -1.098 -5.188 1 98.75 171 LEU B O 1
ATOM 3471 N N . GLU B 1 172 ? 22.422 -0.915 -2.965 1 98.19 172 GLU B N 1
ATOM 3472 C CA . GLU B 1 172 ? 23.875 -1.025 -2.885 1 98.19 172 GLU B CA 1
ATOM 3473 C C . GLU B 1 172 ? 24.359 -2.342 -3.484 1 98.19 172 GLU B C 1
ATOM 3475 O O . GLU B 1 172 ? 23.953 -3.418 -3.055 1 98.19 172 GLU B O 1
ATOM 3480 N N . GLY B 1 173 ? 25.141 -2.24 -4.531 1 98 173 GLY B N 1
ATOM 3481 C CA . GLY B 1 173 ? 25.719 -3.402 -5.184 1 98 173 GLY B CA 1
ATOM 3482 C C . GLY B 1 173 ? 24.734 -4.129 -6.086 1 98 173 GLY B C 1
ATOM 3483 O O . GLY B 1 173 ? 25 -5.246 -6.531 1 98 173 GLY B O 1
ATOM 3484 N N . LYS B 1 174 ? 23.625 -3.584 -6.352 1 98.44 174 LYS B N 1
ATOM 3485 C CA . LYS B 1 174 ? 22.594 -4.25 -7.141 1 98.44 174 LYS B CA 1
ATOM 3486 C C . LYS B 1 174 ? 22.172 -3.391 -8.328 1 98.44 174 LYS B C 1
ATOM 3488 O O . LYS B 1 174 ? 22.203 -2.16 -8.258 1 98.44 174 LYS B O 1
ATOM 3493 N N . GLU B 1 175 ? 21.766 -4.043 -9.344 1 98.62 175 GLU B N 1
ATOM 3494 C CA . GLU B 1 175 ? 21.266 -3.348 -10.516 1 98.62 175 GLU B CA 1
ATOM 3495 C C . GLU B 1 175 ? 19.781 -3.016 -10.367 1 98.62 175 GLU B C 1
ATOM 3497 O O . GLU B 1 175 ? 19.312 -1.992 -10.867 1 98.62 175 GLU B O 1
ATOM 3502 N N . TRP B 1 176 ? 19.109 -3.928 -9.688 1 98.88 176 TRP B N 1
ATOM 3503 C CA . TRP B 1 176 ? 17.656 -3.8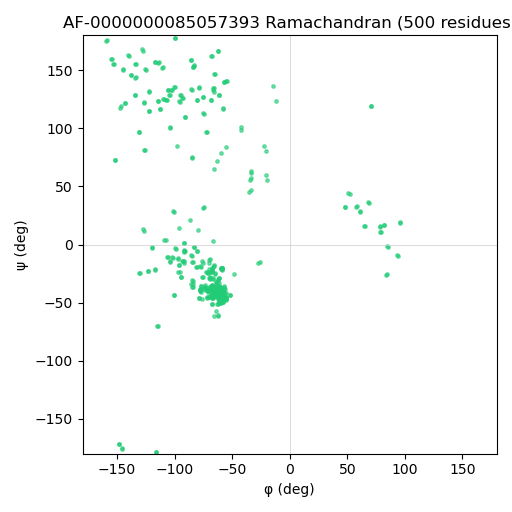12 -9.531 1 98.88 176 TRP B CA 1
ATOM 3504 C C . TRP B 1 176 ? 17.25 -3.912 -8.062 1 98.88 176 TRP B C 1
ATOM 3506 O O . TRP B 1 176 ? 18.062 -4.285 -7.215 1 98.88 176 TRP B O 1
ATOM 3516 N N . ILE B 1 177 ? 16.078 -3.58 -7.762 1 98.88 177 ILE B N 1
ATOM 3517 C CA . ILE B 1 177 ? 15.656 -3.361 -6.379 1 98.88 177 ILE B CA 1
ATOM 3518 C C . ILE B 1 177 ? 15.453 -4.707 -5.684 1 98.88 177 ILE B C 1
ATOM 3520 O O . ILE B 1 177 ? 15.82 -4.871 -4.52 1 98.88 177 ILE B O 1
ATOM 3524 N N . ALA B 1 178 ? 14.875 -5.625 -6.402 1 98.62 178 ALA B N 1
ATOM 3525 C CA . ALA B 1 178 ? 14.492 -6.875 -5.75 1 98.62 178 ALA B CA 1
ATOM 3526 C C . ALA B 1 178 ? 14.82 -8.078 -6.633 1 98.62 178 ALA B C 1
ATOM 3528 O O . ALA B 1 178 ? 14.789 -7.98 -7.863 1 98.62 178 ALA B O 1
ATOM 3529 N N . ALA B 1 179 ? 15.18 -9.148 -6.066 1 98.06 179 ALA B N 1
ATOM 3530 C CA . ALA B 1 179 ? 15.312 -10.477 -6.664 1 98.06 179 ALA B CA 1
ATOM 3531 C C . ALA B 1 179 ? 16.422 -10.492 -7.719 1 98.06 179 ALA B C 1
ATOM 3533 O O . ALA B 1 179 ? 16.406 -11.328 -8.625 1 98.06 179 ALA B O 1
ATOM 3534 N N . ASN B 1 180 ? 17.25 -9.516 -7.719 1 97.31 180 ASN B N 1
ATOM 3535 C CA . ASN B 1 180 ? 18.375 -9.406 -8.648 1 97.31 180 ASN B CA 1
ATOM 3536 C C . ASN B 1 180 ? 17.891 -9.414 -10.102 1 97.31 180 ASN B C 1
ATOM 3538 O O . ASN B 1 180 ? 18.547 -10.008 -10.961 1 97.31 180 ASN B O 1
ATOM 3542 N N . GLN B 1 181 ? 16.734 -8.867 -10.32 1 98.06 181 GLN B N 1
ATOM 3543 C CA . GLN B 1 181 ? 16.203 -8.742 -11.672 1 98.06 181 GLN B CA 1
ATOM 3544 C C . GLN B 1 181 ? 15.234 -7.566 -11.781 1 98.06 181 GLN B C 1
ATOM 3546 O O . GLN B 1 181 ? 14.688 -7.117 -10.773 1 98.06 181 GLN B O 1
ATOM 3551 N N . TYR B 1 182 ? 15.109 -7.062 -13.039 1 98.69 182 TYR B N 1
ATOM 3552 C CA . TYR B 1 182 ? 14.07 -6.074 -13.312 1 98.69 182 TYR B CA 1
ATOM 3553 C C . TYR B 1 182 ? 12.688 -6.652 -13.055 1 98.69 182 TYR B C 1
ATOM 3555 O O . TYR B 1 182 ? 12.383 -7.77 -13.484 1 98.69 182 TYR B O 1
ATOM 3563 N N . SER B 1 183 ? 11.891 -5.977 -12.297 1 98.88 183 SER B N 1
ATOM 3564 C CA . SER B 1 183 ? 10.586 -6.5 -11.914 1 98.88 183 SER B CA 1
ATOM 3565 C C . SER B 1 183 ? 9.555 -5.379 -11.789 1 98.88 183 SER B C 1
ATOM 3567 O O . SER B 1 183 ? 9.859 -4.215 -12.055 1 98.88 183 SER B O 1
ATOM 3569 N N . ILE B 1 184 ? 8.352 -5.742 -11.352 1 98.94 184 ILE B N 1
ATOM 3570 C CA . ILE B 1 184 ? 7.262 -4.793 -11.141 1 98.94 184 ILE B CA 1
ATOM 3571 C C . ILE B 1 184 ? 7.617 -3.838 -10.008 1 98.94 184 ILE B C 1
ATOM 3573 O O . ILE B 1 184 ? 7.043 -2.75 -9.906 1 98.94 184 ILE B O 1
ATOM 3577 N N . VAL B 1 185 ? 8.57 -4.16 -9.172 1 98.94 185 VAL B N 1
ATOM 3578 C CA . VAL B 1 185 ? 9.008 -3.26 -8.117 1 98.94 185 VAL B CA 1
ATOM 3579 C C . VAL B 1 185 ? 9.688 -2.037 -8.727 1 98.94 185 VAL B C 1
ATOM 3581 O O . VAL B 1 185 ? 9.414 -0.902 -8.336 1 98.94 185 VAL B O 1
ATOM 3584 N N . ASP B 1 186 ? 10.562 -2.268 -9.672 1 98.94 186 ASP B N 1
ATOM 3585 C CA . ASP B 1 186 ? 11.273 -1.171 -10.328 1 98.94 186 ASP B CA 1
ATOM 3586 C C . ASP B 1 186 ? 10.297 -0.226 -11.023 1 98.94 186 ASP B C 1
ATOM 3588 O O . ASP B 1 186 ? 10.445 0.996 -10.945 1 98.94 186 ASP B O 1
ATOM 3592 N N . MET B 1 187 ? 9.312 -0.78 -11.68 1 98.94 187 MET B N 1
ATOM 3593 C CA . MET B 1 187 ? 8.297 0.01 -12.367 1 98.94 187 MET B CA 1
ATOM 3594 C C . MET B 1 187 ? 7.527 0.885 -11.391 1 98.94 187 MET B C 1
ATOM 3596 O O . MET B 1 187 ? 7.297 2.066 -11.648 1 98.94 187 MET B O 1
ATOM 3600 N N . ALA B 1 188 ? 7.168 0.253 -10.289 1 98.94 188 ALA B N 1
ATOM 3601 C CA . ALA B 1 188 ? 6.359 0.936 -9.289 1 98.94 188 ALA B CA 1
ATOM 3602 C C . ALA B 1 188 ? 7.148 2.055 -8.617 1 98.94 188 ALA B C 1
ATOM 3604 O O . ALA B 1 188 ? 6.621 3.148 -8.391 1 98.94 188 ALA B O 1
ATOM 3605 N N . VAL B 1 189 ? 8.375 1.81 -8.289 1 98.94 189 VAL B N 1
ATOM 3606 C CA . VAL B 1 189 ? 9.203 2.777 -7.578 1 98.94 189 VAL B CA 1
ATOM 3607 C C . VAL B 1 189 ? 9.617 3.9 -8.523 1 98.94 189 VAL B C 1
ATOM 3609 O O . VAL B 1 189 ? 9.602 5.074 -8.148 1 98.94 189 VAL B O 1
ATOM 3612 N N . TYR B 1 190 ? 9.922 3.59 -9.773 1 98.88 190 TYR B N 1
ATOM 3613 C CA . TYR B 1 190 ? 10.422 4.555 -10.75 1 98.88 190 TYR B CA 1
ATOM 3614 C C . TYR B 1 190 ? 9.398 5.668 -10.977 1 98.88 190 TYR B C 1
ATOM 3616 O O . TYR B 1 190 ? 9.773 6.832 -11.133 1 98.88 190 TYR B O 1
ATOM 3624 N N . SER B 1 191 ? 8.117 5.289 -11.039 1 98.19 191 SER B N 1
ATOM 3625 C CA . SER B 1 191 ? 7.062 6.238 -11.375 1 98.19 191 SER B CA 1
ATOM 3626 C C . SER B 1 191 ? 7.016 7.398 -10.383 1 98.19 191 SER B C 1
ATOM 3628 O O . SER B 1 191 ? 6.496 8.469 -10.695 1 98.19 191 SER B O 1
ATOM 3630 N N . TRP B 1 192 ? 7.566 7.242 -9.211 1 98.12 192 TRP B N 1
ATOM 3631 C CA . TRP B 1 192 ? 7.672 8.273 -8.188 1 98.12 192 TRP B CA 1
ATOM 3632 C C . TRP B 1 192 ? 9.07 8.883 -8.164 1 98.12 192 TRP B C 1
ATOM 3634 O O . TRP B 1 192 ? 9.227 10.102 -8.125 1 98.12 192 TRP B O 1
ATOM 3644 N N . ALA B 1 193 ? 10.07 8.062 -8.258 1 98.5 193 ALA B N 1
ATOM 3645 C CA . ALA B 1 193 ? 11.469 8.445 -8.047 1 98.5 193 ALA B CA 1
ATOM 3646 C C . ALA B 1 193 ? 11.969 9.312 -9.195 1 98.5 193 ALA B C 1
ATOM 3648 O O . ALA B 1 193 ? 12.914 10.094 -9.031 1 98.5 193 ALA B O 1
ATOM 3649 N N . VAL B 1 194 ? 11.383 9.18 -10.297 1 97.38 194 VAL B N 1
ATOM 3650 C CA . VAL B 1 194 ? 11.828 9.891 -11.492 1 97.38 194 VAL B CA 1
ATOM 3651 C C . VAL B 1 194 ? 11.789 11.398 -11.242 1 97.38 194 VAL B C 1
ATOM 3653 O O . VAL B 1 194 ? 12.547 12.148 -11.859 1 97.38 194 VAL B O 1
ATOM 3656 N N . TYR B 1 195 ? 11 11.859 -10.273 1 95.44 195 TYR B N 1
ATOM 3657 C CA . TYR B 1 195 ? 10.766 13.289 -10.086 1 95.44 195 TYR B CA 1
ATOM 3658 C C . TYR B 1 195 ? 11.75 13.883 -9.086 1 95.44 195 TYR B C 1
ATOM 3660 O O . TYR B 1 195 ? 11.867 15.102 -8.969 1 95.44 195 TYR B O 1
ATOM 3668 N N . ILE B 1 196 ? 12.461 13.055 -8.32 1 93.31 196 ILE B N 1
ATOM 3669 C CA . ILE B 1 196 ? 13.203 13.594 -7.18 1 93.31 196 ILE B CA 1
ATOM 3670 C C . ILE B 1 196 ? 14.352 14.461 -7.68 1 93.31 196 ILE B C 1
ATOM 3672 O O . ILE B 1 196 ? 14.758 15.414 -7.004 1 93.31 196 ILE B O 1
ATOM 3676 N N . ARG B 1 197 ? 14.82 14.242 -8.883 1 90.19 197 ARG B N 1
ATOM 3677 C CA . ARG B 1 197 ? 15.906 15.047 -9.422 1 90.19 197 ARG B CA 1
ATOM 3678 C C . ARG B 1 197 ? 15.367 16.25 -10.195 1 90.19 197 ARG B C 1
ATOM 3680 O O . ARG B 1 197 ? 16.141 17.078 -10.68 1 90.19 197 ARG B O 1
ATOM 3687 N N . GLU B 1 198 ? 14.078 16.312 -10.336 1 90.19 198 GLU B N 1
ATOM 3688 C CA . GLU B 1 198 ? 13.453 17.328 -11.164 1 90.19 198 GLU B CA 1
ATOM 3689 C C . GLU B 1 198 ? 12.875 18.453 -10.312 1 90.19 198 GLU B C 1
ATOM 3691 O O . GLU B 1 198 ? 11.812 19 -10.625 1 90.19 198 GLU B O 1
ATOM 3696 N N . GLY B 1 199 ? 13.5 18.672 -9.141 1 85.69 199 GLY B N 1
ATOM 3697 C CA . GLY B 1 199 ? 13.086 19.781 -8.312 1 85.69 199 GLY B CA 1
ATOM 3698 C C . GLY B 1 199 ? 12.094 19.391 -7.234 1 85.69 199 GLY B C 1
ATOM 3699 O O . GLY B 1 199 ? 11.445 20.25 -6.633 1 85.69 199 GLY B O 1
ATOM 3700 N N . PHE B 1 200 ? 12.031 18.047 -6.918 1 91.31 200 PHE B N 1
ATOM 3701 C CA . PHE B 1 200 ? 10.945 17.672 -6.023 1 91.31 200 PHE B CA 1
ATOM 3702 C C . PHE B 1 200 ? 11.492 17.062 -4.734 1 91.31 200 PHE B C 1
ATOM 3704 O O . PHE B 1 200 ? 10.727 16.703 -3.842 1 91.31 200 PHE B O 1
ATOM 3711 N N . LEU B 1 201 ? 12.773 16.922 -4.621 1 94.44 201 LEU B N 1
ATOM 3712 C CA . LEU B 1 201 ? 13.375 16.516 -3.361 1 94.44 201 LEU B CA 1
ATOM 3713 C C . LEU B 1 201 ? 14.75 17.156 -3.174 1 94.44 201 LEU B C 1
ATOM 3715 O O . LEU B 1 201 ? 15.648 16.953 -3.99 1 94.44 201 LEU B O 1
ATOM 3719 N N . PRO B 1 202 ? 14.914 17.938 -2.145 1 95 202 PRO B N 1
ATOM 3720 C CA . PRO B 1 202 ? 16.234 18.547 -1.91 1 95 202 PRO B CA 1
ATOM 3721 C C . PRO B 1 202 ? 17.297 17.516 -1.572 1 95 202 PRO B C 1
ATOM 3723 O O . PRO B 1 202 ? 16.984 16.438 -1.042 1 95 202 PRO B O 1
ATOM 3726 N N . ASN B 1 203 ? 18.516 17.75 -1.982 1 94.62 203 ASN B N 1
ATOM 3727 C CA . ASN B 1 203 ? 19.688 16.953 -1.659 1 94.62 203 ASN B CA 1
ATOM 3728 C C . ASN B 1 203 ? 19.562 15.516 -2.164 1 94.62 203 ASN B C 1
ATOM 3730 O O . ASN B 1 203 ? 20.047 14.578 -1.529 1 94.62 203 ASN B O 1
ATOM 3734 N N . TYR B 1 204 ? 18.797 15.352 -3.225 1 96.19 204 TYR B N 1
ATOM 3735 C CA . TYR B 1 204 ? 18.547 14.023 -3.791 1 96.19 204 TYR B CA 1
ATOM 3736 C C . TYR B 1 204 ? 19.859 13.359 -4.215 1 96.19 204 TYR B C 1
ATOM 3738 O O . TYR B 1 204 ? 19.938 12.133 -4.316 1 96.19 204 TYR B O 1
ATOM 3746 N N . GLN B 1 205 ? 20.953 14.094 -4.43 1 96.12 205 GLN B N 1
ATOM 3747 C CA . GLN B 1 205 ? 22.219 13.586 -4.949 1 96.12 205 GLN B CA 1
ATOM 3748 C C . GLN B 1 205 ? 22.891 12.641 -3.949 1 96.12 205 GLN B C 1
ATOM 3750 O O . GLN B 1 205 ? 23.75 11.844 -4.32 1 96.12 205 GLN B O 1
ATOM 3755 N N . LYS B 1 206 ? 22.516 12.742 -2.732 1 97.19 206 LYS B N 1
ATOM 3756 C CA . LYS B 1 206 ? 23.125 11.898 -1.705 1 97.19 206 LYS B CA 1
ATOM 3757 C C . LYS B 1 206 ? 22.734 10.438 -1.88 1 97.19 206 LYS B C 1
ATOM 3759 O O . LYS B 1 206 ? 23.391 9.539 -1.359 1 97.19 206 LYS B O 1
ATOM 3764 N N . TYR B 1 207 ? 21.625 10.195 -2.562 1 98.38 207 TYR B N 1
ATOM 3765 C CA . TYR B 1 207 ? 21.203 8.828 -2.838 1 98.38 207 TYR B CA 1
ATOM 3766 C C . TYR B 1 207 ? 21.891 8.281 -4.082 1 98.38 207 TYR B C 1
ATOM 3768 O O . TYR B 1 207 ? 21.25 8.094 -5.121 1 98.38 207 TYR B O 1
ATOM 3776 N N . LYS B 1 208 ? 23.094 7.945 -4.004 1 98.44 208 LYS B N 1
ATOM 3777 C CA . LYS B 1 208 ? 23.953 7.629 -5.141 1 98.44 208 LYS B CA 1
ATOM 3778 C C . LYS B 1 208 ? 23.469 6.379 -5.867 1 98.44 208 LYS B C 1
ATOM 3780 O O . LYS B 1 208 ? 23.438 6.344 -7.102 1 98.44 208 LYS B O 1
ATOM 3785 N N . ASN B 1 209 ? 23.125 5.363 -5.094 1 98.81 209 ASN B N 1
ATOM 3786 C CA . ASN B 1 209 ? 22.656 4.133 -5.719 1 98.81 209 ASN B CA 1
ATOM 3787 C C . ASN B 1 209 ? 21.312 4.324 -6.398 1 98.81 209 ASN B C 1
ATOM 3789 O O . ASN B 1 209 ? 21.047 3.727 -7.445 1 98.81 209 ASN B O 1
ATOM 3793 N N . VAL B 1 210 ? 20.469 5.164 -5.816 1 98.81 210 VAL B N 1
ATOM 3794 C CA . VAL B 1 210 ? 19.188 5.48 -6.43 1 98.81 210 VAL B CA 1
ATOM 3795 C C . VAL B 1 210 ? 19.406 6.223 -7.742 1 98.81 210 VAL B C 1
ATOM 3797 O O . VAL B 1 210 ? 18.734 5.949 -8.742 1 98.81 210 VAL B O 1
ATOM 3800 N N . MET B 1 211 ? 20.359 7.18 -7.754 1 98.56 211 MET B N 1
ATOM 3801 C CA . MET B 1 211 ? 20.656 7.922 -8.977 1 98.56 211 MET B CA 1
ATOM 3802 C C . MET B 1 211 ? 21.125 6.984 -10.078 1 98.56 211 MET B C 1
ATOM 3804 O O . MET B 1 211 ? 20.688 7.094 -11.227 1 98.56 211 MET B O 1
ATOM 3808 N N . ALA B 1 212 ? 21.984 6.051 -9.742 1 98.75 212 ALA B N 1
ATOM 3809 C CA . ALA B 1 212 ? 22.469 5.09 -10.727 1 98.75 212 ALA B CA 1
ATOM 3810 C C . ALA B 1 212 ? 21.344 4.215 -11.25 1 98.75 212 ALA B C 1
ATOM 3812 O O . ALA B 1 212 ? 21.266 3.936 -12.445 1 98.75 212 ALA B O 1
ATOM 3813 N N . TRP B 1 213 ? 20.5 3.764 -10.359 1 98.88 213 TRP B N 1
ATOM 3814 C CA . TRP B 1 213 ? 19.344 2.959 -10.719 1 98.88 213 TRP B CA 1
ATOM 3815 C C . TRP B 1 213 ? 18.406 3.74 -11.633 1 98.88 213 TRP B C 1
ATOM 3817 O O . TRP B 1 213 ? 17.891 3.199 -12.617 1 98.88 213 TRP B O 1
ATOM 3827 N N . LEU B 1 214 ? 18.156 5.043 -11.328 1 98.75 214 LEU B N 1
ATOM 3828 C CA . LEU B 1 214 ? 17.312 5.891 -12.18 1 98.75 214 LEU B CA 1
ATOM 3829 C C . LEU B 1 214 ? 17.891 5.984 -13.586 1 98.75 214 LEU B C 1
ATOM 3831 O O . LEU B 1 214 ? 17.156 5.934 -14.57 1 98.75 214 LEU B O 1
ATOM 3835 N N . ASP B 1 215 ? 19.156 6.121 -13.664 1 98.56 215 ASP B N 1
ATOM 3836 C CA . ASP B 1 215 ? 19.812 6.188 -14.969 1 98.56 215 ASP B CA 1
ATOM 3837 C C . ASP B 1 215 ? 19.609 4.898 -15.758 1 98.56 215 ASP B C 1
ATOM 3839 O O . ASP B 1 215 ? 19.344 4.934 -16.969 1 98.56 215 ASP B O 1
ATOM 3843 N N . ARG B 1 216 ? 19.719 3.758 -15.102 1 98.69 216 ARG B N 1
ATOM 3844 C CA . ARG B 1 216 ? 19.469 2.473 -15.75 1 98.69 216 ARG B CA 1
ATOM 3845 C C . ARG B 1 216 ? 18.016 2.357 -16.203 1 98.69 216 ARG B C 1
ATOM 3847 O O . ARG B 1 216 ? 17.75 1.892 -17.312 1 98.69 216 ARG B O 1
ATOM 3854 N N . MET B 1 217 ? 17.156 2.777 -15.367 1 98.75 217 MET B N 1
ATOM 3855 C CA . MET B 1 217 ? 15.734 2.742 -15.695 1 98.75 217 MET B CA 1
ATOM 3856 C C . MET B 1 217 ? 15.445 3.607 -16.922 1 98.75 217 MET B C 1
ATOM 3858 O O . MET B 1 217 ? 14.688 3.201 -17.797 1 98.75 217 MET B O 1
ATOM 3862 N N . ASN B 1 218 ? 16.031 4.793 -16.953 1 98.31 218 ASN B N 1
ATOM 3863 C CA . ASN B 1 218 ? 15.805 5.723 -18.062 1 98.31 218 ASN B CA 1
ATOM 3864 C C . ASN B 1 218 ? 16.203 5.113 -19.406 1 98.31 218 ASN B C 1
ATOM 3866 O O . ASN B 1 218 ? 15.695 5.523 -20.453 1 98.31 218 ASN B O 1
ATOM 3870 N N . GLN B 1 219 ? 17.016 4.109 -19.359 1 98.19 219 GLN B N 1
ATOM 3871 C CA . GLN B 1 219 ? 17.531 3.514 -20.578 1 98.19 219 GLN B CA 1
ATOM 3872 C C . GLN B 1 219 ? 16.641 2.359 -21.047 1 98.19 219 GLN B C 1
ATOM 3874 O O . GLN B 1 219 ? 16.766 1.891 -22.188 1 98.19 219 GLN B O 1
ATOM 3879 N N . ARG B 1 220 ? 15.805 1.863 -20.234 1 98.44 220 ARG B N 1
ATOM 3880 C CA . ARG B 1 220 ? 14.906 0.785 -20.641 1 98.44 220 ARG B CA 1
ATOM 3881 C C . ARG B 1 220 ? 13.93 1.262 -21.703 1 98.44 220 ARG B C 1
ATOM 3883 O O . ARG B 1 220 ? 13.312 2.318 -21.562 1 98.44 220 ARG B O 1
ATOM 3890 N N . PRO B 1 221 ? 13.727 0.544 -22.703 1 98.44 221 PRO B N 1
ATOM 3891 C CA . PRO B 1 221 ? 12.898 0.994 -23.828 1 98.44 221 PRO B CA 1
ATOM 3892 C C . PRO B 1 221 ? 11.5 1.414 -23.406 1 98.44 221 PRO B C 1
ATOM 3894 O O . PRO B 1 221 ? 11 2.457 -23.828 1 98.44 221 PRO B O 1
ATOM 3897 N N . ALA B 1 222 ? 10.867 0.649 -22.578 1 98.19 222 ALA B N 1
ATOM 3898 C CA . ALA B 1 222 ? 9.516 0.961 -22.109 1 98.19 222 ALA B CA 1
ATOM 3899 C C . ALA B 1 222 ? 9.477 2.295 -21.375 1 98.19 222 ALA B C 1
ATOM 3901 O O . ALA B 1 222 ? 8.516 3.055 -21.5 1 98.19 222 ALA B O 1
ATOM 3902 N N . VAL B 1 223 ? 10.516 2.627 -20.609 1 98.38 223 VAL B N 1
ATOM 3903 C CA . VAL B 1 223 ? 10.594 3.865 -19.844 1 98.38 223 VAL B CA 1
ATOM 3904 C C . VAL B 1 223 ? 10.969 5.023 -20.766 1 98.38 223 VAL B C 1
ATOM 3906 O O . VAL B 1 223 ? 10.32 6.074 -20.734 1 98.38 223 VAL B O 1
ATOM 3909 N N . ALA B 1 224 ? 11.938 4.816 -21.578 1 98.38 224 ALA B N 1
ATOM 3910 C CA . ALA B 1 224 ? 12.422 5.844 -22.5 1 98.38 224 ALA B CA 1
ATOM 3911 C C . ALA B 1 224 ? 11.297 6.352 -23.391 1 98.38 224 ALA B C 1
ATOM 3913 O O . ALA B 1 224 ? 11.219 7.547 -23.688 1 98.38 224 ALA B O 1
ATOM 3914 N N . LYS B 1 225 ? 10.469 5.449 -23.781 1 97.69 225 LYS B N 1
ATOM 3915 C CA . LYS B 1 225 ? 9.328 5.762 -24.641 1 97.69 225 LYS B CA 1
ATOM 3916 C C . LYS B 1 225 ? 8.43 6.816 -24 1 97.69 225 LYS B C 1
ATOM 3918 O O . LYS B 1 225 ? 7.891 7.684 -24.688 1 97.69 225 LYS B O 1
ATOM 3923 N N . HIS B 1 226 ? 8.266 6.797 -22.672 1 97.31 226 HIS B N 1
ATOM 3924 C CA . HIS B 1 226 ? 7.277 7.617 -22 1 97.31 226 HIS B CA 1
ATOM 3925 C C . HIS B 1 226 ? 7.941 8.781 -21.266 1 97.31 226 HIS B C 1
ATOM 3927 O O . HIS B 1 226 ? 7.262 9.719 -20.828 1 97.31 226 HIS B O 1
ATOM 3933 N N . LEU B 1 227 ? 9.242 8.781 -21.141 1 96.75 227 LEU B N 1
ATOM 3934 C CA . LEU B 1 227 ? 9.984 9.734 -20.328 1 96.75 227 LEU B CA 1
ATOM 3935 C C . LEU B 1 227 ? 9.711 11.164 -20.766 1 96.75 227 LEU B C 1
ATOM 3937 O O . LEU B 1 227 ? 9.461 12.039 -19.938 1 96.75 227 LEU B O 1
ATOM 3941 N N . PRO B 1 228 ? 9.633 11.492 -22.078 1 95.62 228 PRO B N 1
ATOM 3942 C CA . PRO B 1 228 ? 9.328 12.867 -22.469 1 95.62 228 PRO B CA 1
ATOM 3943 C C . PRO B 1 228 ? 7.953 13.328 -22 1 95.62 228 PRO B C 1
ATOM 3945 O O . PRO B 1 228 ? 7.793 14.477 -21.578 1 95.62 228 PRO B O 1
ATOM 3948 N N . THR B 1 229 ? 7 12.43 -22.062 1 95.5 229 THR B N 1
ATOM 3949 C CA . THR B 1 229 ? 5.648 12.766 -21.625 1 95.5 229 THR B CA 1
ATOM 3950 C C . THR B 1 229 ? 5.598 12.938 -20.109 1 95.5 229 THR B C 1
ATOM 3952 O O . THR B 1 229 ? 4.871 13.797 -19.594 1 95.5 229 THR B O 1
ATOM 3955 N N . ILE B 1 230 ? 6.352 12.133 -19.375 1 95.19 230 ILE B N 1
ATOM 3956 C CA . ILE B 1 230 ? 6.402 12.18 -17.922 1 95.19 230 ILE B CA 1
ATOM 3957 C C . ILE B 1 230 ? 6.984 13.523 -17.469 1 95.19 230 ILE B C 1
ATOM 3959 O O . ILE B 1 230 ? 6.461 14.156 -16.547 1 95.19 230 ILE B O 1
ATOM 3963 N N . LEU B 1 231 ? 7.992 14.016 -18.156 1 92.88 231 LEU B N 1
ATOM 3964 C CA . LEU B 1 231 ? 8.758 15.156 -17.672 1 92.88 231 LEU B CA 1
ATOM 3965 C C . LEU B 1 231 ? 8.266 16.453 -18.297 1 92.88 231 LEU B C 1
ATOM 3967 O O . LEU B 1 231 ? 8.555 17.547 -17.797 1 92.88 231 LEU B O 1
ATOM 3971 N N . ALA B 1 232 ? 7.449 16.359 -19.297 1 87.12 232 ALA B N 1
ATOM 3972 C CA . ALA B 1 232 ? 7.07 17.5 -20.125 1 87.12 232 ALA B CA 1
ATOM 3973 C C . ALA B 1 232 ? 6.34 18.562 -19.297 1 87.12 232 ALA B C 1
ATOM 3975 O O . ALA B 1 232 ? 6.656 19.75 -19.375 1 87.12 232 ALA B O 1
ATOM 3976 N N . PRO B 1 233 ? 5.453 18.094 -18.438 1 84.12 233 PRO B N 1
ATOM 3977 C CA . PRO B 1 233 ? 4.648 19.109 -17.766 1 84.12 233 PRO B CA 1
ATOM 3978 C C . PRO B 1 233 ? 5.375 19.766 -16.594 1 84.12 233 PRO B C 1
ATOM 3980 O O . PRO B 1 233 ? 4.883 20.75 -16.016 1 84.12 233 PRO B O 1
ATOM 3983 N N . LEU B 1 234 ? 6.535 19.312 -16.25 1 87.12 234 LEU B N 1
ATOM 3984 C CA . LEU B 1 234 ? 7.105 19.625 -14.945 1 87.12 234 LEU B CA 1
ATOM 3985 C C . LEU B 1 234 ? 7.547 21.078 -14.875 1 87.12 234 LEU B C 1
ATOM 3987 O O . LEU B 1 234 ? 7.27 21.781 -13.891 1 87.12 234 LEU B O 1
ATOM 3991 N N . LYS B 1 235 ? 8.234 21.516 -15.945 1 83.75 235 LYS B N 1
ATOM 3992 C CA . LYS B 1 235 ? 8.711 22.891 -15.922 1 83.75 235 LYS B CA 1
ATOM 3993 C C . LYS B 1 235 ? 7.555 23.875 -15.805 1 83.75 235 LYS B C 1
ATOM 3995 O O . LYS B 1 235 ? 7.59 24.797 -14.969 1 83.75 235 LYS B O 1
ATOM 4000 N N . GLU B 1 236 ? 6.641 23.672 -16.562 1 88.25 236 GLU B N 1
ATOM 4001 C CA . GLU B 1 236 ? 5.465 24.547 -16.531 1 88.25 236 GLU B CA 1
ATOM 4002 C C . GLU B 1 236 ? 4.727 24.422 -15.203 1 88.25 236 GLU B C 1
ATOM 4004 O O . GLU B 1 236 ? 4.234 25.422 -14.672 1 88.25 236 GLU B O 1
ATOM 4009 N N . GLU B 1 237 ? 4.613 23.312 -14.68 1 87 237 GLU B N 1
ATOM 4010 C CA . GLU B 1 237 ? 3.941 23.078 -13.398 1 87 237 GLU B CA 1
ATOM 4011 C C . GLU B 1 237 ? 4.668 23.781 -12.258 1 87 237 GLU B C 1
ATOM 4013 O O . GLU B 1 237 ? 4.035 24.422 -11.414 1 87 237 GLU B O 1
ATOM 4018 N N . ILE B 1 238 ? 5.941 23.703 -12.305 1 89.06 238 ILE B N 1
ATOM 4019 C CA . ILE B 1 238 ? 6.734 24.344 -11.258 1 89.06 238 ILE B CA 1
ATOM 4020 C C . ILE B 1 238 ? 6.586 25.859 -11.352 1 89.06 238 ILE B C 1
ATOM 4022 O O . ILE B 1 238 ? 6.453 26.531 -10.328 1 89.06 238 ILE B O 1
ATOM 4026 N N . GLU B 1 239 ? 6.645 26.312 -12.578 1 90.94 239 GLU B N 1
ATOM 4027 C CA . GLU B 1 239 ? 6.438 27.75 -12.766 1 90.94 239 GLU B CA 1
ATOM 4028 C C . GLU B 1 239 ? 5.066 28.188 -12.25 1 90.94 239 GLU B C 1
ATOM 4030 O O . GLU B 1 239 ? 4.949 29.203 -11.57 1 90.94 239 GLU B O 1
ATOM 4035 N N . HIS B 1 240 ? 4.102 27.422 -12.539 1 92.44 240 HIS B N 1
ATOM 4036 C CA . HIS B 1 240 ? 2.744 27.703 -12.086 1 92.44 240 HIS B CA 1
ATOM 4037 C C . HIS B 1 240 ? 2.652 27.688 -10.562 1 92.44 240 HIS B C 1
ATOM 4039 O O . HIS B 1 240 ? 2.059 28.578 -9.961 1 92.44 240 HIS B O 1
ATOM 4045 N N . LEU B 1 241 ? 3.184 26.734 -9.961 1 91.94 241 LEU B N 1
ATOM 4046 C CA . LEU B 1 241 ? 3.174 26.578 -8.508 1 91.94 241 LEU B CA 1
ATOM 4047 C C . LEU B 1 241 ? 3.939 27.719 -7.84 1 91.94 241 LEU B C 1
ATOM 4049 O O . LEU B 1 241 ? 3.533 28.203 -6.785 1 91.94 241 LEU B O 1
ATOM 4053 N N . THR B 1 242 ? 5.043 28.109 -8.477 1 91.81 242 THR B N 1
ATOM 4054 C CA . THR B 1 242 ? 5.84 29.219 -7.965 1 91.81 242 THR B CA 1
ATOM 4055 C C . THR B 1 242 ? 5.039 30.531 -7.996 1 91.81 242 THR B C 1
ATOM 4057 O O . THR B 1 242 ? 5.016 31.266 -7.016 1 91.81 242 THR B O 1
ATOM 4060 N N . HIS B 1 243 ? 4.398 30.688 -9.039 1 93.62 243 HIS B N 1
ATOM 4061 C CA . HIS B 1 243 ? 3.576 31.891 -9.18 1 93.62 243 HIS B CA 1
ATOM 4062 C C . HIS B 1 243 ? 2.424 31.891 -8.18 1 93.62 243 HIS B C 1
ATOM 4064 O O . HIS B 1 243 ? 2.055 32.938 -7.652 1 93.62 243 HIS B O 1
ATOM 4070 N N . ALA B 1 244 ? 1.896 30.797 -7.906 1 92.19 244 ALA B N 1
ATOM 4071 C CA . ALA B 1 244 ? 0.774 30.641 -6.98 1 92.19 244 ALA B CA 1
ATOM 4072 C C . ALA B 1 244 ? 1.239 30.766 -5.531 1 92.19 244 ALA B C 1
ATOM 4074 O O . ALA B 1 244 ? 0.42 30.891 -4.617 1 92.19 244 ALA B O 1
ATOM 4075 N N . GLY B 1 245 ? 2.547 30.656 -5.344 1 91.38 245 GLY B N 1
ATOM 4076 C CA . GLY B 1 245 ? 3.104 30.766 -4.004 1 91.38 245 GLY B CA 1
ATOM 4077 C C . GLY B 1 245 ? 3.016 29.484 -3.209 1 91.38 245 GLY B C 1
ATOM 4078 O O . GLY B 1 245 ? 3.086 29.5 -1.979 1 91.38 245 GLY B O 1
ATOM 4079 N N . THR B 1 246 ? 2.787 28.375 -3.957 1 91.19 246 THR B N 1
ATOM 4080 C CA . THR B 1 246 ? 2.598 27.109 -3.244 1 91.19 246 THR B CA 1
ATOM 4081 C C . THR B 1 246 ? 3.844 26.234 -3.35 1 91.19 246 THR B C 1
ATOM 4083 O O . THR B 1 246 ? 3.98 25.266 -2.619 1 91.19 246 THR B O 1
ATOM 4086 N N . TYR B 1 247 ? 4.719 26.562 -4.242 1 91.38 247 TYR B N 1
ATOM 4087 C CA . TYR B 1 247 ? 5.977 25.844 -4.363 1 91.38 247 TYR B CA 1
ATOM 4088 C C . TYR B 1 247 ? 6.93 26.203 -3.23 1 91.38 247 TYR B C 1
ATOM 4090 O O . TYR B 1 247 ? 7.5 27.297 -3.219 1 91.38 247 TYR B O 1
ATOM 4098 N N . ARG B 1 248 ? 7.227 25.203 -2.305 1 92.62 248 ARG B N 1
ATOM 4099 C CA . ARG B 1 248 ? 7.914 25.547 -1.065 1 92.62 248 ARG B CA 1
ATOM 4100 C C . ARG B 1 248 ? 9.156 24.688 -0.872 1 92.62 248 ARG B C 1
ATOM 4102 O O . ARG B 1 248 ? 9.734 24.656 0.219 1 92.62 248 ARG B O 1
ATOM 4109 N N . ILE B 1 249 ? 9.531 24 -1.901 1 91.31 249 ILE B N 1
ATOM 4110 C CA . ILE B 1 249 ? 10.734 23.188 -1.822 1 91.31 249 ILE B CA 1
ATOM 4111 C C . ILE B 1 249 ? 11.969 24.078 -1.888 1 91.31 249 ILE B C 1
ATOM 4113 O O . ILE B 1 249 ? 12.117 24.875 -2.811 1 91.31 249 ILE B O 1
ATOM 4117 N N . LYS B 1 250 ? 12.82 23.891 -0.892 1 84.19 250 LYS B N 1
ATOM 4118 C CA . LYS B 1 250 ? 14.023 24.703 -0.792 1 84.19 250 LYS B CA 1
ATOM 4119 C C . LYS B 1 250 ? 15.273 23.875 -1.093 1 84.19 250 LYS B C 1
ATOM 4121 O O . LYS B 1 250 ? 15.43 22.766 -0.578 1 84.19 250 LYS B O 1
ATOM 4126 N N . PHE B 1 251 ? 16.016 24.406 -2.062 1 80.25 251 PHE B N 1
ATOM 4127 C CA . PHE B 1 251 ? 17.266 23.781 -2.428 1 80.25 251 PHE B CA 1
ATOM 4128 C C . PHE B 1 251 ? 18.453 24.562 -1.874 1 80.25 251 PHE B C 1
ATOM 4130 O O . PHE B 1 251 ? 18.391 25.781 -1.756 1 80.25 251 PHE B O 1
ATOM 4137 N N . ASP B 1 252 ? 19.438 23.797 -1.133 1 66.38 252 ASP B N 1
ATOM 4138 C CA . ASP B 1 252 ? 20.656 24.484 -0.695 1 66.38 252 ASP B CA 1
ATOM 4139 C C . ASP B 1 252 ? 21.516 24.906 -1.889 1 66.38 252 ASP B C 1
ATOM 4141 O O . ASP B 1 252 ? 21.484 24.25 -2.936 1 66.38 252 ASP B O 1
#

pLDDT: mean 92.16, std 15.99, range [19.02, 98.94]